Protein AF-0000000079070462 (afdb_homodimer)

Sequence (474 aa):
MTQHIDNGLVAVLQSLAHEVETAREWSQVSRTLAQERVATVFGSARTRRGEPAYNLAYELATALAAGKWTTITGGGPGIMQAARDGSGEGLSRAVRVEIPGEEPDTVLDPSRSITVATFALRKLLLTHDIDALFVFPGGVGTFDELYEVLVHQDTNRLAWFPVVLMQPAGESLWSAWLEFMEKHLVSTGLASSSVIKRLVVAESVEEALAAAEGIRATAYGTSGSPSPGTGHGATGKMTQHIDNGLVAVLQSLAHEVETAREWSQVSRTLAQERVATVFGSARTRRGEPAYNLAYELATALAAGKWTTITGGGPGIMQAARDGSGEGLSRAVRVEIPGEEPDTVLDPSRSITVATFALRKLLLTHDIDALFVFPGGVGTFDELYEVLVHQDTNRLAWFPVVLMQPAGESLWSAWLEFMEKHLVSTGLASSSVIKRLVVAESVEEALAAAEGIRATAYGTSGSPSPGTGHGATGK

Organism: Streptomyces microflavus (NCBI:txid1919)

InterPro domains:
  IPR031100 LOG family [PF03641] (82-210)
  IPR052341 LOG family pyrimidine/purine nucleotide 5'-monophosphatases [PTHR43393] (24-211)

Secondary structure (DSSP, 8-state):
-------HHHHHHHHHHHHHHHHHHHHHHHHHHS-SEEEEEE--SSPPTTSHHHHHHHHHHHHHHHTTEEEEE---STHHHHHHHHHTTTSEEEEEE--TT---SSPPPGGGEEEES-HHHHHHHHHTT-SEEEE-S--HHHHHHHHHHHHHHHTT-S----EEEE--TT--HHHHHHHHIIIIIITTTSS-THHHHT-EEESSHHHHHHHHHHHHHHHHHS---------------/-------HHHHHHHHHHHHHHHHHHHHHHHHHHS-SEEEEEE--SSPPTTSHHHHHHHHHHHHHHHTTEEEEE---STHHHHHHHHHTTTSEEEEEE--TT---SSPPPGGGEEEES-HHHHHHHHHTT-SEEEE-S--HHHHHHHHHHHHHHHTT-S----EEEE--TT--HHHHHHHHIIIIIITTTSS-THHHHT-EEESSHHHHHHHHHHHHHHHHH----------------

Foldseek 3Di:
DPPPPCPPVVVVVVQVVVVVVVLVVLLVLQVVLAPDAEEEEAAALPADPPDPLLQQLLCLLLVCLVVRYAYEYQCHDHSRVSSQVSVDDRRYAHEHEDDPPIDHPDDDDPSRYDYGHDPVVSLCSRQAPHAEYEYEYYDPSSVVSLVVNLVCVQVVVGDDFAYEYEYAPPDCVVVVVLVCCVPPCPVVPNGPPVSPVRYHYDNHSVSRVCSRPPVVVVVPPDPPPPPPPPPPPPPPD/DPPPPVPPVNVVVVQVVVVVVVLVVLLVLQVVLAPDAEEEEAAALPADPPDPLLQQLLCLLLVCLVVRYAYEYQCHDHSRVSNQVSVDDRRYAHEHEDDPPIDHPDDDDPSRYDYGHDPVVSLCSRQAPHAEYEYEYYDPSSVVSVVVNLVCVQVVVGDDFAYEYEYAPPDCVVVVVLVCCVPPCPVVPNGPPVSPVRYHYDNHSVSRVCSRPPVVVVVPPDPPPPPPPPPPPPPDD

Solvent-accessible surface area (backbone atoms only — not comparable to full-atom values): 25232 Å² total; per-residue (Å²): 132,78,77,69,72,72,51,72,52,56,54,47,35,54,50,47,38,56,43,33,55,53,48,42,55,49,49,56,53,48,53,72,64,39,56,93,37,32,32,25,45,45,26,19,59,73,44,47,88,83,37,64,56,22,49,51,31,19,51,38,24,34,52,37,30,76,70,48,23,20,38,35,23,44,47,28,24,22,27,15,26,26,26,40,62,29,19,41,87,77,24,33,36,27,43,27,59,90,42,92,91,45,61,46,90,62,86,75,56,70,91,40,39,48,78,43,94,43,69,56,60,38,53,49,67,56,63,47,90,46,50,26,36,38,36,38,68,37,22,50,57,32,50,24,56,50,26,47,53,51,33,29,50,71,66,65,74,40,84,84,50,37,45,34,41,38,45,44,77,89,66,54,60,65,63,53,50,51,49,47,44,44,61,61,16,33,73,68,62,43,32,64,62,70,75,56,69,68,53,40,81,24,58,45,58,68,52,40,54,50,51,48,58,53,56,56,58,66,67,67,53,73,71,62,67,75,69,80,72,79,75,75,76,78,76,76,123,132,79,77,70,73,70,51,72,51,55,55,48,35,54,50,46,40,56,44,33,54,53,47,42,54,49,49,57,54,47,53,71,64,40,56,94,38,34,33,25,44,45,27,18,59,74,44,47,88,82,37,64,56,22,50,50,31,19,52,36,24,35,52,37,31,76,70,47,24,21,38,36,25,44,49,28,25,21,26,14,26,26,26,42,61,29,19,41,87,77,24,35,36,26,44,25,60,90,42,92,92,47,61,45,89,62,86,75,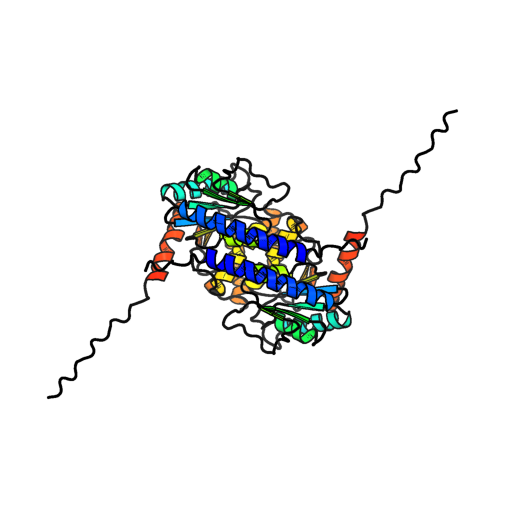55,70,92,39,40,45,80,43,93,42,70,55,60,39,51,50,68,56,64,47,89,48,49,27,37,38,37,39,68,37,23,50,58,34,50,23,56,50,26,46,53,48,32,30,50,71,64,65,73,41,83,83,50,36,43,35,41,37,44,44,76,89,66,53,59,66,62,52,51,50,49,48,43,44,62,61,18,32,72,70,62,42,33,64,63,71,74,57,68,67,52,42,81,24,57,45,58,68,53,40,55,49,52,47,58,54,56,57,59,67,70,68,52,74,73,63,68,76,68,78,74,76,76,75,74,79,74,78,124

pLDDT: mean 83.27, std 20.78, range [19.44, 98.88]

Structure (mmCIF, N/CA/C/O backbone):
data_AF-0000000079070462-model_v1
#
loop_
_entity.id
_entity.type
_entity.pdbx_description
1 polymer 'LOG family protein'
#
loop_
_atom_site.group_PDB
_atom_site.id
_atom_site.type_symbol
_atom_site.label_atom_id
_atom_site.label_alt_id
_atom_site.label_comp_id
_atom_site.label_asym_id
_atom_site.label_entity_id
_atom_site.label_seq_id
_atom_site.pdbx_PDB_ins_code
_atom_site.Cartn_x
_atom_site.Cartn_y
_atom_site.Cartn_z
_atom_site.occupancy
_atom_site.B_iso_or_equiv
_atom_site.auth_seq_id
_atom_site.auth_comp_id
_atom_site.auth_asym_id
_atom_site.auth_atom_id
_atom_site.pdbx_PDB_model_num
ATOM 1 N N . MET A 1 1 ? -9.953 3.467 38.781 1 20.48 1 MET A N 1
ATOM 2 C CA . MET A 1 1 ? -9.633 2.344 37.906 1 20.48 1 MET A CA 1
ATOM 3 C C . MET A 1 1 ? -9.492 2.807 36.438 1 20.48 1 MET A C 1
ATOM 5 O O . MET A 1 1 ? -10.484 3.123 35.812 1 20.48 1 MET A O 1
ATOM 9 N N . THR A 1 2 ? -8.625 3.75 36.156 1 25.33 2 THR A N 1
ATOM 10 C CA . THR A 1 2 ? -8.438 4.598 35 1 25.33 2 THR A CA 1
ATOM 11 C C . THR A 1 2 ? -8.352 3.756 33.719 1 25.33 2 THR A C 1
ATOM 13 O O . THR A 1 2 ? -7.504 2.867 33.625 1 25.33 2 THR A O 1
ATOM 16 N N . GLN A 1 3 ? -9.43 3.312 33.125 1 29.42 3 GLN A N 1
ATOM 17 C CA . GLN A 1 3 ? -9.609 2.52 31.922 1 29.42 3 GLN A CA 1
ATOM 18 C C . GLN A 1 3 ? -8.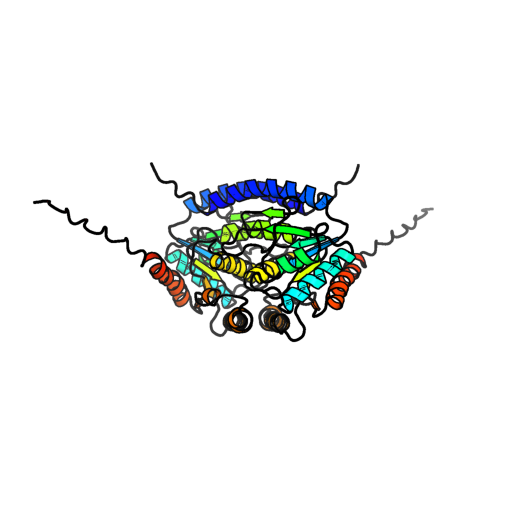555 2.865 30.891 1 29.42 3 GLN A C 1
ATOM 20 O O . GLN A 1 3 ? -8.531 3.98 30.359 1 29.42 3 GLN A O 1
ATOM 25 N N . HIS A 1 4 ? -7.336 2.525 31.062 1 33.94 4 HIS A N 1
ATOM 26 C CA . HIS A 1 4 ? -6.203 2.674 30.156 1 33.94 4 HIS A CA 1
ATOM 27 C C . HIS A 1 4 ? -6.621 2.438 28.703 1 33.94 4 HIS A C 1
ATOM 29 O O . HIS A 1 4 ? -7.055 1.338 28.344 1 33.94 4 HIS A O 1
ATOM 35 N N . ILE A 1 5 ? -7.367 3.271 28.172 1 36 5 ILE A N 1
ATOM 36 C CA . ILE A 1 5 ? -7.602 3.258 26.734 1 36 5 ILE A CA 1
ATOM 37 C C . ILE A 1 5 ? -6.359 2.744 26.016 1 36 5 ILE A C 1
ATOM 39 O O . ILE A 1 5 ? -5.312 3.396 26.016 1 36 5 ILE A O 1
ATOM 43 N N . ASP A 1 6 ? -5.906 1.525 26.203 1 46.09 6 ASP A N 1
ATOM 44 C CA . ASP A 1 6 ? -4.848 0.893 25.422 1 46.09 6 ASP A CA 1
ATOM 45 C C . ASP A 1 6 ? -4.754 1.507 24.031 1 46.09 6 ASP A C 1
ATOM 47 O O . ASP A 1 6 ? -5.727 1.483 23.266 1 46.09 6 ASP A O 1
ATOM 51 N N . ASN A 1 7 ? -3.986 2.596 23.797 1 57.16 7 ASN A N 1
ATOM 52 C CA . ASN A 1 7 ? -3.764 3.324 22.562 1 57.16 7 ASN A CA 1
ATOM 53 C C . ASN A 1 7 ? -3.539 2.375 21.391 1 57.16 7 ASN A C 1
ATOM 55 O O . ASN A 1 7 ? -2.84 1.37 21.516 1 57.16 7 ASN A O 1
ATOM 59 N N . GLY A 1 8 ? -4.598 2.27 20.5 1 68 8 GLY A N 1
ATOM 60 C CA . GLY A 1 8 ? -4.707 1.372 19.359 1 68 8 GLY A CA 1
ATOM 61 C C . GLY A 1 8 ? -3.369 1.054 18.719 1 68 8 GLY A C 1
ATOM 62 O O . GLY A 1 8 ? -3.08 -0.107 18.422 1 68 8 GLY A O 1
ATOM 63 N N . LEU A 1 9 ? -2.416 2.02 18.922 1 74.81 9 LEU A N 1
ATOM 64 C CA . LEU A 1 9 ? -1.128 1.807 18.266 1 74.81 9 LEU A CA 1
ATOM 65 C C . LEU A 1 9 ? -0.225 0.928 19.125 1 74.81 9 LEU A C 1
ATOM 67 O O . LEU A 1 9 ? 0.432 0.018 18.625 1 74.81 9 LEU A O 1
ATOM 71 N N . VAL A 1 10 ? -0.215 1.195 20.453 1 71.19 10 VAL A N 1
ATOM 72 C CA . VAL A 1 10 ? 0.649 0.439 21.344 1 71.19 10 VAL A CA 1
ATOM 73 C C . VAL A 1 10 ? 0.267 -1.039 21.312 1 71.19 10 VAL A C 1
ATOM 75 O O . VAL A 1 10 ? 1.138 -1.91 21.234 1 71.19 10 VAL A O 1
ATOM 78 N N . ALA A 1 11 ? -0.979 -1.229 21.281 1 72.44 11 ALA A N 1
ATOM 79 C CA . ALA A 1 11 ? -1.468 -2.604 21.234 1 72.44 11 ALA A CA 1
ATOM 80 C C . ALA A 1 11 ? -1.072 -3.277 19.922 1 72.44 11 ALA A C 1
ATOM 82 O O . ALA A 1 11 ? -0.68 -4.445 19.906 1 72.44 11 ALA A O 1
ATOM 83 N N . VAL A 1 12 ? -1.107 -2.531 18.906 1 72.56 12 VAL A N 1
ATOM 84 C CA . VAL A 1 12 ? -0.774 -3.064 17.594 1 72.56 12 VAL A CA 1
ATOM 85 C C . VAL A 1 12 ? 0.719 -3.381 17.516 1 72.56 12 VAL A C 1
ATOM 87 O O . VAL A 1 12 ? 1.115 -4.434 17.016 1 72.56 12 VAL A O 1
ATOM 90 N N . LEU A 1 13 ? 1.521 -2.533 18.094 1 76.62 13 LEU A N 1
ATOM 91 C CA . LEU A 1 13 ? 2.967 -2.73 18.062 1 76.62 13 LEU A CA 1
ATOM 92 C C . LEU A 1 13 ? 3.373 -3.922 18.922 1 76.62 13 LEU A C 1
ATOM 94 O O . LEU A 1 13 ? 4.281 -4.676 18.562 1 76.62 13 LEU A O 1
ATOM 98 N N . GLN A 1 14 ? 2.662 -4.066 19.984 1 72 14 GLN A N 1
ATOM 99 C CA . GLN A 1 14 ? 2.916 -5.223 20.844 1 72 14 GLN A CA 1
ATOM 100 C C . GLN A 1 14 ? 2.568 -6.523 20.125 1 72 14 GLN A C 1
ATOM 102 O O . GLN A 1 14 ? 3.328 -7.492 20.172 1 72 14 GLN A O 1
ATOM 107 N N . SER A 1 15 ? 1.48 -6.469 19.438 1 71.94 15 SER A N 1
ATOM 108 C CA . SER A 1 15 ? 1.065 -7.629 18.656 1 71.94 15 SER A CA 1
ATOM 109 C C . SER A 1 15 ? 2.049 -7.918 17.531 1 71.94 15 SER A C 1
ATOM 111 O O . SER A 1 15 ? 2.404 -9.07 17.281 1 71.94 15 SER A O 1
ATOM 113 N N . LEU A 1 16 ? 2.508 -6.875 16.969 1 75.12 16 LEU A N 1
ATOM 114 C CA . LEU A 1 16 ? 3.459 -7.008 15.875 1 75.12 16 LEU A CA 1
ATOM 115 C C . LEU A 1 16 ? 4.766 -7.633 16.359 1 75.12 16 LEU A C 1
ATOM 117 O O . LEU A 1 16 ? 5.348 -8.477 15.672 1 75.12 16 LEU A O 1
ATOM 121 N N . ALA A 1 17 ? 5.176 -7.25 17.5 1 74.25 17 ALA A N 1
ATOM 122 C CA . ALA A 1 17 ? 6.422 -7.773 18.062 1 74.25 17 ALA A CA 1
ATOM 123 C C . ALA A 1 17 ? 6.344 -9.289 18.25 1 74.25 17 ALA A C 1
ATOM 125 O O . ALA A 1 17 ? 7.285 -10.008 17.922 1 74.25 17 ALA A O 1
ATOM 126 N N . HIS A 1 18 ? 5.23 -9.742 18.672 1 75 18 HIS A N 1
ATOM 127 C CA . HIS A 1 18 ? 5.031 -11.164 18.891 1 75 18 HIS A CA 1
ATOM 128 C C . HIS A 1 18 ? 4.895 -11.914 17.578 1 75 18 HIS A C 1
ATOM 130 O O . HIS A 1 18 ? 5.453 -13 17.406 1 75 18 HIS A O 1
ATOM 136 N N . GLU A 1 19 ? 4.363 -11.266 16.703 1 78.56 19 GLU A N 1
ATOM 137 C CA . GLU A 1 19 ? 4.059 -11.922 15.43 1 78.56 19 GLU A CA 1
ATOM 138 C C . GLU A 1 19 ? 5.301 -12.047 14.555 1 78.56 19 GLU A C 1
ATOM 140 O O . GLU A 1 19 ? 5.441 -13.008 13.797 1 78.56 19 GLU A O 1
ATOM 145 N N . VAL A 1 20 ? 6.133 -11.07 14.727 1 79.12 20 VAL A N 1
ATOM 146 C CA . VAL A 1 20 ? 7.344 -11.078 13.914 1 79.12 20 VAL A CA 1
ATOM 147 C C . VAL A 1 20 ? 8.172 -12.32 14.234 1 79.12 20 VAL A C 1
ATOM 149 O O . VAL A 1 20 ? 8.75 -12.938 13.336 1 79.12 20 VAL A O 1
ATOM 152 N N . GLU A 1 21 ? 8.109 -12.734 15.508 1 78.06 21 GLU A N 1
ATOM 153 C CA . GLU A 1 21 ? 8.844 -13.93 15.898 1 78.06 21 GLU A CA 1
ATOM 154 C C . GLU A 1 21 ? 8.203 -15.188 15.312 1 78.06 21 GLU A C 1
ATOM 156 O O . GLU A 1 21 ? 8.906 -16.062 14.797 1 78.06 21 GLU A O 1
ATOM 161 N N . THR A 1 22 ? 6.961 -15.211 15.344 1 76.94 22 THR A N 1
ATOM 162 C CA . THR A 1 22 ? 6.227 -16.328 14.773 1 76.94 22 THR A CA 1
ATOM 163 C C . THR A 1 22 ? 6.426 -16.391 13.258 1 76.94 22 THR A C 1
ATOM 165 O O . THR A 1 22 ? 6.613 -17.484 12.695 1 76.94 22 THR A O 1
ATOM 168 N N . ALA A 1 23 ? 6.434 -15.273 12.719 1 78.5 23 ALA A N 1
ATOM 169 C CA . ALA A 1 23 ? 6.633 -15.18 11.273 1 78.5 23 ALA A CA 1
ATOM 170 C C . ALA A 1 23 ? 8.031 -15.648 10.883 1 78.5 23 ALA A C 1
ATOM 172 O O . ALA A 1 23 ? 8.219 -16.297 9.852 1 78.5 23 ALA A O 1
ATOM 173 N N . ARG A 1 24 ? 8.93 -15.328 11.703 1 77.62 24 ARG A N 1
ATOM 174 C CA . ARG A 1 24 ? 10.312 -15.742 11.453 1 77.62 24 ARG A CA 1
ATOM 175 C C . ARG A 1 24 ? 10.438 -17.266 11.461 1 77.62 24 ARG A C 1
ATOM 177 O O . ARG A 1 24 ? 11.055 -17.844 10.57 1 77.62 24 ARG A O 1
ATOM 184 N N . GLU A 1 25 ? 9.828 -17.859 12.398 1 77.38 25 GLU A N 1
ATOM 185 C CA . GLU A 1 25 ? 9.859 -19.312 12.508 1 77.38 25 GLU A CA 1
ATOM 186 C C . GLU A 1 25 ? 9.156 -19.969 11.328 1 77.38 25 GLU A C 1
ATOM 188 O O . GLU A 1 25 ? 9.664 -20.938 10.758 1 77.38 25 GLU A O 1
ATOM 193 N N . TRP A 1 26 ? 8.086 -19.422 10.984 1 77.69 26 TRP A N 1
ATOM 194 C CA . TRP A 1 26 ? 7.324 -19.938 9.852 1 77.69 26 TRP A CA 1
ATOM 195 C C . TRP A 1 26 ? 8.125 -19.828 8.562 1 77.69 26 TRP A C 1
ATOM 197 O O . TRP A 1 26 ? 8.141 -20.766 7.754 1 77.69 26 TRP A O 1
ATOM 207 N N . SER A 1 27 ? 8.758 -18.734 8.422 1 74.75 27 SER A N 1
ATOM 208 C CA . SER A 1 27 ? 9.523 -18.5 7.203 1 74.75 27 SER A CA 1
ATOM 209 C C . SER A 1 27 ? 10.688 -19.469 7.074 1 74.75 27 SER A C 1
ATOM 211 O O . SER A 1 27 ? 10.984 -19.953 5.977 1 74.75 27 SER A O 1
ATOM 213 N N . GLN A 1 28 ? 11.305 -19.766 8.148 1 73.19 28 GLN A N 1
ATOM 214 C CA . GLN A 1 28 ? 12.422 -20.703 8.133 1 73.19 28 GLN A CA 1
ATOM 215 C C . GLN A 1 28 ? 11.953 -22.109 7.742 1 73.19 28 GLN A C 1
ATOM 217 O O . GLN A 1 28 ? 12.594 -22.766 6.922 1 73.19 28 GLN A O 1
ATOM 222 N N . VAL A 1 29 ? 10.797 -22.484 8.234 1 70.31 29 VAL A N 1
ATOM 223 C CA . VAL A 1 29 ? 10.242 -23.797 7.945 1 70.31 29 VAL A CA 1
ATOM 224 C C . VAL A 1 29 ? 9.742 -23.859 6.504 1 70.31 29 VAL A C 1
ATOM 226 O O . VAL A 1 29 ? 9.984 -24.828 5.793 1 70.31 29 VAL A O 1
ATOM 229 N N . SER A 1 30 ? 9.102 -22.781 6.094 1 67.56 30 SER A N 1
ATOM 230 C CA . SER A 1 30 ? 8.523 -22.688 4.758 1 67.56 30 SER A CA 1
ATOM 231 C C . SER A 1 30 ? 9.594 -22.766 3.678 1 67.56 30 SER A C 1
ATOM 233 O O . SER A 1 30 ? 9.398 -23.391 2.639 1 67.56 30 SER A O 1
ATOM 235 N N . ARG A 1 31 ? 10.641 -22.156 3.969 1 67.62 31 ARG A N 1
ATOM 236 C CA . ARG A 1 31 ? 11.727 -22.125 2.996 1 67.62 31 ARG A CA 1
ATOM 237 C C . ARG A 1 31 ? 12.352 -23.5 2.805 1 67.62 31 ARG A C 1
ATOM 239 O O . ARG A 1 31 ? 12.789 -23.844 1.706 1 67.62 31 ARG A O 1
ATOM 246 N N . THR A 1 32 ? 12.375 -24.125 3.918 1 66.94 32 THR A N 1
ATOM 247 C CA . THR A 1 32 ? 12.93 -25.469 3.816 1 66.94 32 THR A CA 1
ATOM 248 C C . THR A 1 32 ? 12.023 -26.359 2.975 1 66.94 32 THR A C 1
ATOM 250 O O . THR A 1 32 ? 12.5 -27.297 2.328 1 66.94 32 THR A O 1
ATOM 253 N N . LEU A 1 33 ? 10.766 -25.969 2.971 1 62.31 33 LEU A N 1
ATOM 254 C CA . LEU A 1 33 ? 9.773 -26.781 2.273 1 62.31 33 LEU A CA 1
ATOM 255 C C . LEU A 1 33 ? 9.625 -26.344 0.823 1 62.31 33 LEU A C 1
ATOM 257 O O . LEU A 1 33 ? 9.109 -27.094 -0.01 1 62.31 33 LEU A O 1
ATOM 261 N N . ALA A 1 34 ? 10.016 -25.031 0.747 1 58.09 34 ALA A N 1
ATOM 262 C CA . ALA A 1 34 ? 9.844 -24.469 -0.595 1 58.09 34 ALA A CA 1
ATOM 263 C C . ALA A 1 34 ? 10.953 -24.938 -1.529 1 58.09 34 ALA A C 1
ATOM 265 O O . ALA A 1 34 ? 12.078 -25.188 -1.091 1 58.09 34 ALA A O 1
ATOM 266 N N . GLN A 1 35 ? 10.516 -25.344 -2.758 1 63.78 35 GLN A N 1
ATOM 267 C CA . GLN A 1 35 ? 11.484 -25.672 -3.797 1 63.78 35 GLN A CA 1
ATOM 268 C C . GLN A 1 35 ? 12.289 -24.438 -4.211 1 63.78 35 GLN A C 1
ATOM 270 O O . GLN A 1 35 ? 12.203 -23.391 -3.572 1 63.78 35 GLN A O 1
ATOM 275 N N . GLU A 1 36 ? 12.867 -24.516 -5.383 1 71.12 36 GLU A N 1
ATOM 276 C CA . GLU A 1 36 ? 13.945 -23.656 -5.883 1 71.12 36 GLU A CA 1
ATOM 277 C C . GLU A 1 36 ? 13.43 -22.266 -6.223 1 71.12 36 GLU A C 1
ATOM 279 O O . GLU A 1 36 ? 14.078 -21.266 -5.922 1 71.12 36 GLU A O 1
ATOM 284 N N . ARG A 1 37 ? 12.055 -22.266 -6.676 1 90.75 37 ARG A N 1
ATOM 285 C CA . ARG A 1 37 ? 11.555 -20.938 -7.074 1 90.75 37 ARG A CA 1
ATOM 286 C C . ARG A 1 37 ? 10.211 -20.641 -6.426 1 90.75 37 ARG A C 1
ATOM 288 O O . ARG A 1 37 ? 9.398 -21.547 -6.234 1 90.75 37 ARG A O 1
ATOM 295 N N . VAL A 1 38 ? 9.992 -19.375 -6.102 1 92.75 38 VAL A N 1
ATOM 296 C CA . VAL A 1 38 ? 8.805 -18.969 -5.359 1 92.75 38 VAL A CA 1
ATOM 297 C C . VAL A 1 38 ? 8.078 -17.859 -6.117 1 92.75 38 VAL A C 1
ATOM 299 O O . VAL A 1 38 ? 8.703 -16.906 -6.586 1 92.75 38 VAL A O 1
ATOM 302 N N . ALA A 1 39 ? 6.758 -18.062 -6.281 1 96.31 39 ALA A N 1
ATOM 303 C CA . ALA A 1 39 ? 5.906 -17.047 -6.883 1 96.31 39 ALA A CA 1
ATOM 304 C C . ALA A 1 39 ? 4.801 -16.609 -5.918 1 96.31 39 ALA A C 1
ATOM 306 O O . ALA A 1 39 ? 4.234 -17.438 -5.207 1 96.31 39 ALA A O 1
ATOM 307 N N . THR A 1 40 ? 4.523 -15.352 -5.891 1 97.38 40 THR A N 1
ATOM 308 C CA . THR A 1 40 ? 3.357 -14.844 -5.18 1 97.38 40 THR A CA 1
ATOM 309 C C . THR A 1 40 ? 2.252 -14.453 -6.156 1 97.38 40 THR A C 1
ATOM 311 O O . THR A 1 40 ? 2.527 -13.93 -7.238 1 97.38 40 THR A O 1
ATOM 314 N N . VAL A 1 41 ? 1.008 -14.773 -5.793 1 98.56 41 VAL A N 1
ATOM 315 C CA . VAL A 1 41 ? -0.154 -14.398 -6.594 1 98.56 41 VAL A CA 1
ATOM 316 C C . VAL A 1 41 ? -1.088 -13.516 -5.77 1 98.56 41 VAL A C 1
ATOM 318 O O . VAL A 1 41 ? -1.495 -13.891 -4.668 1 98.56 41 VAL A O 1
ATOM 321 N N . PHE A 1 42 ? -1.397 -12.297 -6.289 1 98.62 42 PHE A N 1
ATOM 322 C CA . PHE A 1 42 ? -2.375 -11.383 -5.707 1 98.62 42 PHE A CA 1
ATOM 323 C C . PHE A 1 42 ? -3.604 -11.266 -6.598 1 98.62 42 PHE A C 1
ATOM 325 O O . PHE A 1 42 ? -3.512 -11.43 -7.816 1 98.62 42 PHE A O 1
ATOM 332 N N . GLY A 1 43 ? -4.742 -10.93 -5.945 1 98.44 43 GLY A N 1
ATOM 333 C CA . GLY A 1 43 ? -5.957 -10.633 -6.688 1 98.44 43 GLY A CA 1
ATOM 334 C C . GLY A 1 43 ? -7.188 -10.539 -5.805 1 98.44 43 GLY A C 1
ATOM 335 O O . GLY A 1 43 ? -7.109 -10.773 -4.598 1 98.44 43 GLY A O 1
ATOM 336 N N . SER A 1 44 ? -8.25 -10.383 -6.41 1 97.88 44 SER A N 1
ATOM 337 C CA . SER A 1 44 ? -9.5 -10.07 -5.727 1 97.88 44 SER A CA 1
ATOM 338 C C . SER A 1 44 ? -9.977 -11.242 -4.875 1 97.88 44 SER A C 1
ATOM 340 O O . SER A 1 44 ? -9.961 -12.391 -5.324 1 97.88 44 SER A O 1
ATOM 342 N N . ALA A 1 45 ? -10.484 -10.914 -3.668 1 96.69 45 ALA A N 1
ATOM 343 C CA . ALA A 1 45 ? -11.203 -11.875 -2.846 1 96.69 45 ALA A CA 1
ATOM 344 C C . ALA A 1 45 ? -12.625 -12.078 -3.355 1 96.69 45 ALA A C 1
ATOM 346 O O . ALA A 1 45 ? -13.305 -13.031 -2.969 1 96.69 45 ALA A O 1
ATOM 347 N N . ARG A 1 46 ? -13.062 -11.25 -4.289 1 95.94 46 ARG A N 1
ATOM 348 C CA . ARG A 1 46 ? -14.453 -11.211 -4.711 1 95.94 46 ARG A CA 1
ATOM 349 C C . ARG A 1 46 ? -14.68 -12.078 -5.949 1 95.94 46 ARG A C 1
ATOM 351 O O . ARG A 1 46 ? -15.82 -12.352 -6.324 1 95.94 46 ARG A O 1
ATOM 358 N N . THR A 1 47 ? -13.547 -12.422 -6.594 1 97.19 47 THR A N 1
ATOM 359 C CA . THR A 1 47 ? -13.672 -13.234 -7.805 1 97.19 47 THR A CA 1
ATOM 360 C C . THR A 1 47 ? -14.273 -14.602 -7.484 1 97.19 47 THR A C 1
ATOM 362 O O . THR A 1 47 ? -13.789 -15.305 -6.598 1 97.19 47 THR A O 1
ATOM 365 N N . ARG A 1 48 ? -15.312 -14.961 -8.195 1 95.44 48 ARG A N 1
ATOM 366 C CA . ARG A 1 48 ? -16.031 -16.203 -7.91 1 95.44 48 ARG A CA 1
ATOM 367 C C . ARG A 1 48 ? -15.461 -17.359 -8.719 1 95.44 48 ARG A C 1
ATOM 369 O O . ARG A 1 48 ? -14.969 -17.156 -9.836 1 95.44 48 ARG A O 1
ATOM 376 N N . ARG A 1 49 ? -15.586 -18.5 -8.102 1 95.38 49 ARG A N 1
ATOM 377 C CA . ARG A 1 49 ? -15.242 -19.734 -8.812 1 95.38 49 ARG A CA 1
ATOM 378 C C . ARG A 1 49 ? -15.969 -19.812 -10.148 1 95.38 49 ARG A C 1
ATOM 380 O O . ARG A 1 49 ? -17.172 -19.516 -10.227 1 95.38 49 ARG A O 1
ATOM 387 N N . GLY A 1 50 ? -15.242 -20.172 -11.172 1 95.56 50 GLY A N 1
ATOM 388 C CA . GLY A 1 50 ? -15.852 -20.297 -12.492 1 95.56 50 GLY A CA 1
ATOM 389 C C . GLY A 1 50 ? -15.672 -19.062 -13.352 1 95.56 50 GLY A C 1
ATOM 390 O O . GLY A 1 50 ? -15.82 -19.109 -14.57 1 95.56 50 GLY A O 1
ATOM 391 N N . GLU A 1 51 ? -15.43 -17.891 -12.773 1 97.31 51 GLU A N 1
ATOM 392 C CA . GLU A 1 51 ? -15.156 -16.672 -13.547 1 97.31 51 GLU A CA 1
ATOM 393 C C . GLU A 1 51 ? -13.828 -16.781 -14.289 1 97.31 51 GLU A C 1
ATOM 395 O O . GLU A 1 51 ? -12.93 -17.531 -13.867 1 97.31 51 GLU A O 1
ATOM 400 N N . PRO A 1 52 ? -13.703 -16.078 -15.367 1 98.06 52 PRO A N 1
ATOM 401 C CA . PRO A 1 52 ? -12.508 -16.203 -16.203 1 98.06 52 PRO A CA 1
ATOM 402 C C . PRO A 1 52 ? -11.211 -15.93 -15.43 1 98.06 52 PRO A C 1
ATOM 404 O O . PRO A 1 52 ? -10.234 -16.656 -15.586 1 98.06 52 PRO A O 1
ATOM 407 N N . ALA A 1 53 ? -11.234 -14.953 -14.578 1 98.38 53 ALA A N 1
ATOM 408 C CA . ALA A 1 53 ? -10.031 -14.625 -13.828 1 98.38 53 ALA A CA 1
ATOM 409 C C . ALA A 1 53 ? -9.695 -15.727 -12.828 1 98.38 53 ALA A C 1
ATOM 411 O O . ALA A 1 53 ? -8.516 -16.031 -12.594 1 98.38 53 ALA A O 1
ATOM 412 N N . TYR A 1 54 ? -10.68 -16.312 -12.242 1 98.25 54 TYR A N 1
ATOM 413 C CA . TYR A 1 54 ? -10.484 -17.422 -11.32 1 98.25 54 TYR A CA 1
ATOM 414 C C . TYR A 1 54 ? -9.836 -18.609 -12.023 1 98.25 54 TYR A C 1
ATOM 416 O O . TYR A 1 54 ? -8.844 -19.156 -11.539 1 98.25 54 TYR A O 1
ATOM 424 N N . ASN A 1 55 ? -10.414 -18.984 -13.148 1 98.5 55 ASN A N 1
ATOM 425 C CA . ASN A 1 55 ? -9.898 -20.094 -13.922 1 98.5 55 ASN A CA 1
ATOM 426 C C . ASN A 1 55 ? -8.461 -19.859 -14.375 1 98.5 55 ASN A C 1
ATOM 428 O O . ASN A 1 55 ? -7.621 -20.75 -14.312 1 98.5 55 ASN A O 1
ATOM 432 N N . LEU A 1 56 ? -8.172 -18.641 -14.773 1 98.75 56 LEU A N 1
ATOM 433 C CA . LEU A 1 56 ? -6.832 -18.281 -15.211 1 98.75 56 LEU A CA 1
ATOM 434 C C . LEU A 1 56 ? -5.832 -18.391 -14.062 1 98.75 56 LEU A C 1
ATOM 436 O O . LEU A 1 56 ? -4.715 -18.875 -14.258 1 98.75 56 LEU A O 1
ATOM 440 N N . ALA A 1 57 ? -6.211 -17.969 -12.875 1 98.69 57 ALA A N 1
ATOM 441 C CA . ALA A 1 57 ? -5.352 -18.078 -11.703 1 98.69 57 ALA A CA 1
ATOM 442 C C . ALA A 1 57 ? -5.082 -19.531 -11.344 1 98.69 57 ALA A C 1
ATOM 444 O O . ALA A 1 57 ? -3.953 -19.906 -11.008 1 98.69 57 ALA A O 1
ATOM 445 N N . TYR A 1 58 ? -6.113 -20.344 -11.43 1 98.31 58 TYR A N 1
ATOM 446 C CA . TYR A 1 58 ? -5.973 -21.766 -11.18 1 98.31 58 TYR A CA 1
ATOM 447 C C . TYR A 1 58 ? -5 -22.406 -12.172 1 98.31 58 TYR A C 1
ATOM 449 O O . TYR A 1 58 ? -4.098 -23.141 -11.773 1 98.31 58 TYR A O 1
ATOM 457 N N . GLU A 1 59 ? -5.152 -22.094 -13.406 1 98.69 59 GLU A N 1
ATOM 458 C CA . GLU A 1 59 ? -4.305 -22.641 -14.461 1 98.69 59 GLU A CA 1
ATOM 459 C C . GLU A 1 59 ? -2.857 -22.188 -14.297 1 98.69 59 GLU A C 1
ATOM 461 O O . GLU A 1 59 ? -1.928 -22.969 -14.508 1 98.69 59 GLU A O 1
ATOM 466 N N . LEU A 1 60 ? -2.689 -20.922 -13.945 1 98.56 60 LEU A N 1
ATOM 467 C CA . LEU A 1 60 ? -1.342 -20.406 -13.719 1 98.56 60 LEU A CA 1
ATOM 468 C C . LEU A 1 60 ? -0.641 -21.203 -12.617 1 98.56 60 LEU A C 1
ATOM 470 O O . LEU A 1 60 ? 0.5 -21.641 -12.789 1 98.56 60 LEU A O 1
ATOM 474 N N . ALA A 1 61 ? -1.333 -21.344 -11.547 1 98.06 61 ALA A N 1
ATOM 475 C CA . ALA A 1 61 ? -0.73 -22.016 -10.398 1 98.06 61 ALA A CA 1
ATOM 476 C C . ALA A 1 61 ? -0.433 -23.484 -10.719 1 98.06 61 ALA A C 1
ATOM 478 O O . ALA A 1 61 ? 0.567 -24.031 -10.25 1 98.06 61 ALA A O 1
ATOM 479 N N . THR A 1 62 ? -1.302 -24.109 -11.516 1 98.12 62 THR A N 1
ATOM 480 C CA . THR A 1 62 ? -1.059 -25.484 -11.961 1 98.12 62 THR A CA 1
ATOM 481 C C . THR A 1 62 ? 0.225 -25.562 -12.781 1 98.12 62 THR A C 1
ATOM 483 O O . THR A 1 62 ? 1.048 -26.453 -12.578 1 98.12 62 THR A O 1
ATOM 486 N N . ALA A 1 63 ? 0.391 -24.609 -13.633 1 97.75 63 ALA A N 1
ATOM 487 C CA . ALA A 1 63 ? 1.584 -24.562 -14.477 1 97.75 63 ALA A CA 1
ATOM 488 C C . ALA A 1 63 ? 2.834 -24.297 -13.641 1 97.75 63 ALA A C 1
ATOM 490 O O . ALA A 1 63 ? 3.887 -24.891 -13.883 1 97.75 63 ALA A O 1
ATOM 491 N N . LEU A 1 64 ? 2.75 -23.406 -12.695 1 96.62 64 LEU A N 1
ATOM 492 C CA . LEU A 1 64 ? 3.867 -23.125 -11.805 1 96.62 64 LEU A CA 1
ATOM 493 C C . LEU A 1 64 ? 4.285 -24.375 -11.039 1 96.62 64 LEU A C 1
ATOM 495 O O . LEU A 1 64 ? 5.477 -24.672 -10.945 1 96.62 64 LEU A O 1
ATOM 499 N N . ALA A 1 65 ? 3.336 -25.109 -10.562 1 94.88 65 ALA A N 1
ATOM 500 C CA . ALA A 1 65 ? 3.617 -26.344 -9.828 1 94.88 65 ALA A CA 1
ATOM 501 C C . ALA A 1 65 ? 4.309 -27.359 -10.719 1 94.88 65 ALA A C 1
ATOM 503 O O . ALA A 1 65 ? 5.254 -28.031 -10.289 1 94.88 65 ALA A O 1
ATOM 504 N N . ALA A 1 66 ? 3.799 -27.453 -11.922 1 94.38 66 ALA A N 1
ATOM 505 C CA . ALA A 1 66 ? 4.418 -28.375 -12.883 1 94.38 66 ALA A CA 1
ATOM 506 C C . ALA A 1 66 ? 5.883 -28.016 -13.109 1 94.38 66 ALA A C 1
ATOM 508 O O . ALA A 1 66 ? 6.707 -28.891 -13.383 1 94.38 66 ALA A O 1
ATOM 509 N N . GLY A 1 67 ? 6.176 -26.719 -12.953 1 92.56 67 GLY A N 1
ATOM 510 C CA . GLY A 1 67 ? 7.547 -26.25 -13.078 1 92.56 67 GLY A CA 1
ATOM 511 C C . GLY A 1 67 ? 8.297 -26.25 -11.758 1 92.56 67 GLY A C 1
ATOM 512 O O . GLY A 1 67 ? 9.375 -25.656 -11.648 1 92.56 67 GLY A O 1
ATOM 513 N N . LYS A 1 68 ? 7.707 -26.719 -10.719 1 91.88 68 LYS A N 1
ATOM 514 C CA . LYS A 1 68 ? 8.297 -26.906 -9.391 1 91.88 68 LYS A CA 1
ATOM 515 C C . LYS A 1 68 ? 8.445 -25.578 -8.672 1 91.88 68 LYS A C 1
ATOM 517 O O . LYS A 1 68 ? 9.383 -25.391 -7.895 1 91.88 68 LYS A O 1
ATOM 522 N N . TRP A 1 69 ? 7.613 -24.625 -9.055 1 93.62 69 TRP A N 1
ATOM 523 C CA . TRP A 1 69 ? 7.5 -23.391 -8.273 1 93.62 69 TRP A CA 1
ATOM 524 C C . TRP A 1 69 ? 6.605 -23.594 -7.059 1 93.62 69 TRP A C 1
ATOM 526 O O . TRP A 1 69 ? 5.578 -24.281 -7.141 1 93.62 69 TRP A O 1
ATOM 536 N N . THR A 1 70 ? 7.031 -23.016 -6 1 93.06 70 THR A N 1
ATOM 537 C CA . THR A 1 70 ? 6.109 -22.875 -4.879 1 93.06 70 THR A CA 1
ATOM 538 C C . THR A 1 70 ? 5.312 -21.578 -5 1 93.06 70 THR A C 1
ATOM 540 O O . THR A 1 70 ? 5.879 -20.516 -5.258 1 93.06 70 THR A O 1
ATOM 543 N N . THR A 1 71 ? 4.027 -21.703 -4.871 1 95.06 71 THR A N 1
ATOM 544 C CA . THR A 1 71 ? 3.164 -20.531 -4.949 1 95.06 71 THR A CA 1
ATOM 545 C C . THR A 1 71 ? 2.746 -20.078 -3.553 1 95.06 71 THR A C 1
ATOM 547 O O . THR A 1 71 ? 2.244 -20.875 -2.758 1 95.06 71 THR A O 1
ATOM 550 N N . ILE A 1 72 ? 3.002 -18.797 -3.264 1 94.12 72 ILE A N 1
ATOM 551 C CA . ILE A 1 72 ? 2.562 -18.203 -2.004 1 94.12 72 ILE A CA 1
ATOM 552 C C . ILE A 1 72 ? 1.383 -17.266 -2.256 1 94.12 72 ILE A C 1
ATOM 554 O O . ILE A 1 72 ? 1.4 -16.484 -3.203 1 94.12 72 ILE A O 1
ATOM 558 N N . THR A 1 73 ? 0.293 -17.422 -1.468 1 94.94 73 THR A N 1
ATOM 559 C CA . THR A 1 73 ? -0.897 -16.594 -1.591 1 94.94 73 THR A CA 1
ATOM 560 C C . THR A 1 73 ? -1.383 -16.141 -0.218 1 94.94 73 THR A C 1
ATOM 562 O O . THR A 1 73 ? -0.763 -16.453 0.801 1 94.94 73 THR A O 1
ATOM 565 N N . GLY A 1 74 ? -2.521 -15.383 -0.27 1 94.31 74 GLY A N 1
ATOM 566 C CA . GLY A 1 74 ? -3.191 -15 0.962 1 94.31 74 GLY A CA 1
ATOM 567 C C . GLY A 1 74 ? -4.18 -16.031 1.455 1 94.31 74 GLY A C 1
ATOM 568 O O . GLY A 1 74 ? -4.875 -15.82 2.451 1 94.31 74 GLY A O 1
ATOM 569 N N . GLY A 1 75 ? -4.367 -17.062 0.754 1 92.62 75 GLY A N 1
ATOM 570 C CA . GLY A 1 75 ? -5.184 -18.172 1.213 1 92.62 75 GLY A CA 1
ATOM 571 C C . GLY A 1 75 ? -6.605 -18.125 0.687 1 92.62 75 GLY A C 1
ATOM 572 O O . GLY A 1 75 ? -7.297 -19.141 0.655 1 92.62 75 GLY A O 1
ATOM 573 N N . GLY A 1 76 ? -7.062 -16.938 0.317 1 92.94 76 GLY A N 1
ATOM 574 C CA . GLY A 1 76 ? -8.414 -16.828 -0.206 1 92.94 76 GLY A CA 1
ATOM 575 C C . GLY A 1 76 ? -9.344 -16.047 0.707 1 92.94 76 GLY A C 1
ATOM 576 O O . GLY A 1 76 ? -8.945 -15.641 1.798 1 92.94 76 GLY A O 1
ATOM 577 N N . PRO A 1 77 ? -10.578 -15.969 0.121 1 96.25 77 PRO A N 1
ATOM 578 C CA . PRO A 1 77 ? -11.195 -16.531 -1.081 1 96.25 77 PRO A CA 1
ATOM 579 C C . PRO A 1 77 ? -10.727 -15.844 -2.361 1 96.25 77 PRO A C 1
ATOM 581 O O . PRO A 1 77 ? -9.758 -15.086 -2.34 1 96.25 77 PRO A O 1
ATOM 584 N N . GLY A 1 78 ? -11.383 -16.188 -3.525 1 97.56 78 GLY A N 1
ATOM 585 C CA . GLY A 1 78 ? -11.148 -15.492 -4.785 1 97.56 78 GLY A CA 1
ATOM 586 C C . GLY A 1 78 ? -9.898 -15.969 -5.504 1 97.56 78 GLY A C 1
ATOM 587 O O . GLY A 1 78 ? -9.617 -17.172 -5.531 1 97.56 78 GLY A O 1
ATOM 588 N N . ILE A 1 79 ? -9.219 -15.086 -6.074 1 98.25 79 ILE A N 1
ATOM 589 C CA . ILE A 1 79 ? -8.055 -15.352 -6.906 1 98.25 79 ILE A CA 1
ATOM 590 C C . ILE A 1 79 ? -7.012 -16.125 -6.098 1 98.25 79 ILE A C 1
ATOM 592 O O . ILE A 1 79 ? -6.414 -17.078 -6.594 1 98.25 79 ILE A O 1
ATOM 596 N N . MET A 1 80 ? -6.828 -15.695 -4.836 1 96.88 80 MET A N 1
ATOM 597 C CA . MET A 1 80 ? -5.758 -16.266 -4.031 1 96.88 80 MET A CA 1
ATOM 598 C C . MET A 1 80 ? -6.094 -17.703 -3.615 1 96.88 80 MET A C 1
ATOM 600 O O . MET A 1 80 ? -5.199 -18.531 -3.463 1 96.88 80 MET A O 1
ATOM 604 N N . GLN A 1 81 ? -7.367 -18 -3.533 1 96 81 GLN A N 1
ATOM 605 C CA . GLN A 1 81 ? -7.801 -19.391 -3.344 1 96 81 GLN A CA 1
ATOM 606 C C . GLN A 1 81 ? -7.598 -20.203 -4.617 1 96 81 GLN A C 1
ATOM 608 O O . GLN A 1 81 ? -7.141 -21.344 -4.559 1 96 81 GLN A O 1
ATOM 613 N N . ALA A 1 82 ? -7.965 -19.641 -5.727 1 97.38 82 ALA A N 1
ATOM 614 C CA . ALA A 1 82 ? -7.789 -20.312 -7.008 1 97.38 82 ALA A CA 1
ATOM 615 C C . ALA A 1 82 ? -6.34 -20.75 -7.207 1 97.38 82 ALA A C 1
ATOM 617 O O . ALA A 1 82 ? -6.07 -21.891 -7.598 1 97.38 82 ALA A O 1
ATOM 618 N N . ALA A 1 83 ? -5.422 -19.797 -6.914 1 97.5 83 ALA A N 1
ATOM 619 C CA . ALA A 1 83 ? -3.998 -20.078 -7.059 1 97.5 83 ALA A CA 1
ATOM 620 C C . ALA A 1 83 ? -3.553 -21.172 -6.09 1 97.5 83 ALA A C 1
ATOM 622 O O . ALA A 1 83 ? -2.781 -22.062 -6.453 1 97.5 83 ALA A O 1
ATOM 623 N N . ARG A 1 84 ? -4.02 -21.078 -4.863 1 94.19 84 ARG A N 1
ATOM 624 C CA . ARG A 1 84 ? -3.705 -22.094 -3.875 1 94.19 84 ARG A CA 1
ATOM 625 C C . ARG A 1 84 ? -4.176 -23.469 -4.34 1 94.19 84 ARG A C 1
ATOM 627 O O . ARG A 1 84 ? -3.408 -24.438 -4.324 1 94.19 84 ARG A O 1
ATOM 634 N N . ASP A 1 85 ? -5.387 -23.531 -4.789 1 94.12 85 ASP A N 1
ATOM 635 C CA . ASP A 1 85 ? -5.988 -24.797 -5.215 1 94.12 85 ASP A CA 1
ATOM 636 C C . ASP A 1 85 ? -5.285 -25.344 -6.453 1 94.12 85 ASP A C 1
ATOM 638 O O . ASP A 1 85 ? -5.066 -26.562 -6.562 1 94.12 85 ASP A O 1
ATOM 642 N N . GLY A 1 86 ? -4.941 -24.469 -7.363 1 96.38 86 GLY A N 1
ATOM 643 C CA . GLY A 1 86 ? -4.27 -24.875 -8.586 1 96.38 86 GLY A CA 1
ATOM 644 C C . GLY A 1 86 ? -2.871 -25.422 -8.344 1 96.38 86 GLY A C 1
ATOM 645 O O . GLY A 1 86 ? -2.375 -26.234 -9.117 1 96.38 86 GLY A O 1
ATOM 646 N N . SER A 1 87 ? -2.184 -24.922 -7.293 1 93.94 87 SER A N 1
ATOM 647 C CA . SER A 1 87 ? -0.814 -25.328 -6.977 1 93.94 87 SER A CA 1
ATOM 648 C C . SER A 1 87 ? -0.764 -26.734 -6.391 1 93.94 87 SER A C 1
ATOM 650 O O . SER A 1 87 ? 0.3 -27.344 -6.34 1 93.94 87 SER A O 1
ATOM 652 N N . GLY A 1 88 ? -1.895 -27.188 -5.898 1 85.5 88 GLY A N 1
ATOM 653 C CA . GLY A 1 88 ? -1.943 -28.5 -5.281 1 85.5 88 GLY A CA 1
ATOM 654 C C . GLY A 1 88 ? -1.484 -28.5 -3.836 1 85.5 88 GLY A C 1
ATOM 655 O O . GLY A 1 88 ? -1.29 -27.438 -3.242 1 85.5 88 GLY A O 1
ATOM 656 N N . GLU A 1 89 ? -1.331 -29.594 -3.182 1 75.81 89 GLU A N 1
ATOM 657 C CA . GLU A 1 89 ? -1.127 -29.734 -1.744 1 75.81 89 GLU A CA 1
ATOM 658 C C . GLU A 1 89 ? 0.336 -29.516 -1.369 1 75.81 89 GLU A C 1
ATOM 660 O O . GLU A 1 89 ? 0.639 -29.078 -0.256 1 75.81 89 GLU A O 1
ATOM 665 N N . GLY A 1 90 ? 1.19 -29.656 -2.295 1 79.69 90 GLY A N 1
ATOM 666 C CA . GLY A 1 90 ? 2.586 -29.688 -1.887 1 79.69 90 GLY A CA 1
ATOM 667 C C . GLY A 1 90 ? 3.354 -28.438 -2.289 1 79.69 90 GLY A C 1
ATOM 668 O O . GLY A 1 90 ? 4.406 -28.141 -1.722 1 79.69 90 GLY A O 1
ATOM 669 N N . LEU A 1 91 ? 2.871 -27.641 -3.139 1 89.31 91 LEU A N 1
ATOM 670 C CA . LEU A 1 91 ? 3.654 -26.531 -3.664 1 89.31 91 LEU A CA 1
ATOM 671 C C . LEU A 1 91 ? 2.916 -25.203 -3.48 1 89.31 91 LEU A C 1
ATOM 673 O O . LEU A 1 91 ? 2.955 -24.344 -4.359 1 89.31 91 LEU A O 1
ATOM 677 N N . SER A 1 92 ? 2.164 -25.141 -2.338 1 89.88 92 SER A N 1
ATOM 678 C CA . SER A 1 92 ? 1.435 -23.922 -2.01 1 89.88 92 SER A CA 1
ATOM 679 C C . SER A 1 92 ? 1.634 -23.531 -0.548 1 89.88 92 SER A C 1
ATOM 681 O O . SER A 1 92 ? 1.717 -24.406 0.324 1 89.88 92 SER A O 1
ATOM 683 N N . ARG A 1 93 ? 1.777 -22.266 -0.32 1 89.81 93 ARG A N 1
ATOM 684 C CA . ARG A 1 93 ? 1.81 -21.688 1.022 1 89.81 93 ARG A CA 1
ATOM 685 C C . ARG A 1 93 ? 0.862 -20.5 1.134 1 89.81 93 ARG A C 1
ATOM 687 O O . ARG A 1 93 ? 0.584 -19.828 0.14 1 89.81 93 ARG A O 1
ATOM 694 N N . ALA A 1 94 ? 0.406 -20.328 2.389 1 91.5 94 ALA A N 1
ATOM 695 C CA . ALA A 1 94 ? -0.566 -19.25 2.564 1 91.5 94 ALA A CA 1
ATOM 696 C C . ALA A 1 94 ? -0.207 -18.375 3.764 1 91.5 94 ALA A C 1
ATOM 698 O O . ALA A 1 94 ? 0.197 -18.891 4.812 1 91.5 94 ALA A O 1
ATOM 699 N N . VAL A 1 95 ? -0.251 -17.062 3.539 1 92.38 95 VAL A N 1
ATOM 700 C CA . VAL A 1 95 ? -0.161 -16.078 4.605 1 92.38 95 VAL A CA 1
ATOM 701 C C . VAL A 1 95 ? -1.473 -15.305 4.703 1 92.38 95 VAL A C 1
ATOM 703 O O . VAL A 1 95 ? -1.759 -14.445 3.859 1 92.38 95 VAL A O 1
ATOM 706 N N . ARG A 1 96 ? -2.18 -15.547 5.777 1 91.38 96 ARG A N 1
ATOM 707 C CA . ARG A 1 96 ? -3.537 -15.016 5.867 1 91.38 96 ARG A CA 1
ATOM 708 C C . ARG A 1 96 ? -3.629 -13.922 6.922 1 91.38 96 ARG A C 1
ATOM 710 O O . ARG A 1 96 ? -2.859 -13.914 7.883 1 91.38 96 ARG A O 1
ATOM 717 N N . VAL A 1 97 ? -4.504 -12.992 6.621 1 87.62 97 VAL A N 1
ATOM 718 C CA . VAL A 1 97 ? -5.055 -12.094 7.629 1 87.62 97 VAL A CA 1
ATOM 719 C C . VAL A 1 97 ? -6.562 -12.312 7.746 1 87.62 97 VAL A C 1
ATOM 721 O O . VAL A 1 97 ? -7.246 -12.516 6.742 1 87.62 97 VAL A O 1
ATOM 724 N N . GLU A 1 98 ? -7.023 -12.312 8.922 1 85.56 98 GLU A N 1
ATOM 725 C CA . GLU A 1 98 ? -8.453 -12.539 9.102 1 85.56 98 GLU A CA 1
ATOM 726 C C . GLU A 1 98 ? -9.258 -11.289 8.742 1 85.56 98 GLU A C 1
ATOM 728 O O . GLU A 1 98 ? -9.062 -10.227 9.328 1 85.56 98 GLU A O 1
ATOM 733 N N . ILE A 1 99 ? -10.055 -11.453 7.801 1 87.38 99 ILE A N 1
ATOM 734 C CA . ILE A 1 99 ? -11 -10.422 7.383 1 87.38 99 ILE A CA 1
ATOM 735 C C . ILE A 1 99 ? -12.43 -10.969 7.453 1 87.38 99 ILE A C 1
ATOM 737 O O . ILE A 1 99 ? -12.766 -11.93 6.762 1 87.38 99 ILE A O 1
ATOM 741 N N . PRO A 1 100 ? -13.18 -10.336 8.328 1 84.88 100 PRO A N 1
ATOM 742 C CA . PRO A 1 100 ? -14.555 -10.82 8.438 1 84.88 100 PRO A CA 1
ATOM 743 C C . PRO A 1 100 ? -15.266 -10.914 7.086 1 84.88 100 PRO A C 1
ATOM 745 O O . PRO A 1 100 ? -15.203 -9.977 6.289 1 84.88 100 PRO A O 1
ATOM 748 N N . GLY A 1 101 ? -15.781 -12.078 6.867 1 86.62 101 GLY A N 1
ATOM 749 C CA . GLY A 1 101 ? -16.531 -12.266 5.641 1 86.62 101 GLY A CA 1
ATOM 750 C C . GLY A 1 101 ? -15.703 -12.82 4.504 1 86.62 101 GLY A C 1
ATOM 751 O O . GLY A 1 101 ? -16.234 -13.164 3.443 1 86.62 101 GLY A O 1
ATOM 752 N N . GLU A 1 102 ? -14.43 -12.82 4.723 1 88.56 102 GLU A N 1
ATOM 753 C CA . GLU A 1 102 ? -13.539 -13.359 3.705 1 88.56 102 GLU A CA 1
ATOM 754 C C . GLU A 1 102 ? -12.883 -14.664 4.176 1 88.56 102 GLU A C 1
ATOM 756 O O . GLU A 1 102 ? -11.711 -14.672 4.539 1 88.56 102 GLU A O 1
ATOM 761 N N . GLU A 1 103 ? -13.648 -15.633 4.117 1 88.75 103 GLU A N 1
ATOM 762 C CA . GLU A 1 103 ? -13.148 -16.953 4.5 1 88.75 103 GLU A CA 1
ATOM 763 C C . GLU A 1 103 ? -12.898 -17.828 3.273 1 88.75 103 GLU A C 1
ATOM 765 O O . GLU A 1 103 ? -13.672 -17.797 2.318 1 88.75 103 GLU A O 1
ATOM 770 N N . PRO A 1 104 ? -11.773 -18.562 3.355 1 88.94 104 PRO A N 1
ATOM 771 C CA . PRO A 1 104 ? -11.547 -19.5 2.256 1 88.94 104 PRO A CA 1
ATOM 772 C C . PRO A 1 104 ? -12.633 -20.578 2.166 1 88.94 104 PRO A C 1
ATOM 774 O O . PRO A 1 104 ? -13.219 -20.953 3.182 1 88.94 104 PRO A O 1
ATOM 777 N N . ASP A 1 105 ? -12.82 -21.031 0.944 1 85.31 105 ASP A N 1
ATOM 778 C CA . ASP A 1 105 ? -13.805 -22.078 0.711 1 85.31 105 ASP A CA 1
ATOM 779 C C . ASP A 1 105 ? -13.242 -23.453 1.059 1 85.31 105 ASP A C 1
ATOM 781 O O . ASP A 1 105 ? -13.992 -24.391 1.317 1 85.31 105 ASP A O 1
ATOM 785 N N . THR A 1 106 ? -11.93 -23.516 0.939 1 81.62 106 THR A N 1
ATOM 786 C CA . THR A 1 106 ? -11.281 -24.797 1.238 1 81.62 106 THR A CA 1
ATOM 787 C C . THR A 1 106 ? -10.383 -24.656 2.469 1 81.62 106 THR A C 1
ATOM 789 O O . THR A 1 106 ? -9.875 -23.578 2.762 1 81.62 106 THR A O 1
ATOM 792 N N . VAL A 1 107 ? -10.18 -25.75 3.123 1 82.62 107 VAL A N 1
ATOM 793 C CA . VAL A 1 107 ? -9.414 -25.766 4.363 1 82.62 107 VAL A CA 1
ATOM 794 C C . VAL A 1 107 ? -7.934 -25.531 4.059 1 82.62 107 VAL A C 1
ATOM 796 O O . VAL A 1 107 ? -7.395 -26.109 3.107 1 82.62 107 VAL A O 1
ATOM 799 N N . LEU A 1 108 ? -7.41 -24.703 4.859 1 83.12 108 LEU A N 1
ATOM 800 C CA . LEU A 1 108 ? -5.977 -24.453 4.746 1 83.12 108 LEU A CA 1
ATOM 801 C C . LEU A 1 108 ? -5.172 -25.484 5.516 1 83.12 108 LEU A C 1
ATOM 803 O O . LEU A 1 108 ? -5.555 -25.891 6.621 1 83.12 108 LEU A O 1
ATOM 807 N N . ASP A 1 109 ? -4.152 -26 4.852 1 82 109 ASP A N 1
ATOM 808 C CA . ASP A 1 109 ? -3.201 -26.844 5.566 1 82 109 ASP A CA 1
ATOM 809 C C . ASP A 1 109 ? -2.43 -26.031 6.609 1 82 109 ASP A C 1
ATOM 811 O O . ASP A 1 109 ? -1.649 -25.141 6.262 1 82 109 ASP A O 1
ATOM 815 N N . PRO A 1 110 ? -2.582 -26.375 7.82 1 80.81 110 PRO A N 1
ATOM 816 C CA . PRO A 1 110 ? -1.947 -25.578 8.875 1 80.81 110 PRO A CA 1
ATOM 817 C C . PRO A 1 110 ? -0.422 -25.641 8.82 1 80.81 110 PRO A C 1
ATOM 819 O O . PRO A 1 110 ? 0.25 -24.719 9.305 1 80.81 110 PRO A O 1
ATOM 822 N N . SER A 1 111 ? 0.094 -26.672 8.203 1 80.31 111 SER A N 1
ATOM 823 C CA . SER A 1 111 ? 1.544 -26.812 8.109 1 80.31 111 SER A CA 1
ATOM 824 C C . SER A 1 111 ? 2.113 -25.922 7.012 1 80.31 111 SER A C 1
ATOM 826 O O . SER A 1 111 ? 3.324 -25.703 6.945 1 80.31 111 SER A O 1
ATOM 828 N N . ARG A 1 112 ? 1.181 -25.297 6.258 1 84.94 112 ARG A N 1
ATOM 829 C CA . ARG A 1 112 ? 1.642 -24.516 5.117 1 84.94 112 ARG A CA 1
ATOM 830 C C . ARG A 1 112 ? 1.01 -23.125 5.113 1 84.94 112 ARG A C 1
ATOM 832 O O . ARG A 1 112 ? 1.101 -22.406 4.125 1 84.94 112 ARG A O 1
ATOM 839 N N . SER A 1 113 ? 0.345 -22.891 6.246 1 88.62 113 SER A N 1
ATOM 840 C CA . SER A 1 113 ? -0.323 -21.594 6.324 1 88.62 113 SER A CA 1
ATOM 841 C C . SER A 1 113 ? -0.035 -20.906 7.652 1 88.62 113 SER A C 1
ATOM 843 O O . SER A 1 113 ? 0.255 -21.562 8.656 1 88.62 113 SER A O 1
ATOM 845 N N . ILE A 1 114 ? -0.021 -19.625 7.625 1 88.62 114 ILE A N 1
ATOM 846 C CA . ILE A 1 114 ? 0.104 -18.812 8.836 1 88.62 114 ILE A CA 1
ATOM 847 C C . ILE A 1 114 ? -0.903 -17.672 8.797 1 88.62 114 ILE A C 1
ATOM 849 O O . ILE A 1 114 ? -1.168 -17.094 7.738 1 88.62 114 ILE A O 1
ATOM 853 N N . THR A 1 115 ? -1.509 -17.438 9.93 1 88.25 115 THR A N 1
ATOM 854 C CA . THR A 1 115 ? -2.371 -16.266 10.094 1 88.25 115 THR A CA 1
ATOM 855 C C . THR A 1 115 ? -1.662 -15.18 10.883 1 88.25 115 THR A C 1
ATOM 857 O O . THR A 1 115 ? -1.172 -15.422 11.992 1 88.25 115 THR A O 1
ATOM 860 N N . VAL A 1 116 ? -1.569 -14.031 10.258 1 86.19 116 VAL A N 1
ATOM 861 C CA . VAL A 1 116 ? -0.912 -12.906 10.914 1 86.19 116 VAL A CA 1
ATOM 862 C C . VAL A 1 116 ? -1.938 -11.82 11.242 1 86.19 116 VAL A C 1
ATOM 864 O O . VAL A 1 116 ? -3.047 -11.828 10.695 1 86.19 116 VAL A O 1
ATOM 867 N N . ALA A 1 117 ? -1.577 -10.875 12.07 1 79.69 117 ALA A N 1
ATOM 868 C CA . ALA A 1 117 ? -2.521 -9.906 12.609 1 79.69 117 ALA A CA 1
ATOM 869 C C . ALA A 1 117 ? -2.631 -8.688 11.695 1 79.69 117 ALA A C 1
ATOM 871 O O . ALA A 1 117 ? -3.658 -8 11.688 1 79.69 117 ALA A O 1
ATOM 872 N N . THR A 1 118 ? -1.561 -8.422 10.922 1 82.62 118 THR A N 1
ATOM 873 C CA . THR A 1 118 ? -1.533 -7.137 10.227 1 82.62 118 THR A CA 1
ATOM 874 C C . THR A 1 118 ? -1.306 -7.34 8.734 1 82.62 118 THR A C 1
ATOM 876 O O . THR A 1 118 ? -0.622 -8.281 8.32 1 82.62 118 THR A O 1
ATOM 879 N N . PHE A 1 119 ? -1.827 -6.371 7.984 1 88.25 119 PHE A N 1
ATOM 880 C CA . PHE A 1 119 ? -1.567 -6.363 6.551 1 88.25 119 PHE A CA 1
ATOM 881 C C . PHE A 1 119 ? -0.083 -6.16 6.27 1 88.25 119 PHE A C 1
ATOM 883 O O . PHE A 1 119 ? 0.46 -6.738 5.324 1 88.25 119 PHE A O 1
ATOM 890 N N . ALA A 1 120 ? 0.525 -5.375 7.102 1 85.19 120 ALA A N 1
ATOM 891 C CA . ALA A 1 120 ? 1.938 -5.051 6.914 1 85.19 120 ALA A CA 1
ATOM 892 C C . ALA A 1 120 ? 2.797 -6.312 6.953 1 85.19 120 ALA A C 1
ATOM 894 O O . ALA A 1 120 ? 3.604 -6.547 6.051 1 85.19 120 ALA A O 1
ATOM 895 N N . LEU A 1 121 ? 2.574 -7.082 7.926 1 86 121 LEU A N 1
ATOM 896 C CA . LEU A 1 121 ? 3.355 -8.312 8.047 1 86 121 LEU A CA 1
ATOM 897 C C . LEU A 1 121 ? 2.982 -9.297 6.949 1 86 121 LEU A C 1
ATOM 899 O O . LEU A 1 121 ? 3.85 -9.992 6.414 1 86 121 LEU A O 1
ATOM 903 N N . ARG A 1 122 ? 1.766 -9.375 6.613 1 89.81 122 ARG A N 1
ATOM 904 C CA . ARG A 1 122 ? 1.33 -10.25 5.535 1 89.81 122 ARG A CA 1
ATOM 905 C C . ARG A 1 122 ? 2.045 -9.914 4.23 1 89.81 122 ARG A C 1
ATOM 907 O O . ARG A 1 122 ? 2.584 -10.797 3.562 1 89.81 122 ARG A O 1
ATOM 914 N N . LYS A 1 123 ? 2.023 -8.625 3.9 1 92.56 123 LYS A N 1
ATOM 915 C CA . LYS A 1 123 ? 2.643 -8.211 2.646 1 92.56 123 LYS A CA 1
ATOM 916 C C . LYS A 1 123 ? 4.145 -8.484 2.656 1 92.56 123 LYS A C 1
ATOM 918 O O . LYS A 1 123 ? 4.719 -8.867 1.633 1 92.56 123 LYS A O 1
ATOM 923 N N . LEU A 1 124 ? 4.723 -8.281 3.789 1 87.38 124 LEU A N 1
ATOM 924 C CA . LEU A 1 124 ? 6.148 -8.562 3.916 1 87.38 124 LEU A CA 1
ATOM 925 C C . LEU A 1 124 ? 6.438 -10.031 3.627 1 87.38 124 LEU A C 1
ATOM 927 O O . LEU A 1 124 ? 7.344 -10.352 2.857 1 87.38 124 LEU A O 1
ATOM 931 N N . LEU A 1 125 ? 5.668 -10.914 4.141 1 88.19 125 LEU A N 1
ATOM 932 C CA . LEU A 1 125 ? 5.879 -12.352 3.988 1 88.19 125 LEU A CA 1
ATOM 933 C C . LEU A 1 125 ? 5.543 -12.805 2.572 1 88.19 125 LEU A C 1
ATOM 935 O O . LEU A 1 125 ? 6.141 -13.758 2.062 1 88.19 125 LEU A O 1
ATOM 939 N N . LEU A 1 126 ? 4.684 -12.094 1.967 1 93.06 126 LEU A N 1
ATOM 940 C CA . LEU A 1 126 ? 4.215 -12.477 0.64 1 93.06 126 LEU A CA 1
ATOM 941 C C . LEU A 1 126 ? 5.164 -11.969 -0.44 1 93.06 126 LEU A C 1
ATOM 943 O O . LEU A 1 126 ? 5.152 -12.469 -1.568 1 93.06 126 LEU A O 1
ATOM 947 N N . THR A 1 127 ? 5.965 -10.961 -0.099 1 91.81 127 THR A N 1
ATOM 948 C CA . THR A 1 127 ? 6.672 -10.305 -1.192 1 91.81 127 THR A CA 1
ATOM 949 C C . THR A 1 127 ? 8.18 -10.422 -1 1 91.81 127 THR A C 1
ATOM 951 O O . THR A 1 127 ? 8.953 -10.031 -1.877 1 91.81 127 THR A O 1
ATOM 954 N N . HIS A 1 128 ? 8.594 -10.922 0.122 1 83.88 128 HIS A N 1
ATOM 955 C CA . HIS A 1 128 ? 10.031 -11.062 0.335 1 83.88 128 HIS A CA 1
ATOM 956 C C . HIS A 1 128 ? 10.539 -12.406 -0.182 1 83.88 128 HIS A C 1
ATOM 958 O O . HIS A 1 128 ? 9.859 -13.422 -0.043 1 83.88 128 HIS A O 1
ATOM 964 N N . ASP A 1 129 ? 11.734 -12.461 -0.777 1 82.19 129 ASP A N 1
ATOM 965 C CA . ASP A 1 129 ? 12.461 -13.633 -1.254 1 82.19 129 ASP A CA 1
ATOM 966 C C . ASP A 1 129 ? 11.633 -14.422 -2.264 1 82.19 129 ASP A C 1
ATOM 968 O O . ASP A 1 129 ? 11.492 -15.641 -2.145 1 82.19 129 ASP A O 1
ATOM 972 N N . ILE A 1 130 ? 10.984 -13.742 -3.129 1 90.25 130 ILE A N 1
ATOM 973 C CA . ILE A 1 130 ? 10.25 -14.422 -4.195 1 90.25 130 ILE A CA 1
ATOM 974 C C . ILE A 1 130 ? 10.953 -14.195 -5.531 1 90.25 130 ILE A C 1
ATOM 976 O O . ILE A 1 130 ? 11.812 -13.312 -5.645 1 90.25 130 ILE A O 1
ATOM 980 N N . ASP A 1 131 ? 10.562 -15.008 -6.48 1 92.5 131 ASP A N 1
ATOM 981 C CA . ASP A 1 131 ? 11.219 -14.961 -7.785 1 92.5 131 ASP A CA 1
ATOM 982 C C . ASP A 1 131 ? 10.328 -14.273 -8.82 1 92.5 131 ASP A C 1
ATOM 984 O O . ASP A 1 131 ? 10.812 -13.812 -9.859 1 92.5 131 ASP A O 1
ATOM 988 N N . ALA A 1 132 ? 9.047 -14.188 -8.586 1 96.5 132 ALA A N 1
ATOM 989 C CA . ALA A 1 132 ? 8.102 -13.516 -9.484 1 96.5 132 ALA A CA 1
ATOM 990 C C . ALA A 1 132 ? 6.801 -13.18 -8.758 1 96.5 132 ALA A C 1
ATOM 992 O O . ALA A 1 132 ? 6.422 -13.859 -7.797 1 96.5 132 ALA A O 1
ATOM 993 N N . LEU A 1 133 ? 6.188 -12.156 -9.203 1 97.94 133 LEU A N 1
ATOM 994 C CA . LEU A 1 133 ? 4.887 -11.734 -8.695 1 97.94 133 LEU A CA 1
ATOM 995 C C . LEU A 1 133 ? 3.855 -11.68 -9.812 1 97.94 133 LEU A C 1
ATOM 997 O O . LEU A 1 133 ? 4.105 -11.086 -10.867 1 97.94 133 LEU A O 1
ATOM 1001 N N . PHE A 1 134 ? 2.746 -12.359 -9.625 1 98.81 134 PHE A N 1
ATOM 1002 C CA . PHE A 1 134 ? 1.608 -12.297 -10.531 1 98.81 134 PHE A CA 1
ATOM 1003 C C . PHE A 1 134 ? 0.433 -11.578 -9.883 1 98.81 134 PHE A C 1
ATOM 1005 O O . PHE A 1 134 ? -0.022 -11.961 -8.805 1 98.81 134 PHE A O 1
ATOM 1012 N N . VAL A 1 135 ? -0.049 -10.555 -10.555 1 98.88 135 VAL A N 1
ATOM 1013 C CA . VAL A 1 135 ? -1.123 -9.75 -9.977 1 98.88 135 VAL A CA 1
ATOM 1014 C C . VA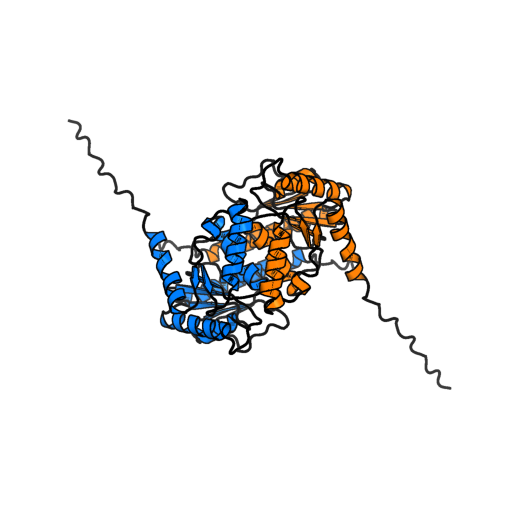L A 1 135 ? -2.352 -9.812 -10.883 1 98.88 135 VAL A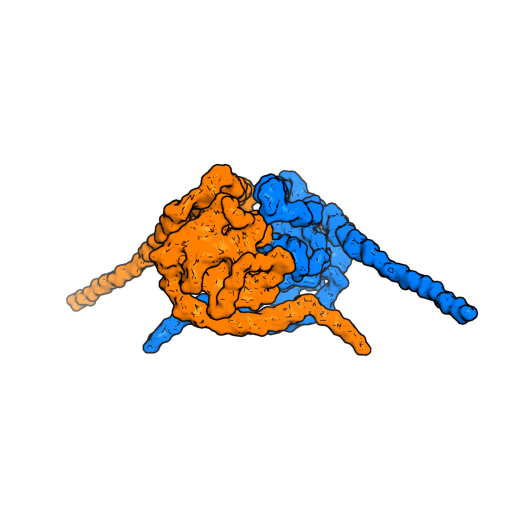 C 1
ATOM 1016 O O . VAL A 1 135 ? -2.311 -9.344 -12.023 1 98.88 135 VAL A O 1
ATOM 1019 N N . PHE A 1 136 ? -3.404 -10.375 -10.367 1 98.88 136 PHE A N 1
ATOM 1020 C CA . PHE A 1 136 ? -4.691 -10.438 -11.047 1 98.88 136 PHE A CA 1
ATOM 1021 C C . PHE A 1 136 ? -5.555 -9.234 -10.688 1 98.88 136 PHE A C 1
ATOM 1023 O O . PHE A 1 136 ? -5.223 -8.477 -9.766 1 98.88 136 PHE A O 1
ATOM 1030 N N . PRO A 1 137 ? -6.676 -9.016 -11.461 1 98.5 137 PRO A N 1
ATOM 1031 C CA . PRO A 1 137 ? -7.57 -7.91 -11.109 1 98.5 137 PRO A CA 1
ATOM 1032 C C . PRO A 1 137 ? -8.078 -7.988 -9.672 1 98.5 137 PRO A C 1
ATOM 1034 O O . PRO A 1 137 ? -8.383 -9.078 -9.18 1 98.5 137 PRO A O 1
ATOM 1037 N N . GLY A 1 138 ? -8.133 -6.848 -9.055 1 98.12 138 GLY A N 1
ATOM 1038 C CA . GLY A 1 138 ? -8.617 -6.758 -7.684 1 98.12 138 GLY A CA 1
ATOM 1039 C C . GLY A 1 138 ? -8.961 -5.344 -7.262 1 98.12 138 GLY A C 1
ATOM 1040 O O . GLY A 1 138 ? -8.93 -4.422 -8.078 1 98.12 138 GLY A O 1
ATOM 1041 N N . GLY A 1 139 ? -9.367 -5.234 -6.027 1 97.56 139 GLY A N 1
ATOM 1042 C CA . GLY A 1 139 ? -9.766 -3.947 -5.477 1 97.56 139 GLY A CA 1
ATOM 1043 C C . GLY A 1 139 ? -8.641 -3.234 -4.758 1 97.56 139 GLY A C 1
ATOM 1044 O O . GLY A 1 139 ? -7.48 -3.314 -5.172 1 97.56 139 GLY A O 1
ATOM 1045 N N . VAL A 1 140 ? -8.953 -2.496 -3.682 1 97.31 140 VAL A N 1
ATOM 1046 C CA . VAL A 1 140 ? -8 -1.643 -2.98 1 97.31 140 VAL A CA 1
ATOM 1047 C C . VAL A 1 140 ? -6.953 -2.504 -2.279 1 97.31 140 VAL A C 1
ATOM 1049 O O . VAL A 1 140 ? -5.793 -2.104 -2.15 1 97.31 140 VAL A O 1
ATOM 1052 N N . GLY A 1 141 ? -7.363 -3.705 -1.886 1 96.75 141 GLY A N 1
ATOM 1053 C CA . GLY A 1 141 ? -6.391 -4.605 -1.289 1 96.75 141 GLY A CA 1
ATOM 1054 C C . GLY A 1 141 ? -5.305 -5.039 -2.258 1 96.75 141 GLY A C 1
ATOM 1055 O O . GLY A 1 141 ? -4.125 -5.047 -1.911 1 96.75 141 GLY A O 1
ATOM 1056 N N . THR A 1 142 ? -5.688 -5.375 -3.439 1 98.44 142 THR A N 1
ATOM 1057 C CA . THR A 1 142 ? -4.738 -5.789 -4.469 1 98.44 142 THR A CA 1
ATOM 1058 C C . THR A 1 142 ? -3.816 -4.637 -4.852 1 98.44 142 THR A C 1
ATOM 1060 O O . THR A 1 142 ? -2.602 -4.82 -4.965 1 98.44 142 THR A O 1
ATOM 1063 N N . PHE A 1 143 ? -4.352 -3.484 -4.969 1 98.56 143 PHE A N 1
ATOM 1064 C CA . PHE A 1 143 ? -3.531 -2.33 -5.32 1 98.56 143 PHE A CA 1
ATOM 1065 C C . PHE A 1 143 ? -2.596 -1.961 -4.176 1 98.56 143 PHE A C 1
ATOM 1067 O O . PHE A 1 143 ? -1.47 -1.515 -4.41 1 98.56 143 PHE A O 1
ATOM 1074 N N . ASP A 1 144 ? -3.059 -2.121 -2.934 1 97.81 144 ASP A N 1
ATOM 1075 C CA . ASP A 1 144 ? -2.18 -1.935 -1.782 1 97.81 144 ASP A CA 1
ATOM 1076 C C . ASP A 1 144 ? -0.965 -2.855 -1.864 1 97.81 144 ASP A C 1
ATOM 1078 O O . ASP A 1 144 ? 0.171 -2.412 -1.687 1 97.81 144 ASP A O 1
ATOM 1082 N N . GLU A 1 145 ? -1.19 -4.062 -2.25 1 97.5 145 GLU A N 1
ATOM 1083 C CA . GLU A 1 145 ? -0.122 -5.047 -2.387 1 97.5 145 GLU A CA 1
ATOM 1084 C C . GLU A 1 145 ? 0.794 -4.707 -3.559 1 97.5 145 GLU A C 1
ATOM 1086 O O . GLU A 1 145 ? 2.02 -4.758 -3.432 1 97.5 145 GLU A O 1
ATOM 1091 N N . LEU A 1 146 ? 0.25 -4.293 -4.641 1 98.19 146 LEU A N 1
ATOM 1092 C CA . LEU A 1 146 ? 1.013 -3.969 -5.84 1 98.19 146 LEU A CA 1
ATOM 1093 C C . LEU A 1 146 ? 1.896 -2.746 -5.613 1 98.19 146 LEU A C 1
ATOM 1095 O O . LEU A 1 146 ? 3.094 -2.779 -5.898 1 98.19 146 LEU A O 1
ATOM 1099 N N . TYR A 1 147 ? 1.321 -1.702 -5.055 1 97.69 147 TYR A N 1
ATOM 1100 C CA . TYR A 1 147 ? 2.082 -0.471 -4.867 1 97.69 147 TYR A CA 1
ATOM 1101 C C . TYR A 1 147 ? 3.195 -0.667 -3.846 1 97.69 147 TYR A C 1
ATOM 1103 O O . TYR A 1 147 ? 4.258 -0.047 -3.945 1 97.69 147 TYR A O 1
ATOM 1111 N N . GLU A 1 148 ? 2.965 -1.522 -2.883 1 95.62 148 GLU A N 1
ATOM 1112 C CA . GLU A 1 148 ? 4.039 -1.836 -1.947 1 95.62 148 GLU A CA 1
ATOM 1113 C C . GLU A 1 148 ? 5.258 -2.396 -2.674 1 95.62 148 GLU A C 1
ATOM 1115 O O . GLU A 1 148 ? 6.387 -1.973 -2.42 1 95.62 148 GLU A O 1
ATOM 1120 N N . VAL A 1 149 ? 5.051 -3.287 -3.58 1 95.62 149 VAL A N 1
ATOM 1121 C CA . VAL A 1 149 ? 6.141 -3.887 -4.34 1 95.62 149 VAL A CA 1
ATOM 1122 C C . VAL A 1 149 ? 6.793 -2.83 -5.23 1 95.62 149 VAL A C 1
ATOM 1124 O O . VAL A 1 149 ? 8.023 -2.738 -5.293 1 95.62 149 VAL A O 1
ATOM 1127 N N . LEU A 1 150 ? 5.992 -1.996 -5.855 1 96 150 LEU A N 1
ATOM 1128 C CA . LEU A 1 150 ? 6.512 -0.987 -6.77 1 96 150 LEU A CA 1
ATOM 1129 C C . LEU A 1 150 ? 7.398 0.011 -6.035 1 96 150 LEU A C 1
ATOM 1131 O O . LEU A 1 150 ? 8.461 0.387 -6.531 1 96 150 LEU A O 1
ATOM 1135 N N . VAL A 1 151 ? 6.957 0.407 -4.844 1 93.94 151 VAL A N 1
ATOM 1136 C CA . VAL A 1 151 ? 7.75 1.387 -4.109 1 93.94 151 VAL A CA 1
ATOM 1137 C C . VAL A 1 151 ? 9.062 0.752 -3.658 1 93.94 151 VAL A C 1
ATOM 1139 O O . VAL A 1 151 ? 10.117 1.394 -3.695 1 93.94 151 VAL A O 1
ATOM 1142 N N . HIS A 1 152 ? 9.008 -0.46 -3.246 1 91.25 152 HIS A N 1
ATOM 1143 C CA . HIS A 1 152 ? 10.219 -1.151 -2.83 1 91.25 152 HIS A CA 1
ATOM 1144 C C . HIS A 1 152 ? 11.211 -1.278 -3.986 1 91.25 152 HIS A C 1
ATOM 1146 O O . HIS A 1 152 ? 12.406 -1.043 -3.814 1 91.25 152 HIS A O 1
ATOM 1152 N N . GLN A 1 153 ? 10.773 -1.605 -5.141 1 89.75 153 GLN A N 1
ATOM 1153 C CA . GLN A 1 153 ? 11.648 -1.747 -6.297 1 89.75 153 GLN A CA 1
ATOM 1154 C C . GLN A 1 153 ? 12.148 -0.387 -6.777 1 89.75 153 GLN A C 1
ATOM 1156 O O . GLN A 1 153 ? 13.312 -0.249 -7.156 1 89.75 153 GLN A O 1
ATOM 1161 N N . ASP A 1 154 ? 11.227 0.595 -6.672 1 89.69 154 ASP A N 1
ATOM 1162 C CA . ASP A 1 154 ? 11.586 1.944 -7.098 1 89.69 154 ASP A CA 1
ATOM 1163 C C . ASP A 1 154 ? 12.672 2.533 -6.199 1 89.69 154 ASP A C 1
ATOM 1165 O O . ASP A 1 154 ? 13.477 3.352 -6.645 1 89.69 154 ASP A O 1
ATOM 1169 N N . THR A 1 155 ? 12.711 2.137 -4.957 1 88.44 155 THR A N 1
ATOM 1170 C CA . THR A 1 155 ? 13.656 2.682 -3.99 1 88.44 155 THR A CA 1
ATOM 1171 C C . THR A 1 155 ? 14.797 1.699 -3.734 1 88.44 155 THR A C 1
ATOM 1173 O O . THR A 1 155 ? 15.594 1.889 -2.812 1 88.44 155 THR A O 1
ATOM 1176 N N . ASN A 1 156 ? 14.836 0.617 -4.434 1 84.75 156 ASN A N 1
ATOM 1177 C CA . ASN A 1 156 ? 15.875 -0.404 -4.367 1 84.75 156 ASN A CA 1
ATOM 1178 C C . ASN A 1 156 ? 15.961 -1.026 -2.977 1 84.75 156 ASN A C 1
ATOM 1180 O O . ASN A 1 156 ? 17.062 -1.218 -2.445 1 84.75 156 ASN A O 1
ATOM 1184 N N . ARG A 1 157 ? 14.844 -1.251 -2.422 1 80.44 157 ARG A N 1
ATOM 1185 C CA . ARG A 1 157 ? 14.797 -1.833 -1.084 1 80.44 157 ARG A CA 1
ATOM 1186 C C . ARG A 1 157 ? 14.391 -3.303 -1.141 1 80.44 157 ARG A C 1
ATOM 1188 O O . ARG A 1 157 ? 14.367 -3.984 -0.115 1 80.44 157 ARG A O 1
ATOM 1195 N N . LEU A 1 158 ? 14.062 -3.814 -2.279 1 75.69 158 LEU A N 1
ATOM 1196 C CA . LEU A 1 158 ? 13.734 -5.207 -2.564 1 75.69 158 LEU A CA 1
ATOM 1197 C C . LEU A 1 158 ? 14.492 -5.703 -3.791 1 75.69 158 LEU A C 1
ATOM 1199 O O . LEU A 1 158 ? 14.727 -4.941 -4.73 1 75.69 158 LEU A O 1
ATOM 1203 N N . ALA A 1 159 ? 14.898 -6.965 -3.598 1 78.56 159 ALA A N 1
ATOM 1204 C CA . ALA A 1 159 ? 15.461 -7.559 -4.809 1 78.56 159 ALA A CA 1
ATOM 1205 C C . ALA A 1 159 ? 14.469 -7.48 -5.965 1 78.56 159 ALA A C 1
ATOM 1207 O O . ALA A 1 159 ? 13.258 -7.555 -5.758 1 78.56 159 ALA A O 1
ATOM 1208 N N . TRP A 1 160 ? 15.039 -7.309 -7.051 1 86.19 160 TRP A N 1
ATOM 1209 C CA . TRP A 1 160 ? 14.18 -7.203 -8.227 1 86.19 160 TRP A CA 1
ATOM 1210 C C . TRP A 1 160 ? 13.633 -8.57 -8.617 1 86.19 160 TRP A C 1
ATOM 1212 O O . TRP A 1 160 ? 14.352 -9.57 -8.578 1 86.19 160 TRP A O 1
ATOM 1222 N N . PHE A 1 161 ? 12.453 -8.68 -8.906 1 92.44 161 PHE A N 1
ATOM 1223 C CA . PHE A 1 161 ? 11.773 -9.805 -9.523 1 92.44 161 PHE A CA 1
ATOM 1224 C C . PHE A 1 161 ? 10.688 -9.328 -10.484 1 92.44 161 PHE A C 1
ATOM 1226 O O . PHE A 1 161 ? 10.172 -8.219 -10.336 1 92.44 161 PHE A O 1
ATOM 1233 N N . PRO A 1 162 ? 10.383 -10.094 -11.508 1 96.19 162 PRO A N 1
ATOM 1234 C CA . PRO A 1 162 ? 9.352 -9.688 -12.469 1 96.19 162 PRO A CA 1
ATOM 1235 C C . PRO A 1 162 ? 7.965 -9.586 -11.836 1 96.19 162 PRO A C 1
ATOM 1237 O O . PRO A 1 162 ? 7.609 -10.406 -10.977 1 96.19 162 PRO A O 1
ATOM 1240 N N . VAL A 1 163 ? 7.309 -8.523 -12.211 1 97.62 163 VAL A N 1
ATOM 1241 C CA . VAL A 1 163 ? 5.902 -8.328 -11.875 1 97.62 163 VAL A CA 1
ATOM 1242 C C . VAL A 1 163 ? 5.043 -8.477 -13.125 1 97.62 163 VAL A C 1
ATOM 1244 O O . VAL A 1 163 ? 5.18 -7.699 -14.078 1 97.62 163 VAL A O 1
ATOM 1247 N N . VAL A 1 164 ? 4.199 -9.461 -13.102 1 98.5 164 VAL A N 1
ATOM 1248 C CA . VAL A 1 164 ? 3.338 -9.75 -14.234 1 98.5 164 VAL A CA 1
ATOM 1249 C C . VAL A 1 164 ? 1.889 -9.422 -13.891 1 98.5 164 VAL A C 1
ATOM 1251 O O . VAL A 1 164 ? 1.335 -9.953 -12.93 1 98.5 164 VAL A O 1
ATOM 1254 N N . LEU A 1 165 ? 1.286 -8.484 -14.656 1 98.75 165 LEU A N 1
ATOM 1255 C CA . LEU A 1 165 ? -0.123 -8.125 -14.523 1 98.75 165 LEU A CA 1
ATOM 1256 C C . LEU A 1 165 ? -0.998 -9.055 -15.367 1 98.75 165 LEU A C 1
ATOM 1258 O O . LEU A 1 165 ? -1.021 -8.945 -16.594 1 98.75 165 LEU A O 1
ATOM 1262 N N . MET A 1 166 ? -1.75 -9.867 -14.602 1 98.69 166 MET A N 1
ATOM 1263 C CA . MET A 1 166 ? -2.545 -10.914 -15.242 1 98.69 166 MET A CA 1
ATOM 1264 C C . MET A 1 166 ? -3.98 -10.445 -15.461 1 98.69 166 MET A C 1
ATOM 1266 O O . MET A 1 166 ? -4.562 -9.797 -14.594 1 98.69 166 MET A O 1
ATOM 1270 N N . GLN A 1 167 ? -4.535 -10.836 -16.609 1 97.88 167 GLN A N 1
ATOM 1271 C CA . GLN A 1 167 ? -5.969 -10.641 -16.797 1 97.88 167 GLN A CA 1
ATOM 1272 C C . GLN A 1 167 ? -6.496 -11.523 -17.922 1 97.88 167 GLN A C 1
ATOM 1274 O O . GLN A 1 167 ? -5.75 -11.883 -18.844 1 97.88 167 GLN A O 1
ATOM 1279 N N . PRO A 1 168 ? -7.797 -11.969 -17.766 1 97.44 168 PRO A N 1
ATOM 1280 C CA . PRO A 1 168 ? -8.391 -12.656 -18.906 1 97.44 168 PRO A CA 1
ATOM 1281 C C . PRO A 1 168 ? -8.383 -11.805 -20.188 1 97.44 168 PRO A C 1
ATOM 1283 O O . PRO A 1 168 ? -8.398 -10.578 -20.109 1 97.44 168 PRO A O 1
ATOM 1286 N N . ALA A 1 169 ? -8.383 -12.5 -21.297 1 95.06 169 ALA A N 1
ATOM 1287 C CA . ALA A 1 169 ? -8.406 -11.812 -22.594 1 95.06 169 ALA A CA 1
ATOM 1288 C C . ALA A 1 169 ? -9.609 -10.883 -22.688 1 95.06 169 ALA A C 1
ATOM 1290 O O . ALA A 1 169 ? -10.719 -11.242 -22.281 1 95.06 169 ALA A O 1
ATOM 1291 N N . GLY A 1 170 ? -9.383 -9.656 -23.125 1 92.88 170 GLY A N 1
ATOM 1292 C CA . GLY A 1 170 ? -10.469 -8.711 -23.344 1 92.88 170 GLY A CA 1
ATOM 1293 C C . GLY A 1 170 ? -10.672 -7.746 -22.203 1 92.88 170 GLY A C 1
ATOM 1294 O O . GLY A 1 170 ? -11.375 -6.742 -22.328 1 92.88 170 GLY A O 1
ATOM 1295 N N . GLU A 1 171 ? -10.133 -8.016 -21.062 1 94 171 GLU A N 1
ATOM 1296 C CA . GLU A 1 171 ? -10.25 -7.098 -19.922 1 94 171 GLU A CA 1
ATOM 1297 C C . GLU A 1 171 ? -9.289 -5.922 -20.078 1 94 171 GLU A C 1
ATOM 1299 O O . GLU A 1 171 ? -8.266 -6.027 -20.75 1 94 171 GLU A O 1
ATOM 1304 N N . SER A 1 172 ? -9.656 -4.809 -19.391 1 95.44 172 SER A N 1
ATOM 1305 C CA . SER A 1 172 ? -8.906 -3.592 -19.672 1 95.44 172 SER A CA 1
ATOM 1306 C C . SER A 1 172 ? -8.375 -2.955 -18.406 1 95.44 172 SER A C 1
ATOM 1308 O O . SER A 1 172 ? -7.832 -1.847 -18.438 1 95.44 172 SER A O 1
ATOM 1310 N N . LEU A 1 173 ? -8.445 -3.637 -17.297 1 98.06 173 LEU A N 1
ATOM 1311 C CA . LEU A 1 173 ? -8.062 -3.018 -16.031 1 98.06 173 LEU A CA 1
ATOM 1312 C C . LEU A 1 173 ? -6.617 -2.543 -16.078 1 98.06 173 LEU A C 1
ATOM 1314 O O . LEU A 1 173 ? -6.332 -1.379 -15.789 1 98.06 173 LEU A O 1
ATOM 1318 N N . TRP A 1 174 ? -5.75 -3.412 -16.484 1 98.44 174 TRP A N 1
ATOM 1319 C CA . TRP A 1 174 ? -4.324 -3.115 -16.391 1 98.44 174 TRP A CA 1
ATOM 1320 C C . TRP A 1 174 ? -3.902 -2.111 -17.453 1 98.44 174 TRP A C 1
ATOM 1322 O O . TRP A 1 174 ? -3.055 -1.25 -17.203 1 98.44 174 TRP A O 1
ATOM 1332 N N . SER A 1 175 ? -4.5 -2.178 -18.672 1 97.38 175 SER A N 1
ATOM 1333 C CA . SER A 1 175 ? -4.227 -1.151 -19.672 1 97.38 175 SER A CA 1
ATOM 1334 C C . SER A 1 175 ? -4.676 0.224 -19.188 1 97.38 175 SER A C 1
ATOM 1336 O O . SER A 1 175 ? -3.971 1.216 -19.375 1 97.38 175 SER A O 1
ATOM 1338 N N . ALA A 1 176 ? -5.836 0.275 -18.578 1 98.38 176 ALA A N 1
ATOM 1339 C CA . ALA A 1 176 ? -6.348 1.532 -18.031 1 98.38 176 ALA A CA 1
ATOM 1340 C C . ALA A 1 176 ? -5.453 2.051 -16.906 1 98.38 176 ALA A C 1
ATOM 1342 O O . ALA A 1 176 ? -5.172 3.25 -16.828 1 98.38 176 ALA A O 1
ATOM 1343 N N . TRP A 1 177 ? -5.012 1.15 -16.031 1 98.62 177 TRP A N 1
ATOM 1344 C CA . TRP A 1 177 ? -4.152 1.541 -14.914 1 98.62 177 TRP A CA 1
ATOM 1345 C C . TRP A 1 177 ? -2.805 2.047 -15.422 1 98.62 177 TRP A C 1
ATOM 1347 O O . TRP A 1 177 ? -2.297 3.064 -14.945 1 98.62 177 TRP A O 1
ATOM 1357 N N . LEU A 1 178 ? -2.217 1.351 -16.406 1 98.38 178 LEU A N 1
ATOM 1358 C CA . LEU A 1 178 ? -0.931 1.757 -16.953 1 98.38 178 LEU A CA 1
ATOM 1359 C C . LEU A 1 178 ? -1.041 3.111 -17.656 1 98.38 178 LEU A C 1
ATOM 1361 O O . LEU A 1 178 ? -0.118 3.926 -17.578 1 98.38 178 LEU A O 1
ATOM 1365 N N . GLU A 1 179 ? -2.133 3.336 -18.312 1 98 179 GLU A N 1
ATOM 1366 C CA . GLU A 1 179 ? -2.369 4.641 -18.922 1 98 179 GLU A CA 1
ATOM 1367 C C . GLU A 1 179 ? -2.453 5.738 -17.859 1 98 179 GLU A C 1
ATOM 1369 O O . GLU A 1 179 ? -1.886 6.816 -18.031 1 98 179 GLU A O 1
ATOM 1374 N N . PHE A 1 180 ? -3.145 5.449 -16.828 1 98.31 180 PHE A N 1
ATOM 1375 C CA . PHE A 1 180 ? -3.23 6.391 -15.719 1 98.31 180 PHE A CA 1
ATOM 1376 C C . PHE A 1 180 ? -1.848 6.691 -15.156 1 98.31 180 PHE A C 1
ATOM 1378 O O . PHE A 1 180 ? -1.485 7.855 -14.969 1 98.31 180 PHE A O 1
ATOM 1385 N N . MET A 1 181 ? -1.079 5.652 -14.891 1 98.25 181 MET A N 1
ATOM 1386 C CA . MET A 1 181 ? 0.272 5.797 -14.352 1 98.25 181 MET A CA 1
ATOM 1387 C C . MET A 1 181 ? 1.138 6.637 -15.289 1 98.25 181 MET A C 1
ATOM 1389 O O . MET A 1 181 ? 1.816 7.566 -14.844 1 98.25 181 MET A O 1
ATOM 1393 N N . GLU A 1 182 ? 1.07 6.316 -16.531 1 98 182 GLU A N 1
ATOM 1394 C CA . GLU A 1 182 ? 1.881 7.02 -17.531 1 98 182 GLU A CA 1
ATOM 1395 C C . GLU A 1 182 ? 1.485 8.492 -17.625 1 98 182 GLU A C 1
ATOM 1397 O O . GLU A 1 182 ? 2.34 9.375 -17.531 1 98 182 GLU A O 1
ATOM 1402 N N . LYS A 1 183 ? 0.238 8.766 -17.703 1 98 183 LYS A N 1
ATOM 1403 C CA . LYS A 1 183 ? -0.275 10.102 -17.969 1 98 183 LYS A CA 1
ATOM 1404 C C . LYS A 1 183 ? -0.169 11 -16.734 1 98 183 LYS A C 1
ATOM 1406 O O . LYS A 1 183 ? 0.176 12.18 -16.844 1 98 183 LYS A O 1
ATOM 1411 N N . HIS A 1 184 ? -0.412 10.43 -15.562 1 97.94 184 HIS A N 1
ATOM 1412 C CA . HIS A 1 184 ? -0.624 11.305 -14.422 1 97.94 184 HIS A CA 1
ATOM 1413 C C . HIS A 1 184 ? 0.54 11.227 -13.438 1 97.94 184 HIS A C 1
ATOM 1415 O O . HIS A 1 184 ? 0.716 12.109 -12.602 1 97.94 184 HIS A O 1
ATOM 1421 N N . LEU A 1 185 ? 1.336 10.172 -13.523 1 97.75 185 LEU A N 1
ATOM 1422 C CA . LEU A 1 185 ? 2.473 10.078 -12.609 1 97.75 185 LEU A CA 1
ATOM 1423 C C . LEU A 1 185 ? 3.787 10.266 -13.367 1 97.75 185 LEU A C 1
ATOM 1425 O O . LEU A 1 185 ? 4.582 11.141 -13.023 1 97.75 185 LEU A O 1
ATOM 1429 N N . VAL A 1 186 ? 3.986 9.508 -14.43 1 97.56 186 VAL A N 1
ATOM 1430 C CA . VAL A 1 186 ? 5.266 9.531 -15.125 1 97.56 186 VAL A CA 1
ATOM 1431 C C . VAL A 1 186 ? 5.41 10.836 -15.906 1 97.56 186 VAL A C 1
ATOM 1433 O O . VAL A 1 186 ? 6.383 11.57 -15.719 1 97.56 186 VAL A O 1
ATOM 1436 N N . SER A 1 187 ? 4.426 11.195 -16.703 1 97.5 187 SER A N 1
ATOM 1437 C CA . SER A 1 187 ? 4.5 12.367 -17.578 1 97.5 187 SER A CA 1
ATOM 1438 C C . SER A 1 187 ? 4.555 13.656 -16.766 1 97.5 187 SER A C 1
ATOM 1440 O O . SER A 1 187 ? 5.062 14.672 -17.234 1 97.5 187 SER A O 1
ATOM 1442 N N . THR A 1 188 ? 4.07 13.656 -15.492 1 96.31 188 THR A N 1
ATOM 1443 C CA . THR A 1 188 ? 4.023 14.852 -14.656 1 96.31 188 THR A CA 1
ATOM 1444 C C . THR A 1 188 ? 5.23 14.898 -13.719 1 96.31 188 THR A C 1
ATOM 1446 O O . THR A 1 188 ? 5.363 15.828 -12.922 1 96.31 188 THR A O 1
ATOM 1449 N N . GLY A 1 189 ? 6.086 13.836 -13.758 1 96.06 189 GLY A N 1
ATOM 1450 C CA . GLY A 1 189 ? 7.34 13.844 -13.023 1 96.06 189 GLY A CA 1
ATOM 1451 C C . GLY A 1 189 ? 7.203 13.328 -11.602 1 96.06 189 GLY A C 1
ATOM 1452 O O . GLY A 1 189 ? 8.125 13.461 -10.797 1 96.06 189 GLY A O 1
ATOM 1453 N N . LEU A 1 190 ? 6.059 12.734 -11.289 1 96.38 190 LEU A N 1
ATOM 1454 C CA . LEU A 1 190 ? 5.82 12.234 -9.945 1 96.38 190 LEU A CA 1
ATOM 1455 C C . LEU A 1 190 ? 6.422 10.844 -9.766 1 96.38 190 LEU A C 1
ATOM 1457 O O . LEU A 1 190 ? 6.594 10.375 -8.633 1 96.38 190 LEU A O 1
ATOM 1461 N N . ALA A 1 191 ? 6.73 10.148 -10.906 1 96.31 191 ALA A N 1
ATOM 1462 C CA . ALA A 1 191 ? 7.359 8.836 -10.883 1 96.31 191 ALA A CA 1
ATOM 1463 C C . ALA A 1 191 ? 8.289 8.648 -12.078 1 96.31 191 ALA A C 1
ATOM 1465 O O . ALA A 1 191 ? 8.102 9.273 -13.125 1 96.31 191 ALA A O 1
ATOM 1466 N N . SER A 1 192 ? 9.328 7.852 -11.836 1 94.31 192 SER A N 1
ATOM 1467 C CA . SER A 1 192 ? 10.188 7.465 -12.961 1 94.31 192 SER A CA 1
ATOM 1468 C C . SER A 1 192 ? 9.477 6.484 -13.883 1 94.31 192 SER A C 1
ATOM 1470 O O . SER A 1 192 ? 8.648 5.688 -13.438 1 94.31 192 SER A O 1
ATOM 1472 N N . SER A 1 193 ? 9.875 6.508 -15.148 1 95.31 193 SER A N 1
ATOM 1473 C CA . SER A 1 193 ? 9.273 5.59 -16.109 1 95.31 193 SER A CA 1
ATOM 1474 C C . SER A 1 193 ? 9.625 4.141 -15.789 1 95.31 193 SER A C 1
ATOM 1476 O O . SER A 1 193 ? 8.93 3.219 -16.219 1 95.31 193 SER A O 1
ATOM 1478 N N . SER A 1 194 ? 10.664 3.941 -15.047 1 92.69 194 SER A N 1
ATOM 1479 C CA . SER A 1 194 ? 11.117 2.6 -14.703 1 92.69 194 SER A CA 1
ATOM 1480 C C . SER A 1 194 ? 10.07 1.851 -13.891 1 92.69 194 SER A C 1
ATOM 1482 O O . SER A 1 194 ? 10.062 0.619 -13.859 1 92.69 194 SER A O 1
ATOM 1484 N N . VAL A 1 195 ? 9.148 2.615 -13.273 1 92.81 195 VAL A N 1
ATOM 1485 C CA . VAL A 1 195 ? 8.148 1.999 -12.398 1 92.81 195 VAL A CA 1
ATOM 1486 C C . VAL A 1 195 ? 7.176 1.174 -13.234 1 92.81 195 VAL A C 1
ATOM 1488 O O . VAL A 1 195 ? 6.645 0.164 -12.758 1 92.81 195 VAL A O 1
ATOM 1491 N N . ILE A 1 196 ? 7 1.602 -14.492 1 94.69 196 ILE A N 1
ATOM 1492 C CA . ILE A 1 196 ? 5.984 0.891 -15.266 1 94.69 196 ILE A CA 1
ATOM 1493 C C . ILE A 1 196 ? 6.641 0.174 -16.438 1 94.69 196 ILE A C 1
ATOM 1495 O O . ILE A 1 196 ? 6.043 -0.727 -17.047 1 94.69 196 ILE A O 1
ATOM 1499 N N . LYS A 1 197 ? 7.84 0.527 -16.797 1 91.62 197 LYS A N 1
ATOM 1500 C CA . LYS A 1 197 ? 8.492 -0.007 -17.984 1 91.62 197 LYS A CA 1
ATOM 1501 C C . LYS A 1 197 ? 8.766 -1.5 -17.844 1 91.62 197 LYS A C 1
ATOM 1503 O O . LYS A 1 197 ? 8.773 -2.234 -18.828 1 91.62 197 LYS A O 1
ATOM 1508 N N . ARG A 1 198 ? 8.891 -1.939 -16.656 1 88.88 198 ARG A N 1
ATOM 1509 C CA . ARG A 1 198 ? 9.281 -3.332 -16.453 1 88.88 198 ARG A CA 1
ATOM 1510 C C . ARG A 1 198 ? 8.055 -4.207 -16.203 1 88.88 198 ARG A C 1
ATOM 1512 O O . ARG A 1 198 ? 8.172 -5.43 -16.078 1 88.88 198 ARG A O 1
ATOM 1519 N N . LEU A 1 199 ? 6.891 -3.609 -16.125 1 96.69 199 LEU A N 1
ATOM 1520 C CA . LEU A 1 199 ? 5.668 -4.375 -15.922 1 96.69 199 LEU A CA 1
ATOM 1521 C C . LEU A 1 199 ? 5.207 -5.031 -17.219 1 96.69 199 LEU A C 1
ATOM 1523 O O . LEU A 1 199 ? 5.293 -4.426 -18.281 1 96.69 199 LEU A O 1
ATOM 1527 N N . VAL A 1 200 ? 4.762 -6.277 -17.125 1 95.94 200 VAL A N 1
ATOM 1528 C CA . VAL A 1 200 ? 4.266 -7.016 -18.281 1 95.94 200 VAL A CA 1
ATOM 1529 C C . VAL A 1 200 ? 2.807 -7.41 -18.062 1 95.94 200 VAL A C 1
ATOM 1531 O O . VAL A 1 200 ? 2.453 -7.93 -17 1 95.94 200 VAL A O 1
ATOM 1534 N N . VAL A 1 201 ? 1.993 -7.086 -19.047 1 97.94 201 VAL A N 1
ATOM 1535 C CA . VAL A 1 201 ? 0.613 -7.559 -19.031 1 97.94 201 VAL A CA 1
ATOM 1536 C C . VAL A 1 201 ? 0.515 -8.891 -19.781 1 97.94 201 VAL A C 1
ATOM 1538 O O . VAL A 1 201 ? 1.033 -9.031 -20.891 1 97.94 201 VAL A O 1
ATOM 1541 N N . ALA A 1 202 ? -0.054 -9.867 -19.125 1 98.25 202 ALA A N 1
ATOM 1542 C CA . ALA A 1 202 ? -0.229 -11.188 -19.719 1 98.25 202 ALA A CA 1
ATOM 1543 C C . ALA A 1 202 ? -1.693 -11.617 -19.688 1 98.25 202 ALA A C 1
ATOM 1545 O O . ALA A 1 202 ? -2.385 -11.406 -18.688 1 98.25 202 ALA A O 1
ATOM 1546 N N . GLU A 1 203 ? -2.178 -12.242 -20.781 1 98.25 203 GLU A N 1
ATOM 1547 C CA . GLU A 1 203 ? -3.566 -12.68 -20.875 1 98.25 203 GLU A CA 1
ATOM 1548 C C . GLU A 1 203 ? -3.654 -14.195 -21.016 1 98.25 203 GLU A C 1
ATOM 1550 O O . GLU A 1 203 ? -4.73 -14.742 -21.266 1 98.25 203 GLU A O 1
ATOM 1555 N N . SER A 1 204 ? -2.465 -14.836 -20.891 1 98.19 204 SER A N 1
ATOM 1556 C CA . SER A 1 204 ? -2.398 -16.297 -20.906 1 98.19 204 SER A CA 1
ATOM 1557 C C . SER A 1 204 ? -1.31 -16.797 -19.953 1 98.19 204 SER A C 1
ATOM 1559 O O . SER A 1 204 ? -0.414 -16.047 -19.578 1 98.19 204 SER A O 1
ATOM 1561 N N . VAL A 1 205 ? -1.448 -18.062 -19.625 1 98.38 205 VAL A N 1
ATOM 1562 C CA . VAL A 1 205 ? -0.469 -18.703 -18.75 1 98.38 205 VAL A CA 1
ATOM 1563 C C . VAL A 1 205 ? 0.896 -18.719 -19.438 1 98.38 205 VAL A C 1
ATOM 1565 O O . VAL A 1 205 ? 1.919 -18.438 -18.812 1 98.38 205 VAL A O 1
ATOM 1568 N N . GLU A 1 206 ? 0.924 -18.969 -20.719 1 97.44 206 GLU A N 1
ATOM 1569 C CA . GLU A 1 206 ? 2.166 -19.031 -21.469 1 97.44 206 GLU A CA 1
ATOM 1570 C C . GLU A 1 206 ? 2.885 -17.688 -21.469 1 97.44 206 GLU A C 1
ATOM 1572 O O . GLU A 1 206 ? 4.094 -17.625 -21.219 1 97.44 206 GLU A O 1
ATOM 1577 N N . GLU A 1 207 ? 2.145 -16.641 -21.703 1 97.44 207 GLU A N 1
ATOM 1578 C CA . GLU A 1 207 ? 2.711 -15.297 -21.672 1 97.44 207 GLU A CA 1
ATOM 1579 C C . GLU A 1 207 ? 3.264 -14.953 -20.297 1 97.44 207 GLU A C 1
ATOM 1581 O O . GLU A 1 207 ? 4.332 -14.352 -20.188 1 97.44 207 GLU A O 1
ATOM 1586 N N . ALA A 1 208 ? 2.537 -15.359 -19.297 1 98 208 ALA A N 1
ATOM 1587 C CA . ALA A 1 208 ? 2.91 -15.055 -17.922 1 98 208 ALA A CA 1
ATOM 1588 C C . ALA A 1 208 ? 4.211 -15.758 -17.547 1 98 208 ALA A C 1
ATOM 1590 O O . ALA A 1 208 ? 5.109 -15.133 -16.969 1 98 208 ALA A O 1
ATOM 1591 N N . LEU A 1 209 ? 4.309 -17.031 -17.859 1 97.19 209 LEU A N 1
ATOM 1592 C CA . LEU A 1 209 ? 5.492 -17.812 -17.516 1 97.19 209 LEU A CA 1
ATOM 1593 C C . LEU A 1 209 ? 6.711 -17.312 -18.281 1 97.19 209 LEU A C 1
ATOM 1595 O O . LEU A 1 209 ? 7.816 -17.266 -17.734 1 97.19 209 LEU A O 1
ATOM 1599 N N . ALA A 1 210 ? 6.547 -16.875 -19.531 1 96.19 210 ALA A N 1
ATOM 1600 C CA . ALA A 1 210 ? 7.633 -16.297 -20.312 1 96.19 210 ALA A CA 1
ATOM 1601 C C . ALA A 1 210 ? 8.141 -15.008 -19.688 1 96.19 210 ALA A C 1
ATOM 1603 O O . ALA A 1 210 ? 9.352 -14.781 -19.609 1 96.19 210 ALA A O 1
ATOM 1604 N N . ALA A 1 211 ? 7.203 -14.234 -19.203 1 95.5 211 ALA A N 1
ATOM 1605 C CA . ALA A 1 211 ? 7.566 -12.969 -18.578 1 95.5 211 ALA A CA 1
ATOM 1606 C C . ALA A 1 211 ? 8.328 -13.203 -17.266 1 95.5 211 ALA A C 1
ATOM 1608 O O . ALA A 1 211 ? 9.242 -12.445 -16.938 1 95.5 211 ALA A O 1
ATOM 1609 N N . ALA A 1 212 ? 7.938 -14.195 -16.562 1 95 212 ALA A N 1
ATOM 1610 C CA . ALA A 1 212 ? 8.555 -14.5 -15.273 1 95 212 ALA A CA 1
ATOM 1611 C C . ALA A 1 212 ? 9.969 -15.047 -15.461 1 95 212 ALA A C 1
ATOM 1613 O O . ALA A 1 212 ? 10.836 -14.852 -14.609 1 95 212 ALA A O 1
ATOM 1614 N N . GLU A 1 213 ? 10.281 -15.75 -16.562 1 86.81 213 GLU A N 1
ATOM 1615 C CA . GLU A 1 213 ? 11.578 -16.359 -16.844 1 86.81 213 GLU A CA 1
ATOM 1616 C C . GLU A 1 213 ? 12.523 -15.352 -17.484 1 86.81 213 GLU A C 1
ATOM 1618 O O . GLU A 1 213 ? 13.742 -15.461 -17.344 1 86.81 213 GLU A O 1
ATOM 1623 N N . GLY A 1 214 ? 12.109 -14.547 -18.391 1 65.19 214 GLY A N 1
ATOM 1624 C CA . GLY A 1 214 ? 12.914 -13.664 -19.219 1 65.19 214 GLY A CA 1
ATOM 1625 C C . GLY A 1 214 ? 13.664 -12.617 -18.422 1 65.19 214 GLY A C 1
ATOM 1626 O O . GLY A 1 214 ? 14.75 -12.188 -18.812 1 65.19 214 GLY A O 1
ATOM 1627 N N . ILE A 1 215 ? 13.062 -12.047 -17.469 1 55.5 215 ILE A N 1
ATOM 1628 C CA . ILE A 1 215 ? 13.703 -10.875 -16.859 1 55.5 215 ILE A CA 1
ATOM 1629 C C . ILE A 1 215 ? 14.898 -11.32 -16.031 1 55.5 215 ILE A C 1
ATOM 1631 O O . ILE A 1 215 ? 15.812 -10.531 -15.781 1 55.5 215 ILE A O 1
ATOM 1635 N N . ARG A 1 216 ? 15.031 -12.539 -15.648 1 49.91 216 ARG A N 1
ATOM 1636 C CA . ARG A 1 216 ? 16.219 -12.969 -14.922 1 49.91 216 ARG A CA 1
ATOM 1637 C C . ARG A 1 216 ? 17.484 -12.766 -15.758 1 49.91 216 ARG A C 1
ATOM 1639 O O . ARG A 1 216 ? 18.547 -12.469 -15.227 1 49.91 216 ARG A O 1
ATOM 1646 N N . ALA A 1 217 ? 17.375 -13.039 -17.047 1 42.97 217 ALA A N 1
ATOM 1647 C CA . ALA A 1 217 ? 18.578 -13 -17.859 1 42.97 217 ALA A CA 1
ATOM 1648 C C . ALA A 1 217 ? 19.188 -11.602 -17.859 1 42.97 217 ALA A C 1
ATOM 1650 O O . ALA A 1 217 ? 20.422 -11.453 -17.953 1 42.97 217 ALA A O 1
ATOM 1651 N N . THR A 1 218 ? 18.375 -10.578 -17.828 1 40.97 218 THR A N 1
ATOM 1652 C CA . THR A 1 218 ? 19.016 -9.273 -17.969 1 40.97 218 THR A CA 1
ATOM 1653 C C . THR A 1 218 ? 19.703 -8.859 -16.672 1 40.97 218 THR A C 1
ATOM 1655 O O . THR A 1 218 ? 20.531 -7.941 -16.672 1 40.97 218 THR A O 1
ATOM 1658 N N . ALA A 1 219 ? 19.219 -9.344 -15.562 1 40.47 219 ALA A N 1
ATOM 1659 C CA . ALA A 1 219 ? 19.859 -8.891 -14.328 1 40.47 219 ALA A CA 1
ATOM 1660 C C . ALA A 1 219 ? 21.234 -9.516 -14.156 1 40.47 219 ALA A C 1
ATOM 1662 O O . ALA A 1 219 ? 22.141 -8.898 -13.586 1 40.47 219 ALA A O 1
ATOM 1663 N N . TYR A 1 220 ? 21.469 -10.766 -14.461 1 37.06 220 TYR A N 1
ATOM 1664 C CA . TYR A 1 220 ? 22.75 -11.422 -14.25 1 37.06 220 TYR A CA 1
ATOM 1665 C C . TYR A 1 220 ? 23.734 -11.055 -15.352 1 37.06 220 TYR A C 1
ATOM 1667 O O . TYR A 1 220 ? 24.891 -11.477 -15.32 1 37.06 220 TYR A O 1
ATOM 1675 N N . GLY A 1 221 ? 23.266 -10.539 -16.484 1 34.19 221 GLY A N 1
ATOM 1676 C CA . GLY A 1 221 ? 24.266 -10.406 -17.531 1 34.19 221 GLY A CA 1
ATOM 1677 C C . GLY A 1 221 ? 25.422 -9.5 -17.141 1 34.19 221 GLY A C 1
ATOM 1678 O O . GLY A 1 221 ? 26.594 -9.82 -17.391 1 34.19 221 GLY A O 1
ATOM 1679 N N . THR A 1 222 ? 25.172 -8.125 -17.016 1 34.38 222 THR A N 1
ATOM 1680 C CA . THR A 1 222 ? 26.328 -7.305 -17.328 1 34.38 222 THR A CA 1
ATOM 1681 C C . THR A 1 222 ? 27.297 -7.234 -16.141 1 34.38 222 THR A C 1
ATOM 1683 O O . THR A 1 222 ? 28.172 -6.367 -16.094 1 34.38 222 THR A O 1
ATOM 1686 N N . SER A 1 223 ? 27.031 -7.914 -15.016 1 34.22 223 SER A N 1
ATOM 1687 C CA . SER A 1 223 ? 28.203 -7.723 -14.164 1 34.22 223 SER A CA 1
ATOM 1688 C C . SER A 1 223 ? 29.438 -8.383 -14.766 1 34.22 223 SER A C 1
ATOM 1690 O O . SER A 1 223 ? 29.547 -9.609 -14.758 1 34.22 223 SER A O 1
ATOM 1692 N N . GLY A 1 224 ? 29.812 -7.988 -15.93 1 32.28 224 GLY A N 1
ATOM 1693 C CA . GLY A 1 224 ? 31.141 -8.297 -16.406 1 32.28 224 GLY A CA 1
ATOM 1694 C C . GLY A 1 224 ? 32.188 -8.219 -15.32 1 32.28 224 GLY A C 1
ATOM 1695 O O . GLY A 1 224 ? 32.25 -7.238 -14.57 1 32.28 224 GLY A O 1
ATOM 1696 N N . SER A 1 225 ? 32.5 -9.297 -14.734 1 32.12 225 SER A N 1
ATOM 1697 C CA . SER A 1 225 ? 33.719 -9.414 -13.906 1 32.12 225 SER A CA 1
ATOM 1698 C C . SER A 1 225 ? 34.875 -8.633 -14.5 1 32.12 225 SER A C 1
ATOM 1700 O O . SER A 1 225 ? 35.156 -8.742 -15.695 1 32.12 225 SER A O 1
ATOM 1702 N N . PRO A 1 226 ? 35.156 -7.488 -13.969 1 33.25 226 PRO A N 1
ATOM 1703 C CA . PRO A 1 226 ? 36.375 -6.855 -14.539 1 33.25 226 PRO A CA 1
ATOM 1704 C C . PRO A 1 226 ? 37.5 -7.844 -14.758 1 33.25 226 PRO A C 1
ATOM 1706 O O . PRO A 1 226 ? 37.625 -8.828 -14.031 1 33.25 226 PRO A O 1
ATOM 1709 N N . SER A 1 227 ? 37.719 -8.258 -15.961 1 31.44 227 SER A N 1
ATOM 1710 C CA . SER A 1 227 ? 38.906 -9.039 -16.312 1 31.44 227 SER A CA 1
ATOM 1711 C C . SER A 1 227 ? 40.125 -8.562 -15.547 1 31.44 227 SER A C 1
ATOM 1713 O O . SER A 1 227 ? 40.406 -7.363 -15.469 1 31.44 227 SER A O 1
ATOM 1715 N N . PRO A 1 228 ? 40.531 -9.312 -14.562 1 31.83 228 PRO A N 1
ATOM 1716 C CA . PRO A 1 228 ? 41.781 -8.93 -13.867 1 31.83 228 PRO A CA 1
ATOM 1717 C C . PRO A 1 228 ? 42.875 -8.484 -14.836 1 31.83 228 PRO A C 1
ATOM 1719 O O . PRO A 1 228 ? 43.094 -9.133 -15.859 1 31.83 228 PRO A O 1
ATOM 1722 N N . GLY A 1 229 ? 42.875 -7.152 -15.125 1 30.61 229 GLY A N 1
ATOM 1723 C CA . GLY A 1 229 ? 43.969 -6.598 -15.93 1 30.61 229 GLY A CA 1
ATOM 1724 C C . GLY A 1 229 ? 45.344 -7.16 -15.57 1 30.61 229 GLY A C 1
ATOM 1725 O O . GLY A 1 229 ? 45.625 -7.383 -14.391 1 30.61 229 GLY A O 1
ATOM 1726 N N . THR A 1 230 ? 45.875 -7.996 -16.422 1 33.94 230 THR A N 1
ATOM 1727 C CA . THR A 1 230 ? 47.219 -8.547 -16.469 1 33.94 230 THR A CA 1
ATOM 1728 C C . THR A 1 230 ? 48.25 -7.48 -16.109 1 33.94 230 THR A C 1
ATOM 1730 O O . THR A 1 230 ? 48.375 -6.461 -16.797 1 33.94 230 THR A O 1
ATOM 1733 N N . GLY A 1 231 ? 48.406 -7.172 -14.781 1 28.84 231 GLY A N 1
ATOM 1734 C CA . GLY A 1 231 ? 49.531 -6.371 -14.297 1 28.84 231 GLY A CA 1
ATOM 1735 C C . GLY A 1 231 ? 50.844 -6.746 -14.945 1 28.84 231 GLY A C 1
ATOM 1736 O O . GLY A 1 231 ? 51.281 -7.895 -14.852 1 28.84 231 GLY A O 1
ATOM 1737 N N . HIS A 1 232 ? 51.125 -6.191 -16.125 1 31.8 232 HIS A N 1
ATOM 1738 C CA . HIS A 1 232 ? 52.438 -6.25 -16.75 1 31.8 232 HIS A CA 1
ATOM 1739 C C . HIS A 1 232 ? 53.531 -5.945 -15.758 1 31.8 232 HIS A C 1
ATOM 1741 O O . HIS A 1 232 ? 53.5 -4.918 -15.078 1 31.8 232 HIS A O 1
ATOM 1747 N N . GLY A 1 233 ? 54.094 -7.027 -15.102 1 27.12 233 GLY A N 1
ATOM 1748 C CA . GLY A 1 233 ? 55.344 -7.035 -14.359 1 27.12 233 GLY A CA 1
ATOM 1749 C C . GLY A 1 233 ? 56.406 -6.195 -15.008 1 27.12 233 GLY A C 1
ATOM 1750 O O . GLY A 1 233 ? 56.812 -6.461 -16.141 1 27.12 233 GLY A O 1
ATOM 1751 N N . ALA A 1 234 ? 56.406 -4.805 -14.812 1 30.05 234 ALA A N 1
ATOM 1752 C CA . ALA A 1 234 ? 57.562 -3.977 -15.133 1 30.05 234 ALA A CA 1
ATOM 1753 C C . ALA A 1 234 ? 58.844 -4.641 -14.664 1 30.05 234 ALA A C 1
ATOM 1755 O O . ALA A 1 234 ? 59.062 -4.855 -13.469 1 30.05 234 ALA A O 1
ATOM 1756 N N . THR A 1 235 ? 59.312 -5.699 -15.422 1 25.28 235 THR A N 1
ATOM 1757 C CA . THR A 1 235 ? 60.688 -6.223 -15.305 1 25.28 235 THR A CA 1
ATOM 1758 C C . THR A 1 235 ? 61.688 -5.086 -15.273 1 25.28 235 THR A C 1
ATOM 1760 O O . THR A 1 235 ? 61.844 -4.344 -16.25 1 25.28 235 THR A O 1
ATOM 1763 N N . GLY A 1 236 ? 61.625 -4.242 -14.219 1 22.94 236 GLY A N 1
ATOM 1764 C CA . GLY A 1 236 ? 62.812 -3.436 -14.008 1 22.94 236 GLY A CA 1
ATOM 1765 C C . GLY A 1 236 ? 64.125 -4.23 -14.117 1 22.94 236 GLY A C 1
ATOM 1766 O O . GLY A 1 236 ? 64.312 -5.211 -13.391 1 22.94 236 GLY A O 1
ATOM 1767 N N . LYS A 1 237 ? 64.625 -4.27 -15.336 1 19.88 237 LYS A N 1
ATOM 1768 C CA . LYS A 1 237 ? 66.125 -4.172 -15.43 1 19.88 237 LYS A CA 1
ATOM 1769 C C . LYS A 1 237 ? 66.625 -2.855 -14.844 1 19.88 237 LYS A C 1
ATOM 1771 O O . LYS A 1 237 ? 66 -1.808 -15.031 1 19.88 237 LYS A O 1
ATOM 1776 N N . MET B 1 1 ? 33.344 -22.594 6.43 1 20.89 1 MET B N 1
ATOM 1777 C CA . MET B 1 1 ? 32.781 -21.359 6.969 1 20.89 1 MET B CA 1
ATOM 1778 C C . MET B 1 1 ? 31.562 -20.906 6.164 1 20.89 1 MET B C 1
ATOM 1780 O O . MET B 1 1 ? 31.703 -20.453 5.027 1 20.89 1 MET B O 1
ATOM 1784 N N . THR B 1 2 ? 30.531 -21.734 6.043 1 25.59 2 THR B N 1
ATOM 1785 C CA . THR B 1 2 ? 29.375 -21.75 5.16 1 25.59 2 THR B CA 1
ATOM 1786 C C . THR B 1 2 ? 28.641 -20.422 5.203 1 25.59 2 THR B C 1
ATOM 1788 O O . THR B 1 2 ? 28.234 -19.969 6.277 1 25.59 2 THR B O 1
ATOM 1791 N N . GLN B 1 3 ? 29.062 -19.406 4.496 1 29.75 3 GLN B N 1
ATOM 1792 C CA . GLN B 1 3 ? 28.547 -18.047 4.367 1 29.75 3 GLN B CA 1
ATOM 1793 C C . GLN B 1 3 ? 27.016 -18.031 4.449 1 29.75 3 GLN B C 1
ATOM 1795 O O . GLN B 1 3 ? 26.344 -18.578 3.58 1 29.75 3 GLN B O 1
ATOM 1800 N N . HIS B 1 4 ? 26.406 -18.25 5.57 1 33.88 4 HIS B N 1
ATOM 1801 C CA . HIS B 1 4 ? 24.984 -18.203 5.891 1 33.88 4 HIS B CA 1
ATOM 1802 C C . HIS B 1 4 ? 24.297 -17.047 5.16 1 33.88 4 HIS B C 1
ATOM 1804 O O . HIS B 1 4 ? 24.609 -15.883 5.398 1 33.88 4 HIS B O 1
ATOM 1810 N N . ILE B 1 5 ? 24.188 -17.109 3.926 1 36.16 5 ILE B N 1
ATOM 1811 C CA . ILE B 1 5 ? 23.328 -16.188 3.197 1 36.16 5 ILE B CA 1
ATOM 1812 C C . ILE B 1 5 ? 22.125 -15.805 4.07 1 36.16 5 ILE B C 1
ATOM 1814 O O . ILE B 1 5 ? 21.281 -16.641 4.383 1 36.16 5 ILE B O 1
ATOM 1818 N N . ASP B 1 6 ? 22.297 -15.156 5.203 1 46.47 6 ASP B N 1
ATOM 1819 C CA . ASP B 1 6 ? 21.219 -14.578 5.992 1 46.47 6 ASP B CA 1
ATOM 1820 C C . ASP B 1 6 ? 20.016 -14.25 5.113 1 46.47 6 ASP B C 1
ATOM 1822 O O . ASP B 1 6 ? 20.125 -13.5 4.145 1 46.47 6 ASP B O 1
ATOM 1826 N N . ASN B 1 7 ? 19.031 -15.148 4.953 1 57.31 7 ASN B N 1
ATOM 1827 C CA . ASN B 1 7 ? 17.812 -15.031 4.152 1 57.31 7 ASN B CA 1
ATOM 1828 C C . ASN B 1 7 ? 17.125 -13.688 4.367 1 57.31 7 ASN B C 1
ATOM 1830 O O . ASN B 1 7 ? 17.062 -13.188 5.492 1 57.31 7 ASN B O 1
ATOM 1834 N N . GLY B 1 8 ? 17.234 -12.805 3.32 1 68.06 8 GLY B N 1
ATOM 1835 C CA . GLY B 1 8 ? 16.766 -11.43 3.281 1 68.06 8 GLY B CA 1
ATOM 1836 C C . GLY B 1 8 ? 15.539 -11.195 4.152 1 68.06 8 GLY B C 1
ATOM 1837 O O . GLY B 1 8 ? 15.492 -10.227 4.914 1 68.06 8 GLY B O 1
ATOM 1838 N N . LEU B 1 9 ? 14.758 -12.289 4.332 1 74.69 9 LEU B N 1
ATOM 1839 C CA . LEU B 1 9 ? 13.523 -12.117 5.098 1 74.69 9 LEU B CA 1
ATOM 1840 C C . LEU B 1 9 ? 13.797 -12.227 6.594 1 74.69 9 LEU B C 1
ATOM 1842 O O . LEU B 1 9 ? 13.281 -11.438 7.383 1 74.69 9 LEU B O 1
ATOM 1846 N N . VAL B 1 10 ? 14.625 -13.203 6.984 1 71.56 10 VAL B N 1
ATOM 1847 C CA . VAL B 1 10 ? 14.906 -13.422 8.398 1 71.56 10 VAL B CA 1
ATOM 1848 C C . VAL B 1 10 ? 15.57 -12.18 8.984 1 71.56 10 VAL B C 1
ATOM 1850 O O . VAL B 1 10 ? 15.219 -11.742 10.086 1 71.56 10 VAL B O 1
ATOM 1853 N N . ALA B 1 11 ? 16.438 -11.664 8.219 1 72.62 11 ALA B N 1
ATOM 1854 C CA . ALA B 1 11 ? 17.125 -10.461 8.664 1 72.62 11 ALA B CA 1
ATOM 1855 C C . ALA B 1 11 ? 16.156 -9.289 8.812 1 72.62 11 ALA B C 1
ATOM 1857 O O . ALA B 1 11 ? 16.234 -8.523 9.773 1 72.62 11 ALA B O 1
ATOM 1858 N N . VAL B 1 12 ? 15.242 -9.227 7.938 1 72.5 12 VAL B N 1
ATOM 1859 C CA . VAL B 1 12 ? 14.273 -8.141 7.961 1 72.5 12 VAL B CA 1
ATOM 1860 C C . VAL B 1 12 ? 13.344 -8.305 9.164 1 72.5 12 VAL B C 1
ATOM 1862 O O . VAL B 1 12 ? 13.039 -7.328 9.852 1 72.5 12 VAL B O 1
ATOM 1865 N N . LEU B 1 13 ? 12.977 -9.5 9.445 1 76.69 13 LEU B N 1
ATOM 1866 C CA . LEU B 1 13 ? 12.062 -9.758 10.562 1 76.69 13 LEU B CA 1
ATOM 1867 C C . LEU B 1 13 ? 12.75 -9.492 11.898 1 76.69 13 LEU B C 1
ATOM 1869 O O . LEU B 1 13 ? 12.125 -8.977 12.828 1 76.69 13 LEU B O 1
ATOM 1873 N N . GLN B 1 14 ? 13.992 -9.805 11.922 1 72 14 GLN B N 1
ATOM 1874 C CA . GLN B 1 14 ? 14.766 -9.516 13.125 1 72 14 GLN B CA 1
ATOM 1875 C C . GLN B 1 14 ? 14.875 -8.016 13.367 1 72 14 GLN B C 1
ATOM 1877 O O . GLN B 1 14 ? 14.703 -7.547 14.492 1 72 14 GLN B O 1
ATOM 1882 N N . SER B 1 15 ? 15.086 -7.34 12.297 1 72.12 15 SER B N 1
ATOM 1883 C CA . SER B 1 15 ? 15.164 -5.883 12.383 1 72.12 15 SER B CA 1
ATOM 1884 C C . SER B 1 15 ? 13.82 -5.285 12.781 1 72.12 15 SER B C 1
ATOM 1886 O O . SER B 1 15 ? 13.758 -4.379 13.617 1 72.12 15 SER B O 1
ATOM 1888 N N . LEU B 1 16 ? 12.828 -5.883 12.273 1 75.25 16 LEU B N 1
ATOM 1889 C CA . LEU B 1 16 ? 11.484 -5.406 12.57 1 75.25 16 LEU B CA 1
ATOM 1890 C C . LEU B 1 16 ? 11.148 -5.609 14.047 1 75.25 16 LEU B C 1
ATOM 1892 O O . LEU B 1 16 ? 10.539 -4.742 14.672 1 75.25 16 LEU B O 1
ATOM 1896 N N . ALA B 1 17 ? 11.562 -6.695 14.562 1 74.31 17 ALA B N 1
ATOM 1897 C CA . ALA B 1 17 ? 11.289 -6.992 15.969 1 74.31 17 ALA B CA 1
ATOM 1898 C C . ALA B 1 17 ? 11.922 -5.949 16.891 1 74.31 17 ALA B C 1
ATOM 1900 O O . ALA B 1 17 ? 11.289 -5.484 17.844 1 74.31 17 ALA B O 1
ATOM 1901 N N . HIS B 1 18 ? 13.078 -5.523 16.531 1 74.88 18 HIS B N 1
ATOM 1902 C CA . HIS B 1 18 ? 13.789 -4.523 17.328 1 74.88 18 HIS B CA 1
ATOM 1903 C C . HIS B 1 18 ? 13.172 -3.139 17.141 1 74.88 18 HIS B C 1
ATOM 1905 O O . HIS B 1 18 ? 13.023 -2.387 18.109 1 74.88 18 HIS B O 1
ATOM 1911 N N . GLU B 1 19 ? 12.711 -2.957 16.031 1 78.75 19 GLU B N 1
ATOM 1912 C CA . GLU B 1 19 ? 12.227 -1.623 15.695 1 78.75 19 GLU B CA 1
ATOM 1913 C C . GLU B 1 19 ? 10.844 -1.377 16.281 1 78.75 19 GLU B C 1
ATOM 1915 O O . GLU B 1 19 ? 10.508 -0.246 16.641 1 78.75 19 GLU B O 1
ATOM 1920 N N . VAL B 1 20 ? 10.125 -2.463 16.359 1 79.56 20 VAL B N 1
ATOM 1921 C CA . VAL B 1 20 ? 8.773 -2.332 16.891 1 79.56 20 VAL B CA 1
ATOM 1922 C C . VAL B 1 20 ? 8.82 -1.829 18.328 1 79.56 20 VAL B C 1
ATOM 1924 O O . VAL B 1 20 ? 8 -1.005 18.734 1 79.56 20 VAL B O 1
ATOM 1927 N N . GLU B 1 21 ? 9.875 -2.246 19.047 1 78.19 21 GLU B N 1
ATOM 1928 C CA . GLU B 1 21 ? 10.023 -1.793 20.422 1 78.19 21 GLU B CA 1
ATOM 1929 C C . GLU B 1 21 ? 10.398 -0.316 20.484 1 78.19 21 GLU B C 1
ATOM 1931 O O . GLU B 1 21 ? 9.844 0.441 21.281 1 78.19 21 GLU B O 1
ATOM 1936 N N . THR B 1 22 ? 11.227 0.057 19.641 1 76.88 22 THR B N 1
ATOM 1937 C CA . THR B 1 22 ? 11.641 1.453 19.562 1 76.88 22 THR B CA 1
ATOM 1938 C C . THR B 1 22 ? 10.477 2.338 19.125 1 76.88 22 THR B C 1
ATOM 1940 O O . THR B 1 22 ? 10.281 3.426 19.672 1 76.88 22 THR B O 1
ATOM 1943 N N . ALA B 1 23 ? 9.758 1.811 18.25 1 78.56 23 ALA B N 1
ATOM 1944 C CA . ALA B 1 23 ? 8.594 2.539 17.766 1 78.56 23 ALA B CA 1
ATOM 1945 C C . ALA B 1 23 ? 7.543 2.703 18.859 1 78.56 23 ALA B C 1
ATOM 1947 O O . ALA B 1 23 ? 6.895 3.748 18.953 1 78.56 23 ALA B O 1
ATOM 1948 N N . ARG B 1 24 ? 7.43 1.724 19.625 1 77.75 24 ARG B N 1
ATOM 1949 C CA . ARG B 1 24 ? 6.48 1.773 20.734 1 77.75 24 ARG B CA 1
ATOM 1950 C C . ARG B 1 24 ? 6.855 2.869 21.719 1 77.75 24 ARG B C 1
ATOM 1952 O O . ARG B 1 24 ? 6 3.652 22.141 1 77.75 24 ARG B O 1
ATOM 1959 N N . GLU B 1 25 ? 8.086 2.941 22.016 1 77.25 25 GLU B N 1
ATOM 1960 C CA . GLU B 1 25 ? 8.578 3.959 22.953 1 77.25 25 GLU B CA 1
ATOM 1961 C C . GLU B 1 25 ? 8.398 5.359 22.375 1 77.25 25 GLU B C 1
ATOM 1963 O O . GLU B 1 25 ? 7.953 6.273 23.078 1 77.25 25 GLU B O 1
ATOM 1968 N N . TRP B 1 26 ? 8.688 5.465 21.172 1 77.75 26 TRP B N 1
ATOM 1969 C CA . TRP B 1 26 ? 8.547 6.75 20.484 1 77.75 26 TRP B CA 1
ATOM 1970 C C . TRP B 1 26 ? 7.09 7.191 20.469 1 77.75 26 TRP B C 1
ATOM 1972 O O . TRP B 1 26 ? 6.785 8.367 20.703 1 77.75 26 TRP B O 1
ATOM 1982 N N . SER B 1 27 ? 6.258 6.27 20.188 1 74.94 27 SER B N 1
ATOM 1983 C CA . SER B 1 27 ? 4.836 6.582 20.094 1 74.94 27 SER B CA 1
ATOM 1984 C C . SER B 1 27 ? 4.277 7.051 21.438 1 74.94 27 SER B C 1
ATOM 1986 O O . SER B 1 27 ? 3.461 7.969 21.484 1 74.94 27 SER B O 1
ATOM 1988 N N . GLN B 1 28 ? 4.707 6.449 22.469 1 73.31 28 GLN B N 1
ATOM 1989 C CA . GLN B 1 28 ? 4.246 6.832 23.797 1 73.31 28 GLN B CA 1
ATOM 1990 C C . GLN B 1 28 ? 4.688 8.25 24.141 1 73.31 28 GLN B C 1
ATOM 1992 O O . GLN B 1 28 ? 3.896 9.047 24.641 1 73.31 28 GLN B O 1
ATOM 1997 N N . VAL B 1 29 ? 5.898 8.586 23.781 1 70.44 29 VAL B N 1
ATOM 1998 C CA . VAL B 1 29 ? 6.449 9.914 24.047 1 70.44 29 VAL B CA 1
ATOM 1999 C C . VAL B 1 29 ? 5.777 10.945 23.156 1 70.44 29 VAL B C 1
ATOM 2001 O O . VAL B 1 29 ? 5.418 12.031 23.609 1 70.44 29 VAL B O 1
ATOM 2004 N N . SER B 1 30 ? 5.586 10.586 21.906 1 67.88 30 SER B N 1
ATOM 2005 C CA . SER B 1 30 ? 5.008 11.477 20.922 1 67.88 30 SER B CA 1
ATOM 2006 C C . SER B 1 30 ? 3.57 11.844 21.266 1 67.88 30 SER B C 1
ATOM 2008 O O . SER B 1 30 ? 3.156 12.992 21.094 1 67.88 30 SER B O 1
ATOM 2010 N N . ARG B 1 31 ? 2.922 10.914 21.766 1 68.38 31 ARG B N 1
ATOM 2011 C CA . ARG B 1 31 ? 1.52 11.141 22.109 1 68.38 31 ARG B CA 1
ATOM 2012 C C . ARG B 1 31 ? 1.388 12.094 23.281 1 68.38 31 ARG B C 1
ATOM 2014 O O . ARG B 1 31 ? 0.431 12.867 23.359 1 68.38 31 ARG B O 1
ATOM 2021 N N . THR B 1 32 ? 2.334 11.898 24.125 1 67.06 32 THR B N 1
ATOM 2022 C CA . THR B 1 32 ? 2.299 12.797 25.266 1 67.06 32 THR B CA 1
ATOM 2023 C C . THR B 1 32 ? 2.561 14.234 24.828 1 67.06 32 THR B C 1
ATOM 2025 O O . THR B 1 32 ? 2.068 15.18 25.453 1 67.06 32 THR B O 1
ATOM 2028 N N . LEU B 1 33 ? 3.279 14.32 23.719 1 62.72 33 LEU B N 1
ATOM 2029 C CA . LEU B 1 33 ? 3.678 15.648 23.234 1 62.72 33 LEU B CA 1
ATOM 2030 C C . LEU B 1 33 ? 2.631 16.219 22.281 1 62.72 33 LEU B C 1
ATOM 2032 O O . LEU B 1 33 ? 2.607 17.422 22.047 1 62.72 33 LEU B O 1
ATOM 2036 N N . ALA B 1 34 ? 1.935 15.156 21.75 1 58.25 34 ALA B N 1
ATOM 2037 C CA . ALA B 1 34 ? 0.956 15.594 20.766 1 58.25 34 ALA B CA 1
ATOM 2038 C C . ALA B 1 34 ? -0.283 16.172 21.438 1 58.25 34 ALA B C 1
ATOM 2040 O O . ALA B 1 34 ? -0.651 15.773 22.531 1 58.25 34 ALA B O 1
ATOM 2041 N N . GLN B 1 35 ? -0.732 17.344 20.859 1 63.47 35 GLN B N 1
ATOM 2042 C CA . GLN B 1 35 ? -1.999 17.922 21.297 1 63.47 35 GLN B CA 1
ATOM 2043 C C . GLN B 1 35 ? -3.168 17 20.969 1 63.47 35 GLN B C 1
ATOM 2045 O O . GLN B 1 35 ? -2.967 15.883 20.484 1 63.47 35 GLN B O 1
ATOM 2050 N N . GLU B 1 36 ? -4.359 17.531 20.984 1 71.25 36 GLU B N 1
ATOM 2051 C CA . GLU B 1 36 ? -5.652 16.859 21.047 1 71.25 36 GLU B CA 1
ATOM 2052 C C . GLU B 1 36 ? -5.977 16.172 19.719 1 71.25 36 GLU B C 1
ATOM 2054 O O . GLU B 1 36 ? -6.453 15.031 19.719 1 71.25 36 GLU B O 1
ATOM 2059 N N . ARG B 1 37 ? -5.43 16.859 18.578 1 90.69 37 ARG B N 1
ATOM 2060 C CA . ARG B 1 37 ? -5.781 16.25 17.297 1 90.69 37 ARG B CA 1
ATOM 2061 C C . ARG B 1 37 ? -4.539 16.047 16.438 1 90.69 37 ARG B C 1
ATOM 2063 O O . ARG B 1 37 ? -3.609 16.859 16.469 1 90.69 37 ARG B O 1
ATOM 2070 N N . VAL B 1 38 ? -4.543 14.953 15.664 1 92.69 38 VAL B N 1
ATOM 2071 C CA . VAL B 1 38 ? -3.371 14.562 14.883 1 92.69 38 VAL B CA 1
ATOM 2072 C C . VAL B 1 38 ? -3.758 14.391 13.414 1 92.69 38 VAL B C 1
ATOM 2074 O O . VAL B 1 38 ? -4.77 13.758 13.102 1 92.69 38 VAL B O 1
ATOM 2077 N N . ALA B 1 39 ? -2.963 15.039 12.547 1 96.25 39 ALA B N 1
ATOM 2078 C CA . ALA B 1 39 ? -3.129 14.875 11.102 1 96.25 39 ALA B CA 1
ATOM 2079 C C . ALA B 1 39 ? -1.863 14.312 10.461 1 96.25 39 ALA B C 1
ATOM 2081 O O . ALA B 1 39 ? -0.75 14.68 10.844 1 96.25 39 ALA B O 1
ATOM 2082 N N . THR B 1 40 ? -2.035 13.43 9.531 1 97.38 40 THR B N 1
ATOM 2083 C CA . THR B 1 40 ? -0.929 12.977 8.695 1 97.38 40 THR B CA 1
ATOM 2084 C C . THR B 1 40 ? -1.014 13.594 7.305 1 97.38 40 THR B C 1
ATOM 2086 O O . THR B 1 40 ? -2.105 13.75 6.758 1 97.38 40 THR B O 1
ATOM 2089 N N . VAL B 1 41 ? 0.146 13.984 6.766 1 98.56 41 VAL B N 1
ATOM 2090 C CA . VAL B 1 41 ? 0.228 14.523 5.41 1 98.56 41 VAL B CA 1
ATOM 2091 C C . VAL B 1 41 ? 1.153 13.648 4.566 1 98.56 41 VAL B C 1
ATOM 2093 O O . VAL B 1 41 ? 2.305 13.414 4.941 1 98.56 41 VAL B O 1
ATOM 2096 N N . PHE B 1 42 ? 0.628 13.141 3.416 1 98.62 42 PHE B N 1
ATOM 2097 C CA . PHE B 1 42 ? 1.402 12.398 2.426 1 98.62 42 PHE B CA 1
ATOM 2098 C C . PHE B 1 42 ? 1.538 13.195 1.137 1 98.62 42 PHE B C 1
ATOM 2100 O O . PHE B 1 42 ? 0.674 14.016 0.813 1 98.62 42 PHE B O 1
ATOM 2107 N N . GLY B 1 43 ? 2.637 12.883 0.403 1 98.38 43 GLY B N 1
ATOM 2108 C CA . GLY B 1 43 ? 2.818 13.461 -0.919 1 98.38 43 GLY B CA 1
ATOM 2109 C C . GLY B 1 43 ? 4.207 13.227 -1.486 1 98.38 43 GLY B C 1
ATOM 2110 O O . GLY B 1 43 ? 5.074 12.672 -0.81 1 98.38 43 GLY B O 1
ATOM 2111 N N . SER B 1 44 ? 4.422 13.781 -2.576 1 97.81 44 SER B N 1
ATOM 2112 C CA . SER B 1 44 ? 5.617 13.516 -3.369 1 97.81 44 SER B CA 1
ATOM 2113 C C . SER B 1 44 ? 6.871 14.031 -2.674 1 97.81 44 SER B C 1
ATOM 2115 O O . SER B 1 44 ? 6.887 15.156 -2.172 1 97.81 44 SER B O 1
ATOM 2117 N N . ALA B 1 45 ? 7.945 13.227 -2.732 1 96.62 45 ALA B N 1
ATOM 2118 C CA . ALA B 1 45 ? 9.281 13.68 -2.34 1 96.62 45 ALA B CA 1
ATOM 2119 C C . ALA B 1 45 ? 9.898 14.555 -3.426 1 96.62 45 ALA B C 1
ATOM 2121 O O . ALA B 1 45 ? 10.898 15.242 -3.184 1 96.62 45 ALA B O 1
ATOM 2122 N N . ARG B 1 46 ? 9.273 14.609 -4.594 1 95.81 46 ARG B N 1
ATOM 2123 C CA . ARG B 1 46 ? 9.875 15.242 -5.766 1 95.81 46 ARG B CA 1
ATOM 2124 C C . ARG B 1 46 ? 9.398 16.688 -5.906 1 95.81 46 ARG B C 1
ATOM 2126 O O . ARG B 1 46 ? 9.953 17.453 -6.695 1 95.81 46 ARG B O 1
ATOM 2133 N N . THR B 1 47 ? 8.328 17 -5.152 1 97.12 47 THR B N 1
ATOM 2134 C CA . THR B 1 47 ? 7.797 18.344 -5.242 1 97.12 47 THR B CA 1
ATOM 2135 C C . THR B 1 47 ? 8.812 19.359 -4.73 1 97.12 47 THR B C 1
ATOM 2137 O O . THR B 1 47 ? 9.328 19.234 -3.617 1 97.12 47 THR B O 1
ATOM 2140 N N . ARG B 1 48 ? 9.102 20.375 -5.543 1 95.56 48 ARG B N 1
ATOM 2141 C CA . ARG B 1 48 ? 10.133 21.344 -5.195 1 95.56 48 ARG B CA 1
ATOM 2142 C C . ARG B 1 48 ? 9.539 22.531 -4.441 1 95.56 48 ARG B C 1
ATOM 2144 O O . ARG B 1 48 ? 8.383 22.891 -4.656 1 95.56 48 ARG B O 1
ATOM 2151 N N . ARG B 1 49 ? 10.383 23.047 -3.604 1 95.31 49 ARG B N 1
ATOM 2152 C CA . ARG B 1 49 ? 10.016 24.281 -2.93 1 95.31 49 ARG B CA 1
ATOM 2153 C C . ARG B 1 49 ? 9.57 25.344 -3.932 1 95.31 49 ARG B C 1
ATOM 2155 O O . ARG B 1 49 ? 10.203 25.516 -4.977 1 95.31 49 ARG B O 1
ATOM 2162 N N . GLY B 1 50 ? 8.484 26 -3.619 1 95.5 50 GLY B N 1
ATOM 2163 C CA . GLY B 1 50 ? 7.984 27.047 -4.496 1 95.5 50 GLY B CA 1
ATOM 2164 C C . GLY B 1 50 ? 6.898 26.578 -5.441 1 95.5 50 GLY B C 1
ATOM 2165 O O . GLY B 1 50 ? 6.152 27.391 -6 1 95.5 50 GLY B O 1
ATOM 2166 N N . GLU B 1 51 ? 6.805 25.281 -5.73 1 97.31 51 GLU B N 1
ATOM 2167 C CA . GLU B 1 51 ? 5.727 24.75 -6.555 1 97.31 51 GLU B CA 1
ATOM 2168 C C . GLU B 1 51 ? 4.379 24.875 -5.852 1 97.31 51 GLU B C 1
ATOM 2170 O O . GLU B 1 51 ? 4.316 24.922 -4.621 1 97.31 51 GLU B O 1
ATOM 2175 N N . PRO B 1 52 ? 3.334 24.953 -6.605 1 98.06 52 PRO B N 1
ATOM 2176 C CA . PRO B 1 52 ? 2.01 25.188 -6.027 1 98.06 52 PRO B CA 1
ATOM 2177 C C . PRO B 1 52 ? 1.635 24.141 -4.977 1 98.06 52 PRO B C 1
ATOM 2179 O O . PRO B 1 52 ? 1.109 24.5 -3.916 1 98.06 52 PRO B O 1
ATOM 2182 N N . ALA B 1 53 ? 1.957 22.906 -5.23 1 98.38 53 ALA B N 1
ATOM 2183 C CA . ALA B 1 53 ? 1.606 21.859 -4.273 1 98.38 53 ALA B CA 1
ATOM 2184 C C . ALA B 1 53 ? 2.418 22 -2.99 1 98.38 53 ALA B C 1
ATOM 2186 O O . ALA B 1 53 ? 1.909 21.734 -1.896 1 98.38 53 ALA B O 1
ATOM 2187 N N . TYR B 1 54 ? 3.641 22.391 -3.111 1 98.19 54 TYR B N 1
ATOM 2188 C CA . TYR B 1 54 ? 4.488 22.625 -1.948 1 98.19 54 TYR B CA 1
ATOM 2189 C C . TYR B 1 54 ? 3.924 23.734 -1.076 1 98.19 54 TYR B C 1
ATOM 2191 O O . TYR B 1 54 ? 3.783 23.578 0.138 1 98.19 54 TYR B O 1
ATOM 2199 N N . ASN B 1 55 ? 3.619 24.844 -1.716 1 98.44 55 ASN B N 1
ATOM 2200 C CA . ASN B 1 55 ? 3.068 26 -1.004 1 98.44 55 ASN B CA 1
ATOM 2201 C C . ASN B 1 55 ? 1.749 25.656 -0.317 1 98.44 55 ASN B C 1
ATOM 2203 O O . ASN B 1 55 ? 1.517 26.047 0.826 1 98.44 55 ASN B O 1
ATOM 2207 N N . LEU B 1 56 ? 0.929 24.891 -0.989 1 98.75 56 LEU B N 1
ATOM 2208 C CA . LEU B 1 56 ? -0.356 24.469 -0.438 1 98.75 56 LEU B CA 1
ATOM 2209 C C . LEU B 1 56 ? -0.16 23.594 0.792 1 98.75 56 LEU B C 1
ATOM 2211 O O . LEU B 1 56 ? -0.877 23.734 1.785 1 98.75 56 LEU B O 1
ATOM 2215 N N . ALA B 1 57 ? 0.794 22.688 0.752 1 98.62 57 ALA B N 1
ATOM 2216 C CA . ALA B 1 57 ? 1.094 21.812 1.887 1 98.62 57 ALA B CA 1
ATOM 2217 C C . ALA B 1 57 ? 1.603 22.625 3.078 1 98.62 57 ALA B C 1
ATOM 2219 O O . ALA B 1 57 ? 1.217 22.375 4.219 1 98.62 57 ALA B O 1
ATOM 2220 N N . TYR B 1 58 ? 2.449 23.594 2.795 1 98.25 58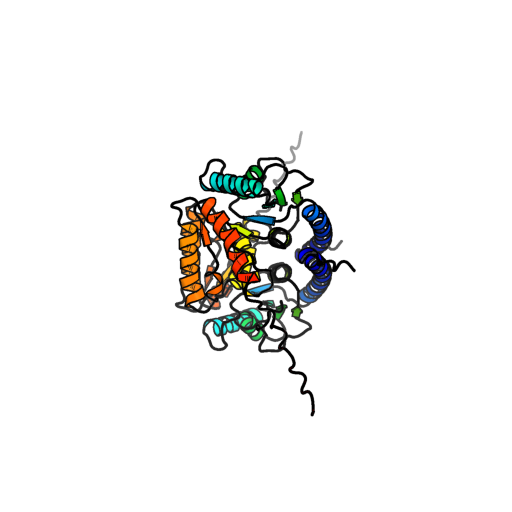 TYR B N 1
ATOM 2221 C CA . TYR B 1 58 ? 2.955 24.484 3.834 1 98.25 58 TYR B CA 1
ATOM 2222 C C . TYR B 1 58 ? 1.817 25.25 4.496 1 98.25 58 TYR B C 1
ATOM 2224 O O . TYR B 1 58 ? 1.729 25.312 5.723 1 98.25 58 TYR B O 1
ATOM 2232 N N . GLU B 1 59 ? 0.959 25.797 3.719 1 98.69 59 GLU B N 1
ATOM 2233 C CA . GLU B 1 59 ? -0.173 26.578 4.207 1 98.69 59 GLU B CA 1
ATOM 2234 C C . GLU B 1 59 ? -1.13 25.703 5.02 1 98.69 59 GLU B C 1
ATOM 2236 O O . GLU B 1 59 ? -1.644 26.141 6.055 1 98.69 59 GLU B O 1
ATOM 2241 N N . LEU B 1 60 ? -1.363 24.5 4.543 1 98.56 60 LEU B N 1
ATOM 2242 C CA . LEU B 1 60 ? -2.229 23.578 5.273 1 98.56 60 LEU B CA 1
ATOM 2243 C C . LEU B 1 60 ? -1.677 23.312 6.672 1 98.56 60 LEU B C 1
ATOM 2245 O O . LEU B 1 60 ? -2.406 23.406 7.66 1 98.56 60 LEU B O 1
ATOM 2249 N N . ALA B 1 61 ? -0.442 23 6.695 1 98.06 61 ALA B N 1
ATOM 2250 C CA . ALA B 1 61 ? 0.171 22.656 7.973 1 98.06 61 ALA B CA 1
ATOM 2251 C C . ALA B 1 61 ? 0.193 23.844 8.922 1 98.06 61 ALA B C 1
ATOM 2253 O O . ALA B 1 61 ? 0.038 23.688 10.133 1 98.06 61 ALA B O 1
ATOM 2254 N N . THR B 1 62 ? 0.38 25.047 8.367 1 98.06 62 THR B N 1
ATOM 2255 C CA . THR B 1 62 ? 0.312 26.281 9.164 1 98.06 62 THR B CA 1
ATOM 2256 C C . THR B 1 62 ? -1.072 26.438 9.781 1 98.06 62 THR B C 1
ATOM 2258 O O . THR B 1 62 ? -1.193 26.75 10.969 1 98.06 62 THR B O 1
ATOM 2261 N N . ALA B 1 63 ? -2.049 26.188 9.008 1 97.69 63 ALA B N 1
ATOM 2262 C CA . ALA B 1 63 ? -3.428 26.297 9.477 1 97.69 63 ALA B CA 1
ATOM 2263 C C . ALA B 1 63 ? -3.73 25.219 10.531 1 97.69 63 ALA B C 1
ATOM 2265 O O . ALA B 1 63 ? -4.406 25.5 11.523 1 97.69 63 ALA B O 1
ATOM 2266 N N . LEU B 1 64 ? -3.275 24.016 10.32 1 96.62 64 LEU B N 1
ATOM 2267 C CA . LEU B 1 64 ? -3.455 22.953 11.297 1 96.62 64 LEU B CA 1
ATOM 2268 C C . LEU B 1 64 ? -2.822 23.312 12.633 1 96.62 64 LEU B C 1
ATOM 2270 O O . LEU B 1 64 ? -3.436 23.125 13.688 1 96.62 64 LEU B O 1
ATOM 2274 N N . ALA B 1 65 ? -1.656 23.875 12.586 1 94.94 65 ALA B N 1
ATOM 2275 C CA . ALA B 1 65 ? -0.958 24.281 13.805 1 94.94 65 ALA B CA 1
ATOM 2276 C C . ALA B 1 65 ? -1.729 25.375 14.539 1 94.94 65 ALA B C 1
ATOM 2278 O O . ALA B 1 65 ? -1.84 25.344 15.766 1 94.94 65 ALA B O 1
ATOM 2279 N N . ALA B 1 66 ? -2.219 26.297 13.758 1 94.31 66 ALA B N 1
ATOM 2280 C CA . ALA B 1 66 ? -3.025 27.375 14.344 1 94.31 66 ALA B CA 1
ATOM 2281 C C . ALA B 1 66 ? -4.242 26.812 15.07 1 94.31 66 ALA B C 1
ATOM 2283 O O . ALA B 1 66 ? -4.703 27.375 16.062 1 94.31 66 ALA B O 1
ATOM 2284 N N . GLY B 1 67 ? -4.695 25.656 14.578 1 92.5 67 GLY B N 1
ATOM 2285 C CA . GLY B 1 67 ? -5.809 24.969 15.211 1 92.5 67 GLY B CA 1
ATOM 2286 C C . GLY B 1 67 ? -5.367 23.969 16.266 1 92.5 67 GLY B C 1
ATOM 2287 O O . GLY B 1 67 ? -6.164 23.141 16.703 1 92.5 67 GLY B O 1
ATOM 2288 N N . LYS B 1 68 ? -4.117 23.875 16.547 1 91.88 68 LYS B N 1
ATOM 2289 C CA . LYS B 1 68 ? -3.51 23.062 17.594 1 91.88 68 LYS B CA 1
ATOM 2290 C C . LYS B 1 68 ? -3.494 21.594 17.188 1 91.88 68 LYS B C 1
ATOM 2292 O O . LYS B 1 68 ? -3.609 20.703 18.047 1 91.88 68 LYS B O 1
ATOM 2297 N N . TRP B 1 69 ? -3.512 21.344 15.898 1 93.56 69 TRP B N 1
ATOM 2298 C CA . TRP B 1 69 ? -3.26 20 15.398 1 93.56 69 TRP B CA 1
ATOM 2299 C C . TRP B 1 69 ? -1.765 19.703 15.383 1 93.56 69 TRP B C 1
ATOM 2301 O O . TRP B 1 69 ? -0.958 20.562 15.016 1 93.56 69 TRP B O 1
ATOM 2311 N N . THR B 1 70 ? -1.468 18.516 15.766 1 93.06 70 THR B N 1
ATOM 2312 C CA . THR B 1 70 ? -0.126 18.016 15.484 1 93.06 70 THR B CA 1
ATOM 2313 C C . THR B 1 70 ? -0.075 17.344 14.109 1 93.06 70 THR B C 1
ATOM 2315 O O . THR B 1 70 ? -0.938 16.531 13.773 1 93.06 70 THR B O 1
ATOM 2318 N N . THR B 1 71 ? 0.888 17.75 13.344 1 95 71 THR B N 1
ATOM 2319 C CA . THR B 1 71 ? 1.05 17.172 12.016 1 95 71 THR B CA 1
ATOM 2320 C C . THR B 1 71 ? 2.166 16.125 12.016 1 95 71 THR B C 1
ATOM 2322 O O . THR B 1 71 ? 3.283 16.406 12.453 1 95 71 THR B O 1
ATOM 2325 N N . ILE B 1 72 ? 1.82 14.922 11.547 1 94.12 72 ILE B N 1
ATOM 2326 C CA . ILE B 1 72 ? 2.816 13.867 11.391 1 94.12 72 ILE B CA 1
ATOM 2327 C C . ILE B 1 72 ? 3.127 13.664 9.914 1 94.12 72 ILE B C 1
ATOM 2329 O O . ILE B 1 72 ? 2.217 13.625 9.078 1 94.12 72 ILE B O 1
ATOM 2333 N N . THR B 1 73 ? 4.434 13.633 9.555 1 95 73 THR B N 1
ATOM 2334 C CA . THR B 1 73 ? 4.871 13.43 8.172 1 95 73 THR B CA 1
ATOM 2335 C C . THR B 1 73 ? 6.016 12.422 8.117 1 95 73 THR B C 1
ATOM 2337 O O . THR B 1 73 ? 6.426 11.875 9.141 1 95 73 THR B O 1
ATOM 2340 N N . GLY B 1 74 ? 6.5 12.219 6.852 1 94.38 74 GLY B N 1
ATOM 2341 C CA . GLY B 1 74 ? 7.688 11.406 6.648 1 94.38 74 GLY B CA 1
ATOM 2342 C C . GLY B 1 74 ? 8.977 12.195 6.766 1 94.38 74 GLY B C 1
ATOM 2343 O O . GLY B 1 74 ? 10.07 11.648 6.562 1 94.38 74 GLY B O 1
ATOM 2344 N N . GLY B 1 75 ? 8.906 13.43 6.941 1 92.69 75 GLY B N 1
ATOM 2345 C CA . GLY B 1 75 ? 10.078 14.242 7.207 1 92.69 75 GLY B CA 1
ATOM 2346 C C . GLY B 1 75 ? 10.617 14.938 5.973 1 92.69 75 GLY B C 1
ATOM 2347 O O . GLY B 1 75 ? 11.336 15.938 6.074 1 92.69 75 GLY B O 1
ATOM 2348 N N . GLY B 1 76 ? 10.312 14.398 4.82 1 92.88 76 GLY B N 1
ATOM 2349 C CA . GLY B 1 76 ? 10.789 15.023 3.596 1 92.88 76 GLY B CA 1
ATOM 2350 C C . GLY B 1 76 ? 11.812 14.172 2.855 1 92.88 76 GLY B C 1
ATOM 2351 O O . GLY B 1 76 ? 12.203 13.109 3.334 1 92.88 76 GLY B O 1
ATOM 2352 N N . PRO B 1 77 ? 12.164 14.82 1.697 1 96.12 77 PRO B N 1
ATOM 2353 C CA . PRO B 1 77 ? 11.883 16.141 1.118 1 96.12 77 PRO B CA 1
ATOM 2354 C C . PRO B 1 77 ? 10.484 16.234 0.522 1 96.12 77 PRO B C 1
ATOM 2356 O O . PRO B 1 77 ? 9.641 15.359 0.756 1 96.12 77 PRO B O 1
ATOM 2359 N N . GLY B 1 78 ? 10.18 17.359 -0.209 1 97.5 78 GLY B N 1
ATOM 2360 C CA . GLY B 1 78 ? 8.945 17.516 -0.952 1 97.5 78 GLY B CA 1
ATOM 2361 C C . GLY B 1 78 ? 7.773 17.938 -0.08 1 97.5 78 GLY B C 1
ATOM 2362 O O . GLY B 1 78 ? 7.922 18.766 0.815 1 97.5 78 GLY B O 1
ATOM 2363 N N . ILE B 1 79 ? 6.684 17.406 -0.348 1 98.19 79 ILE B N 1
ATOM 2364 C CA . ILE B 1 79 ? 5.426 17.75 0.3 1 98.19 79 ILE B CA 1
ATOM 2365 C C . ILE B 1 79 ? 5.547 17.547 1.808 1 98.19 79 ILE B C 1
ATOM 2367 O O . ILE B 1 79 ? 5.09 18.391 2.592 1 98.19 79 ILE B O 1
ATOM 2371 N N . MET B 1 80 ? 6.176 16.438 2.184 1 96.94 80 MET B N 1
ATOM 2372 C CA . MET B 1 80 ? 6.219 16.062 3.598 1 96.94 80 MET B CA 1
ATOM 2373 C C . MET B 1 80 ? 7.152 17 4.371 1 96.94 80 MET B C 1
ATOM 2375 O O . MET B 1 80 ? 6.93 17.266 5.551 1 96.94 80 MET B O 1
ATOM 2379 N N . GLN B 1 81 ? 8.117 17.562 3.691 1 95.94 81 GLN B N 1
ATOM 2380 C CA . GLN B 1 81 ? 8.938 18.609 4.273 1 95.94 81 GLN B CA 1
ATOM 2381 C C . GLN B 1 81 ? 8.148 19.922 4.395 1 95.94 81 GLN B C 1
ATOM 2383 O O . GLN B 1 81 ? 8.234 20.609 5.414 1 95.94 81 GLN B O 1
ATOM 2388 N N . ALA B 1 82 ? 7.441 20.25 3.363 1 97.31 82 ALA B N 1
ATOM 2389 C CA . ALA B 1 82 ? 6.625 21.469 3.377 1 97.31 82 ALA B CA 1
ATOM 2390 C C . ALA B 1 82 ? 5.676 21.469 4.57 1 97.31 82 ALA B C 1
ATOM 2392 O O . ALA B 1 82 ? 5.562 22.484 5.273 1 97.31 82 ALA B O 1
ATOM 2393 N N . ALA B 1 83 ? 5.02 20.312 4.77 1 97.5 83 ALA B N 1
ATOM 2394 C CA . ALA B 1 83 ? 4.078 20.188 5.879 1 97.5 83 ALA B CA 1
ATOM 2395 C C . ALA B 1 83 ? 4.797 20.312 7.223 1 97.5 83 ALA B C 1
ATOM 2397 O O . ALA B 1 83 ? 4.301 20.969 8.141 1 97.5 83 ALA B O 1
ATOM 2398 N N . ARG B 1 84 ? 5.918 19.656 7.316 1 94.12 84 ARG B N 1
ATOM 2399 C CA . ARG B 1 84 ? 6.715 19.75 8.539 1 94.12 84 ARG B CA 1
ATOM 2400 C C . ARG B 1 84 ? 7.102 21.188 8.828 1 94.12 84 ARG B C 1
ATOM 2402 O O . ARG B 1 84 ? 6.906 21.688 9.945 1 94.12 84 ARG B O 1
ATOM 2409 N N . ASP B 1 85 ? 7.578 21.875 7.844 1 94.06 85 ASP B N 1
ATOM 2410 C CA . ASP B 1 85 ? 8.039 23.25 7.996 1 94.06 85 ASP B CA 1
ATOM 2411 C C . ASP B 1 85 ? 6.879 24.188 8.32 1 94.06 85 ASP B C 1
ATOM 2413 O O . ASP B 1 85 ? 7.02 25.094 9.148 1 94.06 85 ASP B O 1
ATOM 2417 N N . GLY B 1 86 ? 5.766 23.953 7.684 1 96.31 86 GLY B N 1
ATOM 2418 C CA . GLY B 1 86 ? 4.594 24.781 7.914 1 96.31 86 GLY B CA 1
ATOM 2419 C C . GLY B 1 86 ? 4.02 24.641 9.312 1 96.31 86 GLY B C 1
ATOM 2420 O O . GLY B 1 86 ? 3.41 25.562 9.844 1 96.31 86 GLY B O 1
ATOM 2421 N N . SER B 1 87 ? 4.164 23.453 9.914 1 93.94 87 SER B N 1
ATOM 2422 C CA . SER B 1 87 ? 3.619 23.156 11.234 1 93.94 87 SER B CA 1
ATOM 2423 C C . SER B 1 87 ? 4.418 23.844 12.328 1 93.94 87 SER B C 1
ATOM 2425 O O . SER B 1 87 ? 3.947 23.969 13.461 1 93.94 87 SER B O 1
ATOM 2427 N N . GLY B 1 88 ? 5.633 24.219 12 1 85.56 88 GLY B N 1
ATOM 2428 C CA . GLY B 1 88 ? 6.488 24.844 12.984 1 85.56 88 GLY B CA 1
ATOM 2429 C C . GLY B 1 88 ? 7.199 23.859 13.891 1 85.56 88 GLY B C 1
ATOM 2430 O O . GLY B 1 88 ? 7.152 22.641 13.648 1 85.56 88 GLY B O 1
ATOM 2431 N N . GLU B 1 89 ? 7.887 24.25 14.891 1 75.75 89 GLU B N 1
ATOM 2432 C CA . GLU B 1 89 ? 8.797 23.438 15.695 1 75.75 89 GLU B CA 1
ATOM 2433 C C . GLU B 1 89 ? 8.047 22.641 16.75 1 75.75 89 GLU B C 1
ATOM 2435 O O . GLU B 1 89 ? 8.492 21.562 17.156 1 75.75 89 GLU B O 1
ATOM 2440 N N . GLY B 1 90 ? 6.883 23.047 17.047 1 79.25 90 GLY B N 1
ATOM 2441 C CA . GLY B 1 90 ? 6.27 22.422 18.203 1 79.25 90 GLY B CA 1
ATOM 2442 C C . GLY B 1 90 ? 5.125 21.5 17.859 1 79.25 90 GLY B C 1
ATOM 2443 O O . GLY B 1 90 ? 4.746 20.625 18.641 1 79.25 90 GLY B O 1
ATOM 2444 N N . LEU B 1 91 ? 4.617 21.531 16.703 1 89.12 91 LEU B N 1
ATOM 2445 C CA . LEU B 1 91 ? 3.41 20.781 16.391 1 89.12 91 LEU B CA 1
ATOM 2446 C C . LEU B 1 91 ? 3.627 19.891 15.172 1 89.12 91 LEU B C 1
ATOM 2448 O O . LEU B 1 91 ? 2.73 19.75 14.336 1 89.12 91 LEU B O 1
ATOM 2452 N N . SER B 1 92 ? 4.895 19.391 15.078 1 89.69 92 SER B N 1
ATOM 2453 C CA . SER B 1 92 ? 5.234 18.484 13.977 1 89.69 92 SER B CA 1
ATOM 2454 C C . SER B 1 92 ? 6.02 17.281 14.469 1 89.69 92 SER B C 1
ATOM 2456 O O . SER B 1 92 ? 6.832 17.391 15.383 1 89.69 92 SER B O 1
ATOM 2458 N N . ARG B 1 93 ? 5.719 16.156 13.906 1 89.75 93 ARG B N 1
ATOM 2459 C CA . ARG B 1 93 ? 6.477 14.922 14.125 1 89.75 93 ARG B CA 1
ATOM 2460 C C . ARG B 1 93 ? 6.809 14.234 12.805 1 89.75 93 ARG B C 1
ATOM 2462 O O . ARG B 1 93 ? 6.086 14.398 11.812 1 89.75 93 ARG B O 1
ATOM 2469 N N . ALA B 1 94 ? 7.93 13.5 12.883 1 91.5 94 ALA B N 1
ATOM 2470 C CA . ALA B 1 94 ? 8.359 12.875 11.633 1 91.5 94 ALA B CA 1
ATOM 2471 C C . ALA B 1 94 ? 8.711 11.406 11.852 1 91.5 94 ALA B C 1
ATOM 2473 O O . ALA B 1 94 ? 9.336 11.055 12.852 1 91.5 94 ALA B O 1
ATOM 2474 N N . VAL B 1 95 ? 8.195 10.57 10.953 1 92.44 95 VAL B N 1
ATOM 2475 C CA . VAL B 1 95 ? 8.594 9.172 10.859 1 92.44 95 VAL B CA 1
ATOM 2476 C C . VAL B 1 95 ? 9.281 8.914 9.523 1 92.44 95 VAL B C 1
ATOM 2478 O O . VAL B 1 95 ? 8.625 8.859 8.477 1 92.44 95 VAL B O 1
ATOM 2481 N N . ARG B 1 96 ? 10.57 8.664 9.602 1 91.31 96 ARG B N 1
ATOM 2482 C CA . ARG B 1 96 ? 11.352 8.625 8.375 1 91.31 96 ARG B CA 1
ATOM 2483 C C . ARG B 1 96 ? 11.836 7.207 8.086 1 91.31 96 ARG B C 1
ATOM 2485 O O . ARG B 1 96 ? 12.016 6.406 9.008 1 91.31 96 ARG B O 1
ATOM 2492 N N . VAL B 1 97 ? 11.914 6.941 6.801 1 87.5 97 VAL B N 1
ATOM 2493 C CA . VAL B 1 97 ? 12.727 5.844 6.289 1 87.5 97 VAL B CA 1
ATOM 2494 C C . VAL B 1 97 ? 13.852 6.395 5.414 1 87.5 97 VAL B C 1
ATOM 2496 O O . VAL B 1 97 ? 13.641 7.348 4.656 1 87.5 97 VAL B O 1
ATOM 2499 N N . GLU B 1 98 ? 14.977 5.836 5.555 1 85.38 98 GLU B N 1
ATOM 2500 C CA . GLU B 1 98 ? 16.094 6.328 4.758 1 85.38 98 GLU B CA 1
ATOM 2501 C C . GLU B 1 98 ? 16 5.84 3.316 1 85.38 98 GLU B C 1
ATOM 2503 O O . GLU B 1 98 ? 15.992 4.633 3.062 1 85.38 98 GLU B O 1
ATOM 2508 N N . ILE B 1 99 ? 15.898 6.754 2.469 1 86.94 99 ILE B N 1
ATOM 2509 C CA . ILE B 1 99 ? 15.906 6.5 1.032 1 86.94 99 ILE B CA 1
ATOM 2510 C C . ILE B 1 99 ? 17.031 7.293 0.378 1 86.94 99 ILE B C 1
ATOM 2512 O O . ILE B 1 99 ? 17.047 8.523 0.433 1 86.94 99 ILE B O 1
ATOM 2516 N N . PRO B 1 100 ? 17.953 6.523 -0.182 1 84.31 100 PRO B N 1
ATOM 2517 C CA . PRO B 1 100 ? 19.062 7.23 -0.822 1 84.31 100 PRO B CA 1
ATOM 2518 C C . PRO B 1 100 ? 18.594 8.305 -1.799 1 84.31 100 PRO B C 1
ATOM 2520 O O . PRO B 1 100 ? 17.719 8.055 -2.627 1 84.31 100 PRO B O 1
ATOM 2523 N N . GLY B 1 101 ? 19.109 9.469 -1.572 1 86.31 101 GLY B N 1
ATOM 2524 C CA . GLY B 1 101 ? 18.781 10.555 -2.482 1 86.31 101 GLY B CA 1
ATOM 2525 C C . GLY B 1 101 ? 17.609 11.398 -2.014 1 86.31 101 GLY B C 1
ATOM 2526 O O . GLY B 1 101 ? 17.312 12.43 -2.605 1 86.31 101 GLY B O 1
ATOM 2527 N N . GLU B 1 102 ? 16.953 10.875 -1.025 1 88.31 102 GLU B N 1
ATOM 2528 C CA . GLU B 1 102 ? 15.828 11.625 -0.479 1 88.31 102 GLU B CA 1
ATOM 2529 C C . GLU B 1 102 ? 16.125 12.125 0.93 1 88.31 102 GLU B C 1
ATOM 2531 O O . GLU B 1 102 ? 15.648 11.562 1.913 1 88.31 102 GLU B O 1
ATOM 2536 N N . GLU B 1 103 ? 16.844 13.125 0.949 1 88.56 103 GLU B N 1
ATOM 2537 C CA . GLU B 1 103 ? 17.188 13.742 2.227 1 88.56 103 GLU B CA 1
ATOM 2538 C C . GLU B 1 103 ? 16.422 15.047 2.432 1 88.56 103 GLU B C 1
ATOM 2540 O O . GLU B 1 103 ? 16.25 15.82 1.49 1 88.56 103 GLU B O 1
ATOM 2545 N N . PRO B 1 104 ? 15.977 15.219 3.682 1 88.75 104 PRO B N 1
ATOM 2546 C CA . PRO B 1 104 ? 15.336 16.516 3.957 1 88.75 104 PRO B CA 1
ATOM 2547 C C . PRO B 1 104 ? 16.297 17.688 3.805 1 88.75 104 PRO B C 1
ATOM 2549 O O . PRO B 1 104 ? 17.5 17.531 4.023 1 88.75 104 PRO B O 1
ATOM 2552 N N . ASP B 1 105 ? 15.688 18.797 3.449 1 85 105 ASP B N 1
ATOM 2553 C CA . ASP B 1 105 ? 16.484 20.016 3.291 1 85 105 ASP B CA 1
ATOM 2554 C C . ASP B 1 105 ? 16.766 20.672 4.641 1 85 105 ASP B C 1
ATOM 2556 O O . ASP B 1 105 ? 17.703 21.453 4.777 1 85 105 ASP B O 1
ATOM 2560 N N . THR B 1 106 ? 15.844 20.406 5.559 1 81.25 106 THR B N 1
ATOM 2561 C CA . THR B 1 106 ? 16 20.984 6.891 1 81.25 106 THR B CA 1
ATOM 2562 C C . THR B 1 106 ? 16.25 19.891 7.926 1 81.25 106 THR B C 1
ATOM 2564 O O . THR B 1 106 ? 15.789 18.766 7.762 1 81.25 106 THR B O 1
ATOM 2567 N N . VAL B 1 107 ? 16.906 20.25 8.969 1 82.56 107 VAL B N 1
ATOM 2568 C CA . VAL B 1 107 ? 17.281 19.297 10 1 82.56 107 VAL B CA 1
ATOM 2569 C C . VAL B 1 107 ? 16.047 18.875 10.789 1 82.56 107 VAL B C 1
ATOM 2571 O O . VAL B 1 107 ? 15.211 19.703 11.141 1 82.56 107 VAL B O 1
ATOM 2574 N N . LEU B 1 108 ? 16.031 17.625 10.977 1 83.31 108 LEU B N 1
ATOM 2575 C CA . LEU B 1 108 ? 14.945 17.078 11.789 1 83.31 108 LEU B CA 1
ATOM 2576 C C . LEU B 1 108 ? 15.281 17.172 13.273 1 83.31 108 LEU B C 1
ATOM 2578 O O . LEU B 1 108 ? 16.422 16.922 13.672 1 83.31 108 LEU B O 1
ATOM 2582 N N . ASP B 1 109 ? 14.305 17.641 14.023 1 81.88 109 ASP B N 1
ATOM 2583 C CA . ASP B 1 109 ? 14.438 17.562 15.469 1 81.88 109 ASP B CA 1
ATOM 2584 C C . ASP B 1 109 ? 14.43 16.109 15.953 1 81.88 109 ASP B C 1
ATOM 2586 O O . ASP B 1 109 ? 13.414 15.43 15.844 1 81.88 109 ASP B O 1
ATOM 2590 N N . PRO B 1 110 ? 15.453 15.688 16.516 1 80.75 110 PRO B N 1
ATOM 2591 C CA . PRO B 1 110 ? 15.547 14.281 16.922 1 80.75 110 PRO B CA 1
ATOM 2592 C C . PRO B 1 110 ? 14.531 13.914 18 1 80.75 110 PRO B C 1
ATOM 2594 O O . PRO B 1 110 ? 14.164 12.742 18.141 1 80.75 110 PRO B O 1
ATOM 2597 N N . SER B 1 111 ? 14.086 14.914 18.719 1 80.25 111 SER B N 1
ATOM 2598 C CA . SER B 1 111 ? 13.117 14.648 19.781 1 80.25 111 SER B CA 1
ATOM 2599 C C . SER B 1 111 ? 11.711 14.461 19.219 1 80.25 111 SER B C 1
ATOM 2601 O O . SER B 1 111 ? 10.812 13.984 19.906 1 80.25 111 SER B O 1
ATOM 2603 N N . ARG B 1 112 ? 11.602 14.727 17.906 1 85.06 112 ARG B N 1
ATOM 2604 C CA . ARG B 1 112 ? 10.273 14.68 17.312 1 85.06 112 ARG B CA 1
ATOM 2605 C C . ARG B 1 112 ? 10.266 13.82 16.047 1 85.06 112 ARG B C 1
ATOM 2607 O O . ARG B 1 112 ? 9.297 13.828 15.289 1 85.06 112 ARG B O 1
ATOM 2614 N N . SER B 1 113 ? 11.43 13.164 15.898 1 88.69 113 SER B N 1
ATOM 2615 C CA . SER B 1 113 ? 11.531 12.336 14.695 1 88.69 113 SER B CA 1
ATOM 2616 C C . SER B 1 113 ? 12.07 10.953 15.023 1 88.69 113 SER B C 1
ATOM 2618 O O . SER B 1 113 ? 12.781 10.773 16.016 1 88.69 113 SER B O 1
ATOM 2620 N N . ILE B 1 114 ? 11.656 10.008 14.266 1 88.75 114 ILE B N 1
ATOM 2621 C CA . ILE B 1 114 ? 12.18 8.648 14.359 1 88.75 114 ILE B CA 1
ATOM 2622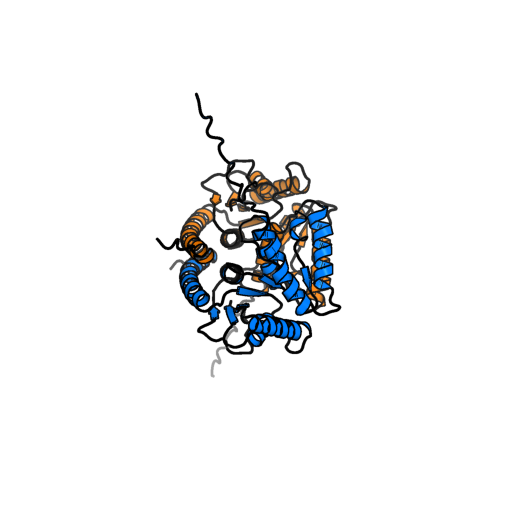 C C . ILE B 1 114 ? 12.469 8.102 12.961 1 88.75 114 ILE B C 1
ATOM 2624 O O . ILE B 1 114 ? 11.734 8.383 12.016 1 88.75 114 ILE B O 1
ATOM 2628 N N . THR B 1 115 ? 13.594 7.434 12.867 1 88.31 115 THR B N 1
ATOM 2629 C CA . THR B 1 115 ? 13.922 6.723 11.641 1 88.31 115 THR B CA 1
ATOM 2630 C C . THR B 1 115 ? 13.695 5.223 11.805 1 88.31 115 THR B C 1
ATOM 2632 O O . THR B 1 115 ? 14.219 4.609 12.734 1 88.31 115 THR B O 1
ATOM 2635 N N . VAL B 1 116 ? 12.867 4.703 10.93 1 86.25 116 VAL B N 1
ATOM 2636 C CA . VAL B 1 116 ? 12.57 3.273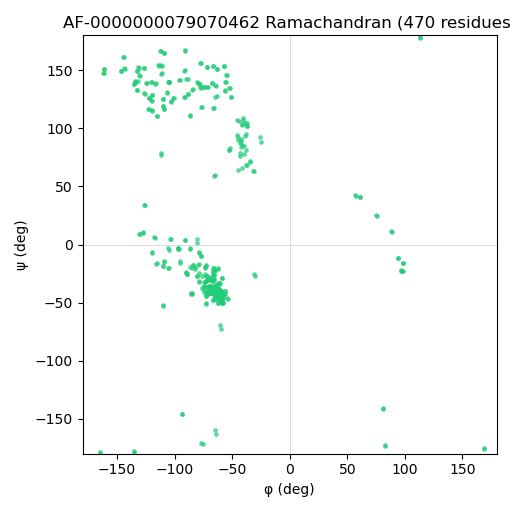 10.992 1 86.25 116 VAL B CA 1
ATOM 2637 C C . VAL B 1 116 ? 13.141 2.576 9.758 1 86.25 116 VAL B C 1
ATOM 2639 O O . VAL B 1 116 ? 13.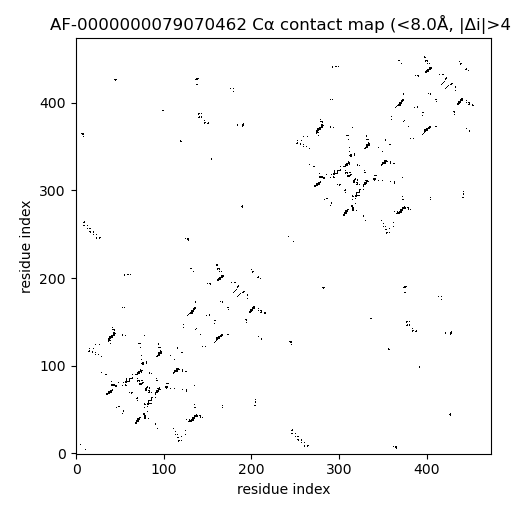477 3.229 8.766 1 86.25 116 VAL B O 1
ATOM 2642 N N . ALA B 1 117 ? 13.203 1.271 9.789 1 79.56 117 ALA B N 1
ATOM 2643 C CA . ALA B 1 117 ? 13.906 0.501 8.766 1 79.56 117 ALA B CA 1
ATOM 2644 C C . ALA B 1 117 ? 12.984 0.156 7.605 1 79.56 117 ALA B C 1
ATOM 2646 O O . ALA B 1 117 ? 13.438 -0.052 6.477 1 79.56 117 ALA B O 1
ATOM 2647 N N . THR B 1 118 ? 11.664 0.103 7.891 1 82.62 118 THR B N 1
ATOM 2648 C CA . THR B 1 118 ? 10.781 -0.456 6.875 1 82.62 118 THR B CA 1
ATOM 2649 C C . THR B 1 118 ? 9.641 0.512 6.555 1 82.62 118 THR B C 1
ATOM 2651 O O . THR B 1 118 ? 9.188 1.255 7.43 1 82.62 118 THR B O 1
ATOM 2654 N N . PHE B 1 119 ? 9.164 0.386 5.316 1 88.38 119 PHE B N 1
ATOM 2655 C CA . PHE B 1 119 ? 7.988 1.151 4.922 1 88.38 119 PHE B CA 1
ATOM 2656 C C . PHE B 1 119 ? 6.77 0.725 5.727 1 88.38 119 PHE B C 1
ATOM 2658 O O . PHE B 1 119 ? 5.922 1.555 6.066 1 88.38 119 PHE B O 1
ATOM 2665 N N . ALA B 1 120 ? 6.734 -0.543 6.02 1 85.12 120 ALA B N 1
ATOM 2666 C CA . ALA B 1 120 ? 5.594 -1.094 6.746 1 85.12 120 ALA B CA 1
ATOM 2667 C C . ALA B 1 120 ? 5.434 -0.423 8.109 1 85.12 120 ALA B C 1
ATOM 2669 O O . ALA B 1 120 ? 4.348 0.049 8.453 1 85.12 120 ALA B O 1
ATOM 2670 N N . LEU B 1 121 ? 6.488 -0.35 8.797 1 86 121 LEU B N 1
ATOM 2671 C CA . LEU B 1 121 ? 6.43 0.269 10.117 1 86 121 LEU B CA 1
ATOM 2672 C C . LEU B 1 121 ? 6.191 1.771 10 1 86 121 LEU B C 1
ATOM 2674 O O . LEU B 1 121 ? 5.453 2.35 10.805 1 86 121 LEU B O 1
ATOM 2678 N N . ARG B 1 122 ? 6.77 2.387 9.055 1 89.88 122 ARG B N 1
ATOM 2679 C CA . ARG B 1 122 ? 6.551 3.812 8.836 1 89.88 122 ARG B CA 1
ATOM 2680 C C . ARG B 1 122 ? 5.07 4.109 8.617 1 89.88 122 ARG B C 1
ATOM 2682 O O . ARG B 1 122 ? 4.512 5.012 9.25 1 89.88 122 ARG B O 1
ATOM 2689 N N . LYS B 1 123 ? 4.477 3.344 7.723 1 92.56 123 LYS B N 1
ATOM 2690 C CA . LYS B 1 123 ? 3.07 3.584 7.41 1 92.56 123 LYS B CA 1
ATOM 2691 C C . LYS B 1 123 ? 2.186 3.338 8.633 1 92.56 123 LYS B C 1
ATOM 2693 O O . LYS B 1 123 ? 1.21 4.059 8.852 1 92.56 123 LYS B O 1
ATOM 2698 N N . LEU B 1 124 ? 2.541 2.352 9.367 1 87.5 124 LEU B N 1
ATOM 2699 C CA . LEU B 1 124 ? 1.793 2.068 10.586 1 87.5 124 LEU B CA 1
ATOM 2700 C C . LEU B 1 124 ? 1.838 3.258 11.539 1 87.5 124 LEU B C 1
ATOM 2702 O O . LEU B 1 124 ? 0.803 3.682 12.062 1 87.5 124 LEU B O 1
ATOM 2706 N N . LEU B 1 125 ? 2.961 3.848 11.719 1 88.25 125 LEU B N 1
ATOM 2707 C CA . LEU B 1 125 ? 3.143 4.949 12.656 1 88.25 125 LEU B CA 1
ATOM 2708 C C . LEU B 1 125 ? 2.502 6.227 12.117 1 88.25 125 LEU B C 1
ATOM 2710 O O . LEU B 1 125 ? 2.045 7.07 12.898 1 88.25 125 LEU B O 1
ATOM 2714 N N . LEU B 1 126 ? 2.402 6.293 10.852 1 93.12 126 LEU B N 1
ATOM 2715 C CA . LEU B 1 126 ? 1.889 7.508 10.227 1 93.12 126 LEU B CA 1
ATOM 2716 C C . LEU B 1 126 ? 0.365 7.48 10.156 1 93.12 126 LEU B C 1
ATOM 2718 O O . LEU B 1 126 ? -0.271 8.523 9.984 1 93.12 126 LEU B O 1
ATOM 2722 N N . THR B 1 127 ? -0.208 6.273 10.266 1 91.81 127 THR B N 1
ATOM 2723 C CA . THR B 1 127 ? -1.628 6.215 9.938 1 91.81 127 THR B CA 1
ATOM 2724 C C . THR B 1 127 ? -2.441 5.738 11.141 1 91.81 127 THR B C 1
ATOM 2726 O O . THR B 1 127 ? -3.672 5.711 11.094 1 91.81 127 THR B O 1
ATOM 2729 N N . HIS B 1 128 ? -1.785 5.352 12.18 1 83.94 128 HIS B N 1
ATOM 2730 C CA . HIS B 1 128 ? -2.529 4.91 13.352 1 83.94 128 HIS B CA 1
ATOM 2731 C C . HIS B 1 128 ? -2.811 6.074 14.297 1 83.94 128 HIS B C 1
ATOM 2733 O O . HIS B 1 128 ? -1.964 6.949 14.477 1 83.94 128 HIS B O 1
ATOM 2739 N N . ASP B 1 129 ? -3.979 6.109 14.93 1 82.38 129 ASP B N 1
ATOM 2740 C CA . ASP B 1 129 ? -4.43 7.059 15.945 1 82.38 129 ASP B CA 1
ATOM 2741 C C . ASP B 1 129 ? -4.363 8.492 15.422 1 82.38 129 ASP B C 1
ATOM 2743 O O . ASP B 1 129 ? -3.824 9.375 16.094 1 82.38 129 ASP B O 1
ATOM 2747 N N . ILE B 1 130 ? -4.762 8.68 14.227 1 90.31 130 ILE B N 1
ATOM 2748 C CA . ILE B 1 130 ? -4.836 10.031 13.68 1 90.31 130 ILE B CA 1
ATOM 2749 C C . ILE B 1 130 ? -6.297 10.445 13.508 1 90.31 130 ILE B C 1
ATOM 2751 O O . ILE B 1 130 ? -7.191 9.594 13.539 1 90.31 130 ILE B O 1
ATOM 2755 N N . ASP B 1 131 ? -6.465 11.727 13.328 1 92.56 131 ASP B N 1
ATOM 2756 C CA . ASP B 1 131 ? -7.82 12.266 13.242 1 92.56 131 ASP B CA 1
ATOM 2757 C C . ASP B 1 131 ? -8.172 12.625 11.797 1 92.56 131 ASP B C 1
ATOM 2759 O O . ASP B 1 131 ? -9.352 12.75 11.453 1 92.56 131 ASP B O 1
ATOM 2763 N N . ALA B 1 132 ? -7.203 12.805 10.945 1 96.5 132 ALA B N 1
ATOM 2764 C CA . ALA B 1 132 ? -7.414 13.109 9.531 1 96.5 132 ALA B CA 1
ATOM 2765 C C . ALA B 1 132 ? -6.164 12.812 8.711 1 96.5 132 ALA B C 1
ATOM 2767 O O . ALA B 1 132 ? -5.047 12.875 9.227 1 96.5 132 ALA B O 1
ATOM 2768 N N . LEU B 1 133 ? -6.383 12.484 7.484 1 97.94 133 LEU B N 1
ATOM 2769 C CA . LEU B 1 133 ? -5.305 12.258 6.531 1 97.94 133 LEU B CA 1
ATOM 2770 C C . LEU B 1 133 ? -5.441 13.18 5.324 1 97.94 133 LEU B C 1
ATOM 2772 O O . LEU B 1 133 ? -6.52 13.281 4.73 1 97.94 133 LEU B O 1
ATOM 2776 N N . PHE B 1 134 ? -4.383 13.914 5.031 1 98.81 134 PHE B N 1
ATOM 2777 C CA . PHE B 1 134 ? -4.301 14.742 3.834 1 98.81 134 PHE B CA 1
ATOM 2778 C C . PHE B 1 134 ? -3.299 14.164 2.842 1 98.81 134 PHE B C 1
ATOM 2780 O O . PHE B 1 134 ? -2.133 13.953 3.182 1 98.81 134 PHE B O 1
ATOM 2787 N N . VAL B 1 135 ? -3.748 13.93 1.631 1 98.88 135 VAL B N 1
ATOM 2788 C CA . VAL B 1 135 ? -2.889 13.305 0.633 1 98.88 135 VAL B CA 1
ATOM 2789 C C . VAL B 1 135 ? -2.711 14.242 -0.558 1 98.88 135 VAL B C 1
ATOM 2791 O O . VAL B 1 135 ? -3.676 14.562 -1.256 1 98.88 135 VAL B O 1
ATOM 2794 N N . PHE B 1 136 ? -1.501 14.68 -0.75 1 98.88 136 PHE B N 1
ATOM 2795 C CA . PHE B 1 136 ? -1.127 15.508 -1.89 1 98.88 136 PHE B CA 1
ATOM 2796 C C . PHE B 1 136 ? -0.668 14.648 -3.061 1 98.88 136 PHE B C 1
ATOM 2798 O O . PHE B 1 136 ? -0.462 13.445 -2.908 1 98.88 136 PHE B O 1
ATOM 2805 N N . PRO B 1 137 ? -0.55 15.273 -4.285 1 98.5 137 PRO B N 1
ATOM 2806 C CA . PRO B 1 137 ? -0.054 14.508 -5.43 1 98.5 137 PRO B CA 1
ATOM 2807 C C . PRO B 1 137 ? 1.306 13.867 -5.164 1 98.5 137 PRO B C 1
ATOM 2809 O O . PRO B 1 137 ? 2.174 14.484 -4.539 1 98.5 137 PRO B O 1
ATOM 2812 N N . GLY B 1 138 ? 1.445 12.648 -5.629 1 98.12 138 GLY B N 1
ATOM 2813 C CA . GLY B 1 138 ? 2.693 11.914 -5.473 1 98.12 138 GLY B CA 1
ATOM 2814 C C . GLY B 1 138 ? 2.791 10.703 -6.379 1 98.12 138 GLY B C 1
ATOM 2815 O O . GLY B 1 138 ? 1.914 10.477 -7.215 1 98.12 138 GLY B O 1
ATOM 2816 N N . GLY B 1 139 ? 3.891 10.023 -6.25 1 97.5 139 GLY B N 1
ATOM 2817 C CA . GLY B 1 139 ? 4.148 8.844 -7.066 1 97.5 139 GLY B CA 1
ATOM 2818 C C . GLY B 1 139 ? 3.715 7.551 -6.402 1 97.5 139 GLY B C 1
ATOM 2819 O O . GLY B 1 139 ? 2.703 7.516 -5.699 1 97.5 139 GLY B O 1
ATOM 2820 N N . VAL B 1 140 ? 4.453 6.457 -6.641 1 97.25 140 VAL B N 1
ATOM 2821 C CA . VAL B 1 140 ? 4.078 5.117 -6.191 1 97.25 140 VAL B CA 1
ATOM 2822 C C . VAL B 1 140 ? 4.145 5.043 -4.668 1 97.25 140 VAL B C 1
ATOM 2824 O O . VAL B 1 140 ? 3.369 4.32 -4.043 1 97.25 140 VAL B O 1
ATOM 2827 N N . GLY B 1 141 ? 5.043 5.836 -4.082 1 96.69 141 GLY B N 1
ATOM 2828 C CA . GLY B 1 141 ? 5.098 5.871 -2.629 1 96.69 141 GLY B CA 1
ATOM 2829 C C . GLY B 1 141 ? 3.842 6.445 -2 1 96.69 141 GLY B C 1
ATOM 2830 O O . GLY B 1 141 ? 3.32 5.898 -1.028 1 96.69 141 GLY B O 1
ATOM 2831 N N . THR B 1 142 ? 3.357 7.516 -2.537 1 98.44 142 THR B N 1
ATOM 2832 C CA . THR B 1 142 ? 2.145 8.156 -2.039 1 98.44 142 THR B CA 1
ATOM 2833 C C . THR B 1 142 ? 0.937 7.242 -2.223 1 98.44 142 THR B C 1
ATOM 2835 O O . THR B 1 142 ? 0.124 7.086 -1.309 1 98.44 142 THR B O 1
ATOM 2838 N N . PHE B 1 143 ? 0.862 6.598 -3.33 1 98.56 143 PHE B N 1
ATOM 2839 C CA . PHE B 1 143 ? -0.26 5.699 -3.576 1 98.56 143 PHE B CA 1
ATOM 2840 C C . PHE B 1 143 ? -0.173 4.469 -2.682 1 98.56 143 PHE B C 1
ATOM 2842 O O . PHE B 1 143 ? -1.197 3.938 -2.248 1 98.56 143 PHE B O 1
ATOM 2849 N N . ASP B 1 144 ? 1.044 3.986 -2.422 1 97.75 144 ASP B N 1
ATOM 2850 C CA . ASP B 1 144 ? 1.227 2.906 -1.458 1 97.75 144 ASP B CA 1
ATOM 2851 C C . ASP B 1 144 ? 0.655 3.283 -0.094 1 97.75 144 ASP B C 1
ATOM 2853 O O . ASP B 1 144 ? -0.09 2.508 0.509 1 97.75 144 ASP B O 1
ATOM 2857 N N . GLU B 1 145 ? 0.891 4.488 0.317 1 97.5 145 GLU B N 1
ATOM 2858 C CA . GLU B 1 145 ? 0.392 4.988 1.594 1 97.5 145 GLU B CA 1
ATOM 2859 C C . GLU B 1 145 ? -1.125 5.152 1.567 1 97.5 145 GLU B C 1
ATOM 2861 O O . GLU B 1 145 ? -1.814 4.75 2.506 1 97.5 145 GLU B O 1
ATOM 2866 N N . LEU B 1 146 ? -1.653 5.645 0.508 1 98.25 146 LEU B N 1
ATOM 2867 C CA . LEU B 1 146 ? -3.086 5.887 0.372 1 98.25 146 LEU B CA 1
ATOM 2868 C C . LEU B 1 146 ? -3.859 4.57 0.361 1 98.25 146 LEU B C 1
ATOM 2870 O O . LEU B 1 146 ? -4.828 4.41 1.107 1 98.25 146 LEU B O 1
ATOM 2874 N N . TYR B 1 147 ? -3.402 3.627 -0.438 1 97.75 147 TYR B N 1
ATOM 2875 C CA . TYR B 1 147 ? -4.129 2.367 -0.556 1 97.75 147 TYR B CA 1
ATOM 2876 C C . TYR B 1 147 ? -4.074 1.582 0.749 1 97.75 147 TYR B C 1
ATOM 2878 O O . TYR B 1 147 ? -5.02 0.862 1.086 1 97.75 147 TYR B O 1
ATOM 2886 N N . GLU B 1 148 ? -3 1.726 1.475 1 95.75 148 GLU B N 1
ATOM 2887 C CA . GLU B 1 148 ? -2.945 1.088 2.787 1 95.75 148 GLU B CA 1
ATOM 2888 C C . GLU B 1 148 ? -4.078 1.577 3.684 1 95.75 148 GLU B C 1
ATOM 2890 O O . GLU B 1 148 ? -4.762 0.774 4.324 1 95.75 148 GLU B O 1
ATOM 2895 N N . VAL B 1 149 ? -4.309 2.852 3.707 1 95.75 149 VAL B N 1
ATOM 2896 C CA . VAL B 1 149 ? -5.371 3.424 4.527 1 95.75 149 VAL B CA 1
ATOM 2897 C C . VAL B 1 149 ? -6.73 2.961 4.008 1 95.75 149 VAL B C 1
ATOM 2899 O O . VAL B 1 149 ? -7.598 2.566 4.789 1 95.75 149 VAL B O 1
ATOM 2902 N N . LEU B 1 150 ? -6.902 2.936 2.701 1 96.12 150 LEU B N 1
ATOM 2903 C CA . LEU B 1 150 ? -8.18 2.564 2.105 1 96.12 150 LEU B CA 1
ATOM 2904 C C . LEU B 1 150 ? -8.531 1.119 2.434 1 96.12 150 LEU B C 1
ATOM 2906 O O . LEU B 1 150 ? -9.68 0.816 2.764 1 96.12 150 LEU B O 1
ATOM 2910 N N . VAL B 1 151 ? -7.535 0.241 2.355 1 94.19 151 VAL B N 1
ATOM 2911 C CA . VAL B 1 151 ? -7.824 -1.162 2.625 1 94.19 151 VAL B CA 1
ATOM 2912 C C . VAL B 1 151 ? -8.164 -1.345 4.102 1 94.19 151 VAL B C 1
ATOM 2914 O O . VAL B 1 151 ? -9.062 -2.119 4.449 1 94.19 151 VAL B O 1
ATOM 2917 N N . HIS B 1 152 ? -7.473 -0.656 4.945 1 91.5 152 HIS B N 1
ATOM 2918 C CA . HIS B 1 152 ? -7.762 -0.743 6.371 1 91.5 152 HIS B CA 1
ATOM 2919 C C . HIS B 1 152 ? -9.172 -0.261 6.68 1 91.5 152 HIS B C 1
ATOM 2921 O O . HIS B 1 152 ? -9.898 -0.897 7.449 1 91.5 152 HIS B O 1
ATOM 2927 N N . GLN B 1 153 ? -9.609 0.799 6.105 1 89.94 153 GLN B N 1
ATOM 2928 C CA . GLN B 1 153 ? -10.945 1.327 6.348 1 89.94 153 GLN B CA 1
ATOM 2929 C C . GLN B 1 153 ? -12.008 0.442 5.707 1 89.94 153 GLN B C 1
ATOM 2931 O O . GLN B 1 153 ? -13.07 0.212 6.293 1 89.94 153 GLN B O 1
ATOM 2936 N N . ASP B 1 154 ? -11.641 -0.085 4.516 1 90.12 154 ASP B N 1
ATOM 2937 C CA . ASP B 1 154 ? -12.57 -0.952 3.803 1 90.12 154 ASP B CA 1
ATOM 2938 C C . ASP B 1 154 ? -12.82 -2.246 4.574 1 90.12 154 ASP B C 1
ATOM 2940 O O . ASP B 1 154 ? -13.898 -2.834 4.48 1 90.12 154 ASP B O 1
ATOM 2944 N N . THR B 1 155 ? -11.844 -2.701 5.328 1 88.94 155 THR B N 1
ATOM 2945 C CA . THR B 1 155 ? -11.938 -3.963 6.055 1 88.94 155 THR B CA 1
ATOM 2946 C C . THR B 1 155 ? -12.211 -3.717 7.535 1 88.94 155 THR B C 1
ATOM 2948 O O . THR B 1 155 ? -12.133 -4.641 8.352 1 88.94 155 THR B O 1
ATOM 2951 N N . ASN B 1 156 ? -12.406 -2.506 7.926 1 85.5 156 ASN B N 1
ATOM 2952 C CA . ASN B 1 156 ? -12.727 -2.09 9.281 1 85.5 156 ASN B CA 1
ATOM 2953 C C . ASN B 1 156 ? -11.625 -2.465 10.266 1 85.5 156 ASN B C 1
ATOM 2955 O O . ASN B 1 156 ? -11.898 -2.957 11.359 1 85.5 156 ASN B O 1
ATOM 2959 N N . ARG B 1 157 ? -10.43 -2.285 9.82 1 80.88 157 ARG B N 1
ATOM 2960 C CA . ARG B 1 157 ? -9.289 -2.623 10.656 1 80.88 157 ARG B CA 1
ATOM 2961 C C . ARG B 1 157 ? -8.625 -1.366 11.211 1 80.88 157 ARG B C 1
ATOM 2963 O O . ARG B 1 157 ? -7.668 -1.451 11.984 1 80.88 157 ARG B O 1
ATOM 2970 N N . LEU B 1 158 ? -9.086 -0.217 10.852 1 76.06 158 LEU B N 1
ATOM 2971 C CA . LEU B 1 158 ? -8.656 1.094 11.328 1 76.06 158 LEU B CA 1
ATOM 2972 C C . LEU B 1 158 ? -9.859 1.976 11.656 1 76.06 158 LEU B C 1
ATOM 2974 O O . LEU B 1 158 ? -10.891 1.901 10.984 1 76.06 158 LEU B O 1
ATOM 2978 N N . ALA B 1 159 ? -9.617 2.676 12.766 1 78.88 159 ALA B N 1
ATOM 2979 C CA . ALA B 1 159 ? -10.656 3.668 13.031 1 78.88 159 ALA B CA 1
ATOM 2980 C C . ALA B 1 159 ? -10.852 4.59 11.828 1 78.88 159 ALA B C 1
ATOM 2982 O O . ALA B 1 159 ? -9.891 4.891 11.109 1 78.88 159 ALA B O 1
ATOM 2983 N N . TRP B 1 160 ? -12.039 4.938 11.703 1 86.44 160 TRP B N 1
ATOM 2984 C CA . TRP B 1 160 ? -12.344 5.812 10.578 1 86.44 160 TRP B CA 1
ATOM 2985 C C . TRP B 1 160 ? -11.852 7.23 10.844 1 86.44 160 TRP B C 1
ATOM 2987 O O . TRP B 1 160 ? -11.984 7.742 11.953 1 86.44 160 TRP B O 1
ATOM 2997 N N . PHE B 1 161 ? -11.266 7.844 9.961 1 92.5 161 PHE B N 1
ATOM 2998 C CA . PHE B 1 161 ? -10.922 9.258 9.898 1 92.5 161 PHE B CA 1
ATOM 2999 C C . PHE B 1 161 ? -11.039 9.781 8.477 1 92.5 161 PHE B C 1
ATOM 3001 O O . PHE B 1 161 ? -10.922 9.016 7.516 1 92.5 161 PHE B O 1
ATOM 3008 N N . PRO B 1 162 ? -11.32 11.062 8.312 1 96.25 162 PRO B N 1
ATOM 3009 C CA . PRO B 1 162 ? -11.453 11.625 6.965 1 96.25 162 PRO B CA 1
ATOM 3010 C C . PRO B 1 162 ? -10.141 11.594 6.184 1 96.25 162 PRO B C 1
ATOM 3012 O O . PRO B 1 162 ? -9.07 11.805 6.758 1 96.25 162 PRO B O 1
ATOM 3015 N N . VAL B 1 163 ? -10.297 11.211 4.934 1 97.69 163 VAL B N 1
ATOM 3016 C CA . VAL B 1 163 ? -9.203 11.281 3.965 1 97.69 163 VAL B CA 1
ATOM 3017 C C . VAL B 1 163 ? -9.484 12.383 2.945 1 97.69 163 VAL B C 1
ATOM 3019 O O . VAL B 1 163 ? -10.477 12.32 2.211 1 97.69 163 VAL B O 1
ATOM 3022 N N . VAL B 1 164 ? -8.625 13.359 2.953 1 98.5 164 VAL B N 1
ATOM 3023 C CA . VAL B 1 164 ? -8.781 14.508 2.068 1 98.5 164 VAL B CA 1
ATOM 3024 C C . VAL B 1 164 ? -7.695 14.477 0.993 1 98.5 164 VAL B C 1
ATOM 3026 O O . VAL B 1 164 ? -6.504 14.477 1.306 1 98.5 164 VAL B O 1
ATOM 3029 N N . LEU B 1 165 ? -8.125 14.398 -0.302 1 98.75 165 LEU B N 1
ATOM 3030 C CA . LEU B 1 165 ? -7.223 14.469 -1.448 1 98.75 165 LEU B CA 1
ATOM 3031 C C . LEU B 1 165 ? -6.973 15.922 -1.856 1 98.75 165 LEU B C 1
ATOM 3033 O O . LEU B 1 165 ? -7.852 16.562 -2.432 1 98.75 165 LEU B O 1
ATOM 3037 N N . MET B 1 166 ? -5.699 16.312 -1.584 1 98.69 166 MET B N 1
ATOM 3038 C CA . MET B 1 166 ? -5.324 17.703 -1.782 1 98.69 166 MET B CA 1
ATOM 3039 C C . MET B 1 166 ? -4.688 17.906 -3.152 1 98.69 166 MET B C 1
ATOM 3041 O O . MET B 1 166 ? -3.896 17.078 -3.604 1 98.69 166 MET B O 1
ATOM 3045 N N . GLN B 1 167 ? -5.02 19.047 -3.777 1 97.88 167 GLN B N 1
ATOM 3046 C CA . GLN B 1 167 ? -4.277 19.438 -4.969 1 97.88 167 GLN B CA 1
ATOM 3047 C C . GLN B 1 167 ? -4.473 20.922 -5.273 1 97.88 167 GLN B C 1
ATOM 3049 O O . GLN B 1 167 ? -5.492 21.5 -4.898 1 97.88 167 GLN B O 1
ATOM 3054 N N . PRO B 1 168 ? -3.385 21.547 -5.859 1 97.44 168 PRO B N 1
ATOM 3055 C CA . PRO B 1 168 ? -3.604 22.906 -6.324 1 97.44 168 PRO B CA 1
ATOM 3056 C C . PRO B 1 168 ? -4.75 23.016 -7.332 1 97.44 168 PRO B C 1
ATOM 3058 O O . PRO B 1 168 ? -5.047 22.047 -8.039 1 97.44 168 PRO B O 1
ATOM 3061 N N . ALA B 1 169 ? -5.328 24.203 -7.367 1 95 169 ALA B N 1
ATOM 3062 C CA . ALA B 1 169 ? -6.414 24.453 -8.312 1 95 169 ALA B CA 1
ATOM 3063 C C . ALA B 1 169 ? -5.977 24.156 -9.742 1 95 169 ALA B C 1
ATOM 3065 O O . ALA B 1 169 ? -4.867 24.531 -10.148 1 95 169 ALA B O 1
ATOM 3066 N N . GLY B 1 170 ? -6.793 23.422 -10.477 1 92.75 170 GLY B N 1
ATOM 3067 C CA . GLY B 1 170 ? -6.531 23.172 -11.883 1 92.75 170 GLY B CA 1
ATOM 3068 C C . GLY B 1 170 ? -5.875 21.828 -12.133 1 92.75 170 GLY B C 1
ATOM 3069 O O . GLY B 1 170 ? -5.816 21.359 -13.273 1 92.75 170 GLY B O 1
ATOM 3070 N N . GLU B 1 171 ? -5.34 21.188 -11.148 1 93.94 171 GLU B N 1
ATOM 3071 C CA . GLU B 1 171 ? -4.746 19.875 -11.312 1 93.94 171 GLU B CA 1
ATOM 3072 C C . GLU B 1 171 ? -5.82 18.781 -11.391 1 93.94 171 GLU B C 1
ATOM 3074 O O . GLU B 1 171 ? -6.926 18.969 -10.875 1 93.94 171 GLU B O 1
ATOM 3079 N N . SER B 1 172 ? -5.43 17.672 -12.023 1 95.38 172 SER B N 1
ATOM 3080 C CA . SER B 1 172 ? -6.48 16.703 -12.336 1 95.38 172 SER B CA 1
ATOM 3081 C C . SER B 1 172 ? -6.125 15.312 -11.82 1 95.38 172 SER B C 1
ATOM 3083 O O . SER B 1 172 ? -6.828 14.344 -12.109 1 95.38 172 SER B O 1
ATOM 3085 N N . LEU B 1 173 ? -5.109 15.188 -11.039 1 98.12 173 LEU B N 1
ATOM 3086 C CA . LEU B 1 173 ? -4.648 13.867 -10.633 1 98.12 173 LEU B CA 1
ATOM 3087 C C . LEU B 1 173 ? -5.758 13.102 -9.914 1 98.12 173 LEU B C 1
ATOM 3089 O O . LEU B 1 173 ? -6.082 11.977 -10.289 1 98.12 173 LEU B O 1
ATOM 3093 N N . TRP B 1 174 ? -6.348 13.75 -8.953 1 98.44 174 TRP B N 1
ATOM 3094 C CA . TRP B 1 174 ? -7.289 13.047 -8.086 1 98.44 174 TRP B CA 1
ATOM 3095 C C . TRP B 1 174 ? -8.609 12.797 -8.812 1 98.44 174 TRP B C 1
ATOM 3097 O O . TRP B 1 174 ? -9.242 11.75 -8.625 1 98.44 174 TRP B O 1
ATOM 3107 N N . SER B 1 175 ? -9.047 13.742 -9.672 1 97.38 175 SER B N 1
ATOM 3108 C CA . SER B 1 175 ? -10.234 13.477 -10.484 1 97.38 175 SER B CA 1
ATOM 3109 C C . SER B 1 175 ? -10.008 12.297 -11.422 1 97.38 175 SER B C 1
ATOM 3111 O O . SER B 1 175 ? -10.898 11.453 -11.586 1 97.38 175 SER B O 1
ATOM 3113 N N . ALA B 1 176 ? -8.852 12.227 -12.016 1 98.38 176 ALA B N 1
ATOM 3114 C CA . ALA B 1 176 ? -8.508 11.117 -12.906 1 98.38 176 ALA B CA 1
ATOM 3115 C C . ALA B 1 176 ? -8.453 9.805 -12.133 1 98.38 176 ALA B C 1
ATOM 3117 O O . ALA B 1 176 ? -8.938 8.773 -12.617 1 98.38 176 ALA B O 1
ATOM 3118 N N . TRP B 1 177 ? -7.848 9.82 -10.945 1 98.62 177 TRP B N 1
ATOM 3119 C CA . TRP B 1 177 ? -7.742 8.617 -10.125 1 98.62 177 TRP B CA 1
ATOM 3120 C C . TRP B 1 177 ? -9.117 8.141 -9.68 1 98.62 177 TRP B C 1
ATOM 3122 O O . TRP B 1 177 ? -9.414 6.941 -9.734 1 98.62 177 TRP B O 1
ATOM 3132 N N . LEU B 1 178 ? -9.984 9.07 -9.25 1 98.31 178 LEU B N 1
ATOM 3133 C CA . LEU B 1 178 ? -11.328 8.711 -8.812 1 98.31 178 LEU B CA 1
ATOM 3134 C C . LEU B 1 178 ? -12.141 8.133 -9.961 1 98.31 178 LEU B C 1
ATOM 3136 O O . LEU B 1 178 ? -12.93 7.207 -9.766 1 98.31 178 LEU B O 1
ATOM 3140 N N . GLU B 1 179 ? -11.961 8.688 -11.125 1 98 179 GLU B N 1
ATOM 3141 C CA . GLU B 1 179 ? -12.617 8.133 -12.305 1 98 179 GLU B CA 1
ATOM 3142 C C . GLU B 1 179 ? -12.148 6.711 -12.586 1 98 179 GLU B C 1
ATOM 3144 O O . GLU B 1 179 ? -12.953 5.832 -12.898 1 98 179 GLU B O 1
ATOM 3149 N N . PHE B 1 180 ? -10.883 6.504 -12.492 1 98.38 180 PHE B N 1
ATOM 3150 C CA . PHE B 1 180 ? -10.328 5.168 -12.664 1 98.38 180 PHE B CA 1
ATOM 3151 C C . PHE B 1 180 ? -10.922 4.203 -11.641 1 98.38 180 PHE B C 1
ATOM 3153 O O . PHE B 1 180 ? -11.375 3.111 -12 1 98.38 180 PHE B O 1
ATOM 3160 N N . MET B 1 181 ? -10.922 4.602 -10.383 1 98.25 181 MET B N 1
ATOM 3161 C CA . MET B 1 181 ? -11.469 3.781 -9.312 1 98.25 181 MET B CA 1
ATOM 3162 C C . MET B 1 181 ? -12.938 3.443 -9.57 1 98.25 181 MET B C 1
ATOM 3164 O O . MET B 1 181 ? -13.336 2.283 -9.461 1 98.25 181 MET B O 1
ATOM 3168 N N . GLU B 1 182 ? -13.672 4.449 -9.938 1 98 182 GLU B N 1
ATOM 3169 C CA . GLU B 1 182 ? -15.102 4.262 -10.172 1 98 182 GLU B CA 1
ATOM 3170 C C . GLU B 1 182 ? -15.344 3.326 -11.359 1 98 182 GLU B C 1
ATOM 3172 O O . GLU B 1 182 ? -16.094 2.357 -11.242 1 98 182 GLU B O 1
ATOM 3177 N N . LYS B 1 183 ? -14.672 3.529 -12.422 1 98 183 LYS B N 1
ATOM 3178 C CA . LYS B 1 183 ? -14.93 2.836 -13.68 1 98 183 LYS B CA 1
ATOM 3179 C C . LYS B 1 183 ? -14.398 1.408 -13.641 1 98 183 LYS B C 1
ATOM 3181 O O . LYS B 1 183 ? -15.039 0.483 -14.133 1 98 183 LYS B O 1
ATOM 3186 N N . HIS B 1 184 ? -13.25 1.221 -13 1 97.94 184 HIS B N 1
ATOM 3187 C CA . HIS B 1 184 ? -12.57 -0.051 -13.211 1 97.94 184 HIS B CA 1
ATOM 3188 C C . HIS B 1 184 ? -12.609 -0.912 -11.953 1 97.94 184 HIS B C 1
ATOM 3190 O O . HIS B 1 184 ? -12.398 -2.125 -12.016 1 97.94 184 HIS B O 1
ATOM 3196 N N . LEU B 1 185 ? -12.875 -0.312 -10.812 1 97.75 185 LEU B N 1
ATOM 3197 C CA . LEU B 1 185 ? -12.938 -1.11 -9.594 1 97.75 185 LEU B CA 1
ATOM 3198 C C . LEU B 1 185 ? -14.375 -1.2 -9.086 1 97.75 185 LEU B C 1
ATOM 3200 O O . LEU B 1 185 ? -14.906 -2.297 -8.914 1 97.75 185 LEU B O 1
ATOM 3204 N N . VAL B 1 186 ? -15.031 -0.064 -8.914 1 97.56 186 VAL B N 1
ATOM 3205 C CA . VAL B 1 186 ? -16.359 -0.049 -8.305 1 97.56 186 VAL B CA 1
ATOM 3206 C C . VAL B 1 186 ? -17.391 -0.615 -9.281 1 97.56 186 VAL B C 1
ATOM 3208 O O . VAL B 1 186 ? -18.109 -1.562 -8.961 1 97.56 186 VAL B O 1
ATOM 3211 N N . SER B 1 187 ? -17.406 -0.123 -10.516 1 97.56 187 SER B N 1
ATOM 3212 C CA . SER B 1 187 ? -18.406 -0.511 -11.5 1 97.56 187 SER B CA 1
ATOM 3213 C C . SER B 1 187 ? -18.25 -1.976 -11.898 1 97.56 187 SER B C 1
ATOM 3215 O O . SER B 1 187 ? -19.219 -2.611 -12.328 1 97.56 187 SER B O 1
ATOM 3217 N N . THR B 1 188 ? -17.047 -2.582 -11.727 1 96.31 188 THR B N 1
ATOM 3218 C CA . THR B 1 188 ? -16.797 -3.959 -12.125 1 96.31 188 THR B CA 1
ATOM 3219 C C . THR B 1 188 ? -16.938 -4.902 -10.938 1 96.31 188 THR B C 1
ATOM 3221 O O . THR B 1 188 ? -16.734 -6.113 -11.07 1 96.31 188 THR B O 1
ATOM 3224 N N . GLY B 1 189 ? -17.203 -4.336 -9.727 1 96.19 189 GLY B N 1
ATOM 3225 C CA . GLY B 1 189 ? -17.5 -5.145 -8.555 1 96.19 189 GLY B CA 1
ATOM 3226 C C . GLY B 1 189 ? -16.266 -5.551 -7.777 1 96.19 189 GLY B C 1
ATOM 3227 O O . GLY B 1 189 ? -16.328 -6.398 -6.887 1 96.19 189 GLY B O 1
ATOM 3228 N N . LEU B 1 190 ? -15.117 -4.945 -8.109 1 96.44 190 LEU B N 1
ATOM 3229 C CA . LEU B 1 190 ? -13.867 -5.297 -7.445 1 96.44 190 LEU B CA 1
ATOM 3230 C C . LEU B 1 190 ? -13.727 -4.535 -6.133 1 96.44 190 LEU B C 1
ATOM 3232 O O . LEU B 1 190 ? -12.906 -4.898 -5.289 1 96.44 190 LEU B O 1
ATOM 3236 N N . ALA B 1 191 ? -14.523 -3.428 -5.969 1 96.31 191 ALA B N 1
ATOM 3237 C CA . ALA B 1 191 ? -14.523 -2.637 -4.742 1 96.31 191 ALA B CA 1
ATOM 3238 C C . ALA B 1 191 ? -15.914 -2.072 -4.453 1 96.31 191 ALA B C 1
ATOM 3240 O O . ALA B 1 191 ? -16.703 -1.868 -5.371 1 96.31 191 ALA B O 1
ATOM 3241 N N . SER B 1 192 ? -16.172 -1.928 -3.158 1 94.44 192 SER B N 1
ATOM 3242 C CA . SER B 1 192 ? -17.406 -1.234 -2.773 1 94.44 192 SER B CA 1
ATOM 3243 C C . SER B 1 192 ? -17.297 0.26 -3.061 1 94.44 192 SER B C 1
ATOM 3245 O O . SER B 1 192 ? -16.219 0.842 -2.99 1 94.44 192 SER B O 1
ATOM 3247 N N . SER B 1 193 ? -18.469 0.869 -3.299 1 95.31 193 SER B N 1
ATOM 3248 C CA . SER B 1 193 ? -18.484 2.303 -3.562 1 95.31 193 SER B CA 1
ATOM 3249 C C . SER B 1 193 ? -18.062 3.098 -2.332 1 95.31 193 SER B C 1
ATOM 3251 O O . SER B 1 193 ? -17.641 4.25 -2.445 1 95.31 193 SER B O 1
ATOM 3253 N N . SER B 1 194 ? -18.156 2.496 -1.201 1 92.81 194 SER B N 1
ATOM 3254 C CA . SER B 1 194 ? -17.812 3.166 0.051 1 92.81 194 SER B CA 1
ATOM 3255 C C . SER B 1 194 ? -16.344 3.564 0.086 1 92.81 194 SER B C 1
ATOM 3257 O O . SER B 1 194 ? -15.961 4.477 0.821 1 92.81 194 SER B O 1
ATOM 3259 N N . VAL B 1 195 ? -15.531 2.896 -0.762 1 93 195 VAL B N 1
ATOM 3260 C CA . VAL B 1 195 ? -14.094 3.145 -0.743 1 93 195 VAL B CA 1
ATOM 3261 C C . VAL B 1 195 ? -13.805 4.547 -1.273 1 93 195 VAL B C 1
ATOM 3263 O O . VAL B 1 195 ? -12.836 5.188 -0.858 1 93 195 VAL B O 1
ATOM 3266 N N . ILE B 1 196 ? -14.688 5.031 -2.16 1 94.75 196 ILE B N 1
ATOM 3267 C CA . ILE B 1 196 ? -14.367 6.32 -2.76 1 94.75 196 ILE B CA 1
ATOM 3268 C C . ILE B 1 196 ? -15.406 7.359 -2.348 1 94.75 196 ILE B C 1
ATOM 3270 O O . ILE B 1 196 ? -15.172 8.562 -2.469 1 94.75 196 ILE B O 1
ATOM 3274 N N . LYS B 1 197 ? -16.531 6.945 -1.849 1 91.75 197 LYS B N 1
ATOM 3275 C CA . LYS B 1 197 ? -17.641 7.855 -1.55 1 91.75 197 LYS B CA 1
ATOM 3276 C C . LYS B 1 197 ? -17.266 8.805 -0.414 1 91.75 197 LYS B C 1
ATOM 3278 O O . LYS B 1 197 ? -17.75 9.938 -0.365 1 91.75 197 LYS B O 1
ATOM 3283 N N . ARG B 1 198 ? -16.391 8.398 0.399 1 88.94 198 ARG B N 1
ATOM 3284 C CA . ARG B 1 198 ? -16.078 9.211 1.573 1 88.94 198 ARG B CA 1
ATOM 3285 C C . ARG B 1 198 ? -14.852 10.086 1.331 1 88.94 198 ARG B C 1
ATOM 3287 O O . ARG B 1 198 ? -14.484 10.891 2.186 1 88.94 198 ARG B O 1
ATOM 3294 N N . LEU B 1 199 ? -14.234 9.938 0.192 1 96.69 199 LEU B N 1
ATOM 3295 C CA . LEU B 1 199 ? -13.07 10.75 -0.134 1 96.69 199 LEU B CA 1
ATOM 3296 C C . LEU B 1 199 ? -13.484 12.141 -0.586 1 96.69 199 LEU B C 1
ATOM 3298 O O . LEU B 1 199 ? -14.477 12.297 -1.309 1 96.69 199 LEU B O 1
ATOM 3302 N N . VAL B 1 200 ? -12.758 13.164 -0.129 1 95.94 200 VAL B N 1
ATOM 3303 C CA . VAL B 1 200 ? -13.031 14.555 -0.505 1 95.94 200 VAL B CA 1
ATOM 3304 C C . VAL B 1 200 ? -11.812 15.141 -1.211 1 95.94 200 VAL B C 1
ATOM 3306 O O . VAL B 1 200 ? -10.68 15.016 -0.73 1 95.94 200 VAL B O 1
ATOM 3309 N N . VAL B 1 201 ? -12.078 15.719 -2.367 1 97.94 201 VAL B N 1
ATOM 3310 C CA . VAL B 1 201 ? -11.039 16.469 -3.055 1 97.94 201 VAL B CA 1
ATOM 3311 C C . VAL B 1 201 ? -11.102 17.938 -2.629 1 97.94 201 VAL B C 1
ATOM 3313 O O . VAL B 1 201 ? -12.172 18.547 -2.625 1 97.94 201 VAL B O 1
ATOM 3316 N N . ALA B 1 202 ? -9.984 18.469 -2.193 1 98.31 202 ALA B N 1
ATOM 3317 C CA . ALA B 1 202 ? -9.898 19.859 -1.776 1 98.31 202 ALA B CA 1
ATOM 3318 C C . ALA B 1 202 ? -8.797 20.594 -2.535 1 98.31 202 ALA B C 1
ATOM 3320 O O . ALA B 1 202 ? -7.715 20.062 -2.748 1 98.31 202 ALA B O 1
ATOM 3321 N N . GLU B 1 203 ? -9.07 21.844 -2.941 1 98.25 203 GLU B N 1
ATOM 3322 C CA . GLU B 1 203 ? -8.102 22.641 -3.695 1 98.25 203 GLU B CA 1
ATOM 3323 C C . GLU B 1 203 ? -7.695 23.891 -2.918 1 98.25 203 GLU B C 1
ATOM 3325 O O . GLU B 1 203 ? -7.02 24.766 -3.457 1 98.25 203 GLU B O 1
ATOM 3330 N N . SER B 1 204 ? -8.195 23.953 -1.665 1 98.19 204 SER B N 1
ATOM 3331 C CA . SER B 1 204 ? -7.809 25.031 -0.762 1 98.19 204 SER B CA 1
ATOM 3332 C C . SER B 1 204 ? -7.703 24.547 0.677 1 98.19 204 SER B C 1
ATOM 3334 O O . SER B 1 204 ? -8.234 23.484 1.016 1 98.19 204 SER B O 1
ATOM 3336 N N . VAL B 1 205 ? -7.008 25.328 1.455 1 98.38 205 VAL B N 1
ATOM 3337 C CA . VAL B 1 205 ? -6.844 25 2.867 1 98.38 205 VAL B CA 1
ATOM 3338 C C . VAL B 1 205 ? -8.203 25.016 3.566 1 98.38 205 VAL B C 1
ATOM 3340 O O . VAL B 1 205 ? -8.5 24.141 4.375 1 98.38 205 VAL B O 1
ATOM 3343 N N . GLU B 1 206 ? -9.031 25.953 3.229 1 97.44 206 GLU B N 1
ATOM 3344 C CA . GLU B 1 206 ? -10.352 26.078 3.83 1 97.44 206 GLU B CA 1
ATOM 3345 C C . GLU B 1 206 ? -11.211 24.844 3.543 1 97.44 206 GLU B C 1
ATOM 3347 O O . GLU B 1 206 ? -11.844 24.297 4.449 1 97.44 206 GLU B O 1
ATOM 3352 N N . GLU B 1 207 ? -11.211 24.422 2.311 1 97.44 207 GLU B N 1
ATOM 3353 C CA . GLU B 1 207 ? -11.953 23.234 1.925 1 97.44 207 GLU B CA 1
ATOM 3354 C C . GLU B 1 207 ? -11.445 22 2.664 1 97.44 207 GLU B C 1
ATOM 3356 O O . GLU B 1 207 ? -12.234 21.156 3.102 1 97.44 207 GLU B O 1
ATOM 3361 N N . ALA B 1 208 ? -10.156 21.922 2.789 1 97.94 208 ALA B N 1
ATOM 3362 C CA . ALA B 1 208 ? -9.523 20.781 3.422 1 97.94 208 ALA B CA 1
ATOM 3363 C C . ALA B 1 208 ? -9.891 20.688 4.902 1 97.94 208 ALA B C 1
ATOM 3365 O O . ALA B 1 208 ? -10.258 19.625 5.398 1 97.94 208 ALA B O 1
ATOM 3366 N N . LEU B 1 209 ? -9.805 21.812 5.594 1 97.12 209 LEU B N 1
ATOM 3367 C CA . LEU B 1 209 ? -10.102 21.844 7.023 1 97.12 209 LEU B CA 1
ATOM 3368 C C . LEU B 1 209 ? -11.578 21.547 7.281 1 97.12 209 LEU B C 1
ATOM 3370 O O . LEU B 1 209 ? -11.922 20.875 8.25 1 97.12 209 LEU B O 1
ATOM 3374 N N . ALA B 1 210 ? -12.453 22.016 6.414 1 96.19 210 ALA B N 1
ATOM 3375 C CA . ALA B 1 210 ? -13.883 21.719 6.523 1 96.19 210 ALA B CA 1
ATOM 3376 C C . ALA B 1 210 ? -14.156 20.234 6.371 1 96.19 210 ALA B C 1
ATOM 3378 O O . ALA B 1 210 ? -14.953 19.656 7.109 1 96.19 210 ALA B O 1
ATOM 3379 N N . ALA B 1 211 ? -13.453 19.641 5.445 1 95.56 211 ALA B N 1
ATOM 3380 C CA . ALA B 1 211 ? -13.617 18.219 5.203 1 95.56 211 ALA B CA 1
ATOM 3381 C C . ALA B 1 211 ? -13.125 17.391 6.398 1 95.56 211 ALA B C 1
ATOM 3383 O O . ALA B 1 211 ? -13.703 16.359 6.727 1 95.56 211 ALA B O 1
ATOM 3384 N N . ALA B 1 212 ? -12.078 17.844 6.992 1 94.94 212 ALA B N 1
ATOM 3385 C CA . ALA B 1 212 ? -11.484 17.125 8.117 1 94.94 212 ALA B CA 1
ATOM 3386 C C . ALA B 1 212 ? -12.375 17.234 9.359 1 94.94 212 ALA B C 1
ATOM 3388 O O . ALA B 1 212 ? -12.398 16.312 10.188 1 94.94 212 ALA B O 1
ATOM 3389 N N . GLU B 1 213 ? -13.133 18.312 9.547 1 86.88 213 GLU B N 1
ATOM 3390 C CA . GLU B 1 213 ? -13.992 18.547 10.711 1 86.88 213 GLU B CA 1
ATOM 3391 C C . GLU B 1 213 ? -15.359 17.891 10.523 1 86.88 213 GLU B C 1
ATOM 3393 O O . GLU B 1 213 ? -16.016 17.531 11.5 1 86.88 213 GLU B O 1
ATOM 3398 N N . GLY B 1 214 ? -15.969 17.938 9.406 1 65.56 214 GLY B N 1
ATOM 3399 C CA . GLY B 1 214 ? -17.328 17.531 9.117 1 65.56 214 GLY B CA 1
ATOM 3400 C C . GLY B 1 214 ? -17.562 16.047 9.344 1 65.56 214 GLY B C 1
ATOM 3401 O O . GLY B 1 214 ? -18.672 15.641 9.703 1 65.56 214 GLY B O 1
ATOM 3402 N N . ILE B 1 215 ? -16.672 15.234 8.969 1 55.78 215 ILE B N 1
ATOM 3403 C CA . ILE B 1 215 ? -17.016 13.812 8.969 1 55.78 215 ILE B CA 1
ATOM 3404 C C . ILE B 1 215 ? -17.078 13.297 10.398 1 55.78 215 ILE B C 1
ATOM 3406 O O . ILE B 1 215 ? -17.719 12.281 10.672 1 55.78 215 ILE B O 1
ATOM 3410 N N . ARG B 1 216 ? -16.547 13.938 11.367 1 49.84 216 ARG B N 1
ATOM 3411 C CA . ARG B 1 216 ? -16.688 13.477 12.742 1 49.84 216 ARG B CA 1
ATOM 3412 C C . ARG B 1 216 ? -18.141 13.438 13.164 1 49.84 216 ARG B C 1
ATOM 3414 O O . ARG B 1 216 ? -18.547 12.57 13.945 1 49.84 216 ARG B O 1
ATOM 3421 N N . ALA B 1 217 ? -18.891 14.422 12.758 1 42.97 217 ALA B N 1
ATOM 3422 C CA . ALA B 1 217 ? -20.266 14.516 13.258 1 42.97 217 ALA B CA 1
ATOM 3423 C C . ALA B 1 217 ? -21.078 13.289 12.867 1 42.97 217 ALA B C 1
ATOM 3425 O O . ALA B 1 217 ? -22 12.883 13.594 1 42.97 217 ALA B O 1
ATOM 3426 N N . THR B 1 218 ? -20.812 12.719 11.727 1 41 218 THR B N 1
ATOM 3427 C CA . THR B 1 218 ? -21.719 11.641 11.344 1 41 218 THR B CA 1
ATOM 3428 C C . THR B 1 218 ? -21.375 10.352 12.086 1 41 218 THR B C 1
ATOM 3430 O O . THR B 1 218 ? -22.172 9.414 12.117 1 41 218 THR B O 1
ATOM 3433 N N . ALA B 1 219 ? -20.156 10.203 12.508 1 40.25 219 ALA B N 1
ATOM 3434 C CA . ALA B 1 219 ? -19.844 8.945 13.164 1 40.25 219 ALA B CA 1
ATOM 3435 C C . ALA B 1 219 ? -20.438 8.898 14.57 1 40.25 219 ALA B C 1
ATOM 3437 O O . ALA B 1 219 ? -20.812 7.828 15.07 1 40.25 219 ALA B O 1
ATOM 3438 N N . TYR B 1 220 ? -20.422 9.938 15.367 1 36.88 220 TYR B N 1
ATOM 3439 C CA . TYR B 1 220 ? -20.906 9.922 16.734 1 36.88 220 TYR B CA 1
ATOM 3440 C C . TYR B 1 220 ? -22.422 10.008 16.781 1 36.88 220 TYR B C 1
ATOM 3442 O O . TYR B 1 220 ? -23.031 9.961 17.859 1 36.88 220 TYR B O 1
ATOM 3450 N N . GLY B 1 221 ? -23.078 10.422 15.695 1 34.16 221 GLY B N 1
ATOM 3451 C CA . GLY B 1 221 ? -24.5 10.641 15.922 1 34.16 221 GLY B CA 1
ATOM 3452 C C . GLY B 1 221 ? -25.219 9.391 16.391 1 34.16 221 GLY B C 1
ATOM 3453 O O . GLY B 1 221 ? -26.016 9.453 17.328 1 34.16 221 GLY B O 1
ATOM 3454 N N . THR B 1 222 ? -25.453 8.359 15.461 1 34.19 222 THR B N 1
ATOM 3455 C CA . THR B 1 222 ? -26.688 7.629 15.703 1 34.19 222 THR B CA 1
ATOM 3456 C C . THR B 1 222 ? -26.5 6.582 16.797 1 34.19 222 THR B C 1
ATOM 3458 O O . THR B 1 222 ? -27.297 5.648 16.922 1 34.19 222 THR B O 1
ATOM 3461 N N . SER B 1 223 ? -25.328 6.496 17.469 1 34.12 223 SER B N 1
ATOM 3462 C CA . SER B 1 223 ? -25.562 5.512 18.516 1 34.12 223 SER B CA 1
ATOM 3463 C C . SER B 1 223 ? -26.609 6.004 19.516 1 34.12 223 SER B C 1
ATOM 3465 O O . SER B 1 223 ? -26.328 6.895 20.328 1 34.12 223 SER B O 1
ATOM 3467 N N . GLY B 1 224 ? -27.781 6.281 19.062 1 32.16 224 GLY B N 1
ATOM 3468 C CA . GLY B 1 224 ? -28.891 6.414 19.984 1 32.16 224 GLY B CA 1
ATOM 3469 C C . GLY B 1 224 ? -28.859 5.398 21.109 1 32.16 224 GLY B C 1
ATOM 3470 O O . GLY B 1 224 ? -28.719 4.199 20.859 1 32.16 224 GLY B O 1
ATOM 3471 N N . SER B 1 225 ? -28.297 5.766 22.172 1 32.25 225 SER B N 1
ATOM 3472 C CA . SER B 1 225 ? -28.469 5.02 23.422 1 32.25 225 SER B CA 1
ATOM 3473 C C . SER B 1 225 ? -29.891 4.488 23.547 1 32.25 225 SER B C 1
ATOM 3475 O O . SER B 1 225 ? -30.859 5.227 23.328 1 32.25 225 SER B O 1
ATOM 3477 N N . PRO B 1 226 ? -30.094 3.236 23.281 1 33.19 226 PRO B N 1
ATOM 3478 C CA . PRO B 1 226 ? -31.469 2.787 23.516 1 33.19 226 PRO B CA 1
ATOM 3479 C C . PRO B 1 226 ? -32.062 3.357 24.812 1 33.19 226 PRO B C 1
ATOM 3481 O O . PRO B 1 226 ? -31.344 3.629 25.766 1 33.19 226 PRO B O 1
ATOM 3484 N N . SER B 1 227 ? -32.906 4.332 24.688 1 31.41 227 SER B N 1
ATOM 3485 C CA . SER B 1 227 ? -33.656 4.816 25.828 1 31.41 227 SER B CA 1
ATOM 3486 C C . SER B 1 227 ? -34.094 3.668 26.734 1 31.41 227 SER B C 1
ATOM 3488 O O . SER B 1 227 ? -34.594 2.648 26.25 1 31.41 227 SER B O 1
ATOM 3490 N N . PRO B 1 228 ? -33.469 3.521 27.812 1 31.91 228 PRO B N 1
ATOM 3491 C CA . PRO B 1 228 ? -33.906 2.492 28.75 1 31.91 228 PRO B CA 1
ATOM 3492 C C . PRO B 1 228 ? -35.438 2.449 28.875 1 31.91 228 PRO B C 1
ATOM 3494 O O . PRO B 1 228 ? -36.094 3.496 28.984 1 31.91 228 PRO B O 1
ATOM 3497 N N . GLY B 1 229 ? -36.062 1.603 28 1 30.83 229 GLY B N 1
ATOM 3498 C CA . GLY B 1 229 ? -37.5 1.373 28.109 1 30.83 229 GLY B CA 1
ATOM 3499 C C . GLY B 1 229 ? -37.969 1.241 29.531 1 30.83 229 GLY B C 1
ATOM 3500 O O . GLY B 1 229 ? -37.312 0.621 30.359 1 30.83 229 GLY B O 1
ATOM 3501 N N . THR B 1 230 ? -38.688 2.244 30.016 1 34.06 230 THR B N 1
ATOM 3502 C CA . THR B 1 230 ? -39.438 2.355 31.266 1 34.06 230 THR B CA 1
ATOM 3503 C C . THR B 1 230 ? -40.219 1.074 31.531 1 34.06 230 THR B C 1
ATOM 3505 O O . THR B 1 230 ? -41.094 0.682 30.734 1 34.06 230 THR B O 1
ATOM 3508 N N . GLY B 1 231 ? -39.562 0.004 32.031 1 29.45 231 GLY B N 1
ATOM 3509 C CA . GLY B 1 231 ? -40.25 -1.149 32.562 1 29.45 231 GLY B CA 1
ATOM 3510 C C . GLY B 1 231 ? -41.438 -0.774 33.438 1 29.45 231 GLY B C 1
ATOM 3511 O O . GLY B 1 231 ? -41.312 -0.03 34.406 1 29.45 231 GLY B O 1
ATOM 3512 N N . HIS B 1 232 ? -42.625 -0.588 32.781 1 31.75 232 HIS B N 1
ATOM 3513 C CA . HIS B 1 232 ? -43.906 -0.469 33.469 1 31.75 232 HIS B CA 1
ATOM 3514 C C . HIS B 1 232 ? -44.062 -1.536 34.531 1 31.75 232 HIS B C 1
ATOM 3516 O O . HIS B 1 232 ? -43.875 -2.725 34.281 1 31.75 232 HIS B O 1
ATOM 3522 N N . GLY B 1 233 ? -43.688 -1.184 35.812 1 26.97 233 GLY B N 1
ATOM 3523 C CA . GLY B 1 233 ? -44.031 -1.9 37.031 1 26.97 233 GLY B CA 1
ATOM 3524 C C . GLY B 1 233 ? -45.469 -2.418 37 1 26.97 233 GLY B C 1
ATOM 3525 O O . GLY B 1 233 ? -46.406 -1.642 36.875 1 26.97 233 GLY B O 1
ATOM 3526 N N . ALA B 1 234 ? -45.75 -3.645 36.375 1 30.31 234 ALA B N 1
ATOM 3527 C CA . ALA B 1 234 ? -46.969 -4.371 36.625 1 30.31 234 ALA B CA 1
ATOM 3528 C C . ALA B 1 234 ? -47.344 -4.355 38.125 1 30.31 234 ALA B C 1
ATOM 3530 O O . ALA B 1 234 ? -46.625 -4.949 38.938 1 30.31 234 ALA B O 1
ATOM 3531 N N . THR B 1 235 ? -47.688 -3.131 38.688 1 24.09 235 THR B N 1
ATOM 3532 C CA . THR B 1 235 ? -48.375 -3.141 39.969 1 24.09 235 THR B CA 1
ATOM 3533 C C . THR B 1 235 ? -49.594 -4.051 39.906 1 24.09 235 THR B C 1
ATOM 3535 O O . THR B 1 235 ? -50.469 -3.879 39.062 1 24.09 235 THR B O 1
ATOM 3538 N N . GLY B 1 236 ? -49.438 -5.363 40.094 1 23.38 236 GLY B N 1
ATOM 3539 C CA . GLY B 1 236 ? -50.438 -6.293 40.594 1 23.38 236 GLY B CA 1
ATOM 3540 C C . GLY B 1 236 ? -51.25 -5.723 41.75 1 23.38 236 GLY B C 1
ATOM 3541 O O . GLY B 1 236 ? -50.719 -5.328 42.781 1 23.38 236 GLY B O 1
ATOM 3542 N N . LYS B 1 237 ? -52.344 -4.969 41.375 1 19.44 237 LYS B N 1
ATOM 3543 C CA . LYS B 1 237 ? -53.562 -5.332 42.094 1 19.44 237 LYS B CA 1
ATOM 3544 C C . LYS B 1 237 ? -54.094 -6.68 41.594 1 19.44 237 LYS B C 1
ATOM 3546 O O . LYS B 1 237 ? -53.969 -7.012 40.406 1 19.44 237 LYS B O 1
#

Nearest PDB structures (foldseek):
  5wq3-assembly1_C-3  TM=8.478E-01  e=4.957E-16  Corynebacterium glutamicum
  5wq3-assembly1_B-2  TM=8.776E-01  e=2.847E-15  Corynebacterium glutamicum
  5zi9-assembly1_A  TM=8.213E-01  e=7.731E-15  Streptomyces coelicolor A3(2)
  1wek-assembly1_E  TM=8.232E-01  e=4.440E-14  Thermus thermophilus
  1wek-assembly1_B  TM=8.026E-01  e=4.440E-14  Thermus thermophilus

Radius of gyration: 24.36 Å; Cα contacts (8 Å, |Δi|>4): 856; chains: 2; bounding box: 120×57×65 Å